Protein AF-A0A0F7WI43-F1 (afdb_monomer)

Organism: Chlamydia pneumoniae (NCBI:txid83558)

InterPro domains:
  IPR010792 Protein of unknown function DUF1389 [PF07146] (52-344)

Foldseek 3Di:
DADDPVRVVCCLQPPPDDPNCPPQDPVNSLVVLLVQLVVLQVVLVVLCVPDDDVSNCVSSVVSNVVSVVSVVVSVVVVVVLPPCLQADDPVVLVLCCVFFDVLLSCLSVVLRHHLVLSLQVLVCLQVVHDRDPVSVVSCVVSPVVVVVVDDSVPTDRSLLSLLAWFVLLVLLVLLVPDPDFLPDPPDDSLLSLLLQQAFQLQAPDQDHCLDLVLQLLLVLADPVNLVVLLVCLNVLNLPDPVNLVSLVVSLVPDDPPPPDRDPSLVSSLSSSSNSSRPRDNVSSVSSNSYDSVLSNVSSVLQPFQPGSLCSLQSSCCCPVQVCCPPVDSSPDSCNSSPTSVNVVVQQVVLVVDPDGSSLSSQLVSLVVGPCNVVSNVSSVVCVVCVVVSSVPHWYWHADSVSSDTDTDDPPPDPPPPDD

Mean predicted aligned error: 11.75 Å

pLDDT: mean 81.6, std 15.19, range [29.42, 96.88]

Secondary structure (DSSP, 8-state):
-PPPHHHHHHHHHH-S--GGGTT--HHHHHHHHHHHHHHHHHHHHHHHHHS-HHHHHHHHHHHHHHHHHHHHHHHHHHHHT----PPPPHHHHHHHHHHS-HHHHHHHHHTT--HHHHHHHHHHHHHTPPPPHHHHHHHHHH-HHHHHT--GGGS--HHHHHHHH-HHHHHHHHHHT-S-STT-TT--HHHHHHHHHSBGGGBSS--BS--TTHHHHHTT--HHHHHHHHHHHHTT-TTSHHHHHHHHHHHHHS-TT-S----HHHHHHHHHHHHHTT--HHHHHHHHHS-HHHHHHHHHHHHTTTS-HHHHHHHIIIIII--S-TTSTT--HHHHT--HHHHHHHHHHHHT-SS-HHHHHHHHHHHTSTTHHHHHHHHHHHHHHHHHHHHTS--EEEETTTTEEEEPP----------

Radius of gyration: 27.25 Å; Cα contacts (8 Å, |Δi|>4): 439; chains: 1; bounding box: 75×63×71 Å

Solvent-accessible surface area (backbone atoms only — not comparable to full-atom values): 23469 Å² total; per-residue (Å²): 128,86,75,52,79,83,56,46,55,60,42,64,68,73,41,95,81,49,89,85,53,82,83,67,50,71,68,57,44,50,52,50,42,50,52,50,22,51,52,32,40,51,53,15,54,49,29,57,74,76,40,62,68,77,60,12,53,58,54,15,48,52,32,38,51,51,18,51,52,46,44,51,53,48,48,52,52,56,66,67,57,56,79,73,84,56,49,56,50,70,72,52,48,54,50,42,47,76,64,46,59,65,66,60,38,47,49,38,61,77,67,51,34,30,64,66,55,50,46,50,49,54,52,23,60,67,70,72,46,82,63,58,72,74,58,38,54,53,38,53,77,73,41,44,67,69,56,68,73,56,76,60,76,86,42,79,58,61,67,57,52,44,49,55,41,10,58,48,41,32,50,48,57,51,55,72,70,60,87,46,46,45,77,54,79,88,65,50,74,57,56,42,45,33,46,61,42,18,29,34,43,37,30,84,60,74,57,36,67,60,39,90,58,47,46,65,51,54,76,70,52,50,71,69,56,47,54,50,51,36,53,25,33,73,66,67,48,48,85,36,72,66,51,52,51,54,42,48,54,55,55,68,72,49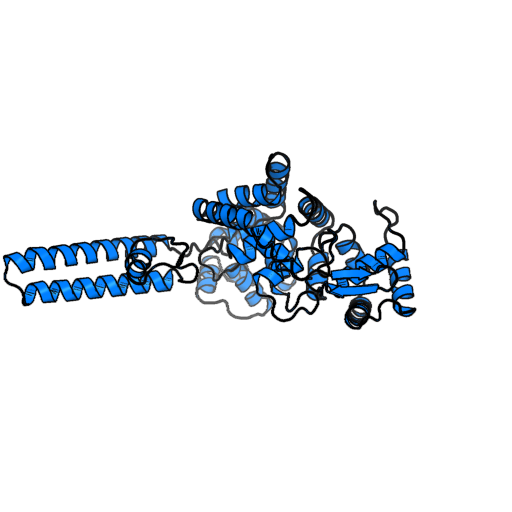,67,87,82,48,95,73,76,65,55,62,65,55,49,45,55,50,49,43,36,46,37,37,22,43,70,47,70,68,50,50,51,56,51,56,58,42,53,72,68,63,47,50,50,50,24,51,50,18,48,38,81,79,38,43,21,48,14,57,38,53,30,40,40,52,63,70,55,24,28,66,38,87,85,41,96,51,41,36,67,74,59,25,57,31,35,54,69,59,50,49,59,52,52,57,62,23,72,77,41,95,49,55,42,35,58,40,45,51,51,61,54,31,69,78,42,97,56,28,71,62,52,51,54,50,47,54,54,44,68,76,45,44,70,59,58,66,66,68,47,74,46,20,50,74,39,87,89,72,60,42,74,45,72,60,74,81,72,74,73,77,78,77,75,84,126

Sequence (419 aa):
MKCSPLTLVPHIFLKNDCECHRSCSLKIRTIARLILGLVLALVSALSFVFLAAPISYAIGGTLALAAIVILIITLVVALLAKSKVLPIPNELQKIIYNRYPKEVFYFVKTHSLTVNELKIFINCWKSGTDLPPNLHKKAEAFGIDILKSIDLTLFPEFEEILLQNCPLYWLSHFIDKTESVAGEIGLNKTQKVYGLLGPLAFHKGYTTIFHSYTRPLLTLISESQYKFLYSKASKNQWDSPSVKKTCEEIFKELPHNMIFRKDVQGISQFLFLFFSHGITWEQAQMIQLINPDNWKMLCQFDKAGGHCSMATFGGFLNTETNMFDPVSSNYEPTVNFMTWKELKVLLEKVKESPMHPASALVQKICVNTTHHQNLLKRWQFVRNTSSQWTSSLPQYAFHAQTYKLEKKIESSLPIRSSL

Structure (mmCIF, N/CA/C/O backbone):
data_AF-A0A0F7WI43-F1
#
_entry.id   AF-A0A0F7WI43-F1
#
loop_
_atom_site.group_PDB
_atom_site.id
_atom_site.type_symbol
_atom_site.label_atom_id
_atom_site.label_alt_id
_atom_site.label_comp_id
_atom_site.label_asym_id
_atom_site.label_entity_id
_atom_site.label_seq_id
_atom_site.pdbx_PDB_ins_code
_atom_site.Cartn_x
_atom_site.Cartn_y
_atom_site.Cartn_z
_atom_site.occupancy
_atom_site.B_iso_or_equiv
_atom_site.auth_seq_id
_atom_site.auth_comp_id
_atom_site.auth_asym_id
_atom_site.auth_atom_id
_atom_site.pdbx_PDB_model_num
ATOM 1 N N . MET A 1 1 ? -22.968 23.276 -9.372 1.00 35.88 1 MET A N 1
ATOM 2 C CA . MET A 1 1 ? -23.864 24.426 -9.105 1.00 35.88 1 MET A CA 1
ATOM 3 C C . MET A 1 1 ? -23.277 25.247 -7.965 1.00 35.88 1 MET A C 1
ATOM 5 O O . MET A 1 1 ? -22.940 24.658 -6.946 1.00 35.88 1 MET A O 1
ATOM 9 N N . LYS A 1 2 ? -23.084 26.562 -8.135 1.00 34.66 2 LYS A N 1
ATOM 10 C CA . LYS A 1 2 ? -22.666 27.451 -7.036 1.00 34.66 2 LYS A CA 1
ATOM 11 C C . LYS A 1 2 ? -23.897 27.738 -6.170 1.00 34.66 2 LYS A C 1
ATOM 13 O O . LYS A 1 2 ? -24.877 28.264 -6.686 1.00 34.66 2 LYS A O 1
ATOM 18 N N . CYS A 1 3 ? -23.873 27.347 -4.897 1.00 41.41 3 CYS A N 1
ATOM 19 C CA . CYS A 1 3 ? -24.938 27.699 -3.956 1.00 41.41 3 CYS A CA 1
ATOM 20 C C . CYS A 1 3 ? -24.939 29.213 -3.721 1.00 41.41 3 CYS A C 1
ATOM 22 O O . CYS A 1 3 ? -23.876 29.819 -3.586 1.00 41.41 3 CYS A O 1
ATOM 24 N N . SER A 1 4 ? -26.126 29.820 -3.673 1.00 42.84 4 SER A N 1
ATOM 25 C CA . SER A 1 4 ? -26.261 31.224 -3.285 1.00 42.84 4 SER A CA 1
ATOM 26 C C . SER A 1 4 ? -25.923 31.385 -1.792 1.00 42.84 4 SER A C 1
ATOM 28 O O . SER A 1 4 ? -26.172 30.451 -1.019 1.00 42.84 4 SER A O 1
ATOM 30 N N . PRO A 1 5 ? -25.424 32.553 -1.346 1.00 49.59 5 PRO A N 1
ATOM 31 C CA . PRO A 1 5 ? -25.123 32.806 0.068 1.00 49.59 5 PRO A CA 1
ATOM 32 C C . PRO A 1 5 ? -26.323 32.552 1.001 1.00 49.59 5 PRO A C 1
ATOM 34 O O . PRO A 1 5 ? -26.152 32.103 2.129 1.00 49.59 5 PRO A O 1
ATOM 37 N N . LEU A 1 6 ? -27.546 32.761 0.500 1.00 43.62 6 LEU A N 1
ATOM 38 C CA . LEU A 1 6 ? -28.805 32.536 1.222 1.00 43.62 6 LEU A CA 1
ATOM 39 C C . LEU A 1 6 ? -29.139 31.048 1.426 1.00 43.62 6 LEU A C 1
ATOM 41 O O . LEU A 1 6 ? -29.720 30.678 2.440 1.00 43.62 6 LEU A O 1
ATOM 45 N N . THR A 1 7 ? -28.733 30.176 0.501 1.00 49.75 7 THR A N 1
ATOM 46 C CA . THR A 1 7 ? -28.886 28.711 0.645 1.00 49.75 7 THR A CA 1
ATOM 47 C C . THR A 1 7 ? -27.724 28.061 1.404 1.00 49.75 7 THR A C 1
ATOM 49 O O . THR A 1 7 ? -27.843 26.935 1.880 1.00 49.75 7 THR A O 1
ATOM 52 N N . LEU A 1 8 ? -26.613 28.781 1.572 1.00 49.31 8 LEU A N 1
ATOM 53 C CA . LEU A 1 8 ? -25.392 28.324 2.241 1.00 49.31 8 LEU A CA 1
ATOM 54 C C . LEU A 1 8 ? -25.640 27.934 3.705 1.00 49.31 8 LEU A C 1
ATOM 56 O O . LEU A 1 8 ? -25.220 26.876 4.169 1.00 49.31 8 LEU A O 1
ATOM 60 N N . VAL A 1 9 ? -26.368 28.798 4.412 1.00 52.22 9 VAL A N 1
ATOM 61 C CA . VAL A 1 9 ? -26.665 28.690 5.842 1.00 52.22 9 VAL A CA 1
ATOM 62 C C . VAL A 1 9 ? -27.462 27.409 6.132 1.00 52.22 9 VAL A C 1
ATOM 64 O O . VAL A 1 9 ? -26.920 26.520 6.793 1.00 52.22 9 VAL A O 1
ATOM 67 N N . PRO A 1 10 ? -28.679 27.196 5.591 1.00 54.34 10 PRO A N 1
ATOM 68 C CA . PRO A 1 10 ? -29.441 25.982 5.890 1.00 54.34 10 PRO A CA 1
ATOM 69 C C . PRO A 1 10 ? -28.720 24.696 5.459 1.00 54.34 10 PRO A C 1
ATOM 71 O O . PRO A 1 10 ? -28.854 23.672 6.124 1.00 54.34 10 PRO A O 1
ATOM 74 N N . HIS A 1 11 ? -27.896 24.730 4.409 1.00 56.00 11 HIS A N 1
ATOM 75 C CA . HIS A 1 11 ? -27.140 23.555 3.970 1.00 56.00 11 HIS A CA 1
ATOM 76 C C . HIS A 1 11 ? -26.020 23.145 4.934 1.00 56.00 11 HIS A C 1
ATOM 78 O O . HIS A 1 11 ? -25.840 21.950 5.160 1.00 56.00 11 HIS A O 1
ATOM 84 N N . ILE A 1 12 ? -25.297 24.100 5.526 1.00 55.09 12 ILE A N 1
ATOM 85 C CA . ILE A 1 12 ? -24.262 23.825 6.538 1.00 55.09 12 ILE A CA 1
ATOM 86 C C . ILE A 1 12 ? -24.896 23.314 7.841 1.00 55.09 12 ILE A C 1
ATOM 88 O O . ILE A 1 12 ? -24.353 22.419 8.494 1.00 55.09 12 ILE A O 1
ATOM 92 N N . PHE A 1 13 ? -26.067 23.845 8.204 1.00 55.16 13 PHE A N 1
ATOM 93 C CA . PHE A 1 13 ? -26.702 23.555 9.488 1.00 55.16 13 PHE A CA 1
ATOM 94 C C . PHE A 1 13 ? -27.594 22.306 9.477 1.00 55.16 13 PHE A C 1
ATOM 96 O O . PHE A 1 13 ? -27.516 21.524 10.422 1.00 55.16 13 PHE A O 1
ATOM 103 N N . LEU A 1 14 ? -28.365 22.054 8.412 1.00 52.47 14 LEU A N 1
ATOM 104 C CA . LEU A 1 14 ? -29.404 21.009 8.381 1.00 52.47 14 LEU A CA 1
ATOM 105 C C . LEU A 1 14 ? -29.033 19.772 7.553 1.00 52.47 14 LEU A C 1
ATOM 107 O O . LEU A 1 14 ? -29.576 18.694 7.790 1.00 52.47 14 LEU A O 1
ATOM 111 N N . LYS A 1 15 ? -28.112 19.886 6.587 1.00 52.38 15 LYS A N 1
ATOM 112 C CA . LYS A 1 15 ? -27.778 18.780 5.679 1.00 52.38 15 LYS A CA 1
ATOM 113 C C . LYS A 1 15 ? -26.419 18.188 6.041 1.00 52.38 15 LYS A C 1
ATOM 115 O O . LYS A 1 15 ? -25.395 18.856 5.959 1.00 52.38 15 LYS A O 1
ATOM 120 N N . ASN A 1 16 ? -26.401 16.916 6.440 1.00 47.72 16 ASN A N 1
ATOM 121 C CA . ASN A 1 16 ? -25.151 16.230 6.788 1.00 47.72 16 ASN A CA 1
ATOM 122 C C . ASN A 1 16 ? -24.235 16.019 5.571 1.00 47.72 16 ASN A C 1
ATOM 124 O O . ASN A 1 16 ? -23.025 15.978 5.748 1.00 47.72 16 ASN A O 1
ATOM 128 N N . ASP A 1 17 ? -24.776 16.003 4.348 1.00 49.78 17 ASP A N 1
ATOM 129 C CA . ASP A 1 17 ? -24.008 15.830 3.113 1.00 49.78 17 ASP A CA 1
ATOM 130 C C . ASP A 1 17 ? -24.555 16.734 1.994 1.00 49.78 17 ASP A C 1
ATOM 132 O O . ASP A 1 17 ? -25.548 16.419 1.334 1.00 49.78 17 ASP A O 1
ATOM 136 N N . CYS A 1 18 ? -23.920 17.893 1.785 1.00 49.41 18 CYS A N 1
ATOM 137 C CA . CYS A 1 18 ? -24.103 18.697 0.575 1.00 49.41 18 CYS A CA 1
ATOM 138 C C . CYS A 1 18 ? -22.831 18.665 -0.270 1.00 49.41 18 CYS A C 1
ATOM 140 O O . CYS A 1 18 ? -21.747 18.980 0.226 1.00 49.41 18 CYS A O 1
ATOM 142 N N . GLU A 1 19 ? -22.981 18.389 -1.567 1.00 45.75 19 GLU A N 1
ATOM 143 C CA . GLU A 1 19 ? -21.904 18.456 -2.568 1.00 45.75 19 GLU A CA 1
ATOM 144 C C . GLU A 1 19 ? -21.227 19.837 -2.624 1.00 45.75 19 GLU A C 1
ATOM 146 O O . GLU A 1 19 ? -20.059 19.953 -2.984 1.00 45.75 19 GLU A O 1
ATOM 151 N N . CYS A 1 20 ? -21.941 20.877 -2.192 1.00 46.66 20 CYS A N 1
ATOM 152 C CA . CYS A 1 20 ? -21.497 22.260 -2.155 1.00 46.66 20 CYS A CA 1
ATOM 153 C C . CYS A 1 20 ? -20.397 22.572 -1.114 1.00 46.66 20 CYS A C 1
ATOM 155 O O . CYS A 1 20 ? -19.698 23.573 -1.261 1.00 46.66 20 CYS A O 1
ATOM 157 N N . HIS A 1 21 ? -20.191 21.720 -0.095 1.00 51.72 21 HIS A N 1
ATOM 158 C CA . HIS A 1 21 ? -19.261 21.969 1.024 1.00 51.72 21 HIS A CA 1
ATOM 159 C C . HIS A 1 21 ? -18.366 20.766 1.353 1.00 51.72 21 HIS A C 1
ATOM 161 O O . HIS A 1 21 ? -18.223 20.367 2.514 1.00 51.72 21 HIS A O 1
ATOM 167 N N . ARG A 1 22 ? -17.741 20.208 0.309 1.00 44.75 22 ARG A N 1
ATOM 168 C CA . ARG A 1 22 ? -16.840 19.039 0.348 1.00 44.75 22 ARG A CA 1
ATOM 169 C C . ARG A 1 22 ? -15.618 19.201 1.274 1.00 44.75 22 ARG A C 1
ATOM 171 O O . ARG A 1 22 ? -15.036 18.198 1.664 1.00 44.75 22 ARG A O 1
ATOM 178 N N . SER A 1 23 ? -15.242 20.434 1.630 1.00 40.91 23 SER A N 1
ATOM 179 C CA . SER A 1 23 ? -14.066 20.777 2.451 1.00 40.91 23 SER A CA 1
ATOM 180 C C . SER A 1 23 ? -14.359 21.047 3.935 1.00 40.91 23 SER A C 1
ATOM 182 O O . SER A 1 23 ? -13.430 21.226 4.718 1.00 40.91 23 SER A O 1
ATOM 184 N N . CYS A 1 24 ? -15.628 21.101 4.350 1.00 46.62 24 CYS A N 1
ATOM 185 C CA . CYS A 1 24 ? -15.980 21.472 5.721 1.00 46.62 24 CYS A CA 1
ATOM 186 C C . CYS A 1 24 ? -16.029 20.225 6.617 1.00 46.62 24 CYS A C 1
ATOM 188 O O . CYS A 1 24 ? -16.929 19.395 6.470 1.00 46.62 24 CYS A O 1
ATOM 190 N N . SER A 1 25 ? -15.053 20.086 7.521 1.00 55.62 25 SER A N 1
ATOM 191 C CA . SER A 1 25 ? -14.917 18.919 8.401 1.00 55.62 25 SER A CA 1
ATOM 192 C C . SER A 1 25 ? -16.092 18.784 9.378 1.00 55.62 25 SER A C 1
ATOM 194 O O . SER A 1 25 ? -16.701 19.774 9.791 1.00 55.62 25 SER A O 1
ATOM 196 N N . LEU A 1 26 ? -16.384 17.548 9.802 1.00 57.91 26 LEU A N 1
ATOM 197 C CA . LEU A 1 26 ? -17.393 17.252 10.829 1.00 57.91 26 LEU A CA 1
ATOM 198 C C . LEU A 1 26 ? -17.186 18.092 12.099 1.00 57.91 26 LEU A C 1
ATOM 200 O O . LEU A 1 26 ? -18.155 18.611 12.636 1.00 57.91 26 LEU A O 1
ATOM 204 N N . LYS A 1 27 ? -15.931 18.320 12.518 1.00 57.62 27 LYS A N 1
ATOM 205 C CA . LYS A 1 27 ? -15.597 19.183 13.665 1.00 57.62 27 LYS A CA 1
ATOM 206 C C . LYS A 1 27 ? -16.076 20.624 13.472 1.00 57.62 27 LYS A C 1
ATOM 208 O O . LYS A 1 27 ? -16.728 21.164 14.358 1.00 57.62 27 LYS A O 1
ATOM 213 N N . ILE A 1 28 ? -15.797 21.230 12.315 1.00 63.69 28 ILE A N 1
ATOM 214 C CA . ILE A 1 28 ? -16.207 22.612 12.013 1.00 63.69 28 ILE A CA 1
ATOM 215 C C . ILE A 1 28 ? -17.735 22.717 11.962 1.00 63.69 28 ILE A C 1
ATOM 217 O O . ILE A 1 28 ? -18.302 23.678 12.474 1.00 63.69 28 ILE A O 1
ATOM 221 N N . ARG A 1 29 ? -18.419 21.704 11.418 1.00 64.81 29 ARG A N 1
ATOM 222 C CA . ARG A 1 29 ? -19.889 21.661 11.382 1.00 64.81 29 ARG A CA 1
ATOM 223 C C . ARG A 1 29 ? -20.506 21.502 12.768 1.00 64.81 29 ARG A C 1
ATOM 225 O O . ARG A 1 29 ? -21.479 22.185 13.068 1.00 64.81 29 ARG A O 1
ATOM 232 N N . THR A 1 30 ? -19.939 20.647 13.618 1.00 68.38 30 THR A N 1
ATOM 233 C CA . THR A 1 30 ? -20.378 20.498 15.012 1.00 68.38 30 THR A CA 1
ATOM 234 C C . THR A 1 30 ? -20.200 21.808 15.772 1.00 68.38 30 THR A C 1
ATOM 236 O O . THR A 1 30 ? -21.144 22.257 16.411 1.00 68.38 30 THR A O 1
ATOM 239 N N . ILE A 1 31 ? -19.043 22.469 15.636 1.00 71.69 31 ILE A N 1
ATOM 240 C CA . ILE A 1 31 ? -18.779 23.781 16.248 1.00 71.69 31 ILE A CA 1
ATOM 241 C C . ILE A 1 31 ? -19.781 24.824 15.743 1.00 71.69 31 ILE A C 1
ATOM 243 O O . ILE A 1 31 ? -20.393 25.519 16.548 1.00 71.69 31 ILE A O 1
ATOM 247 N N . ALA A 1 32 ? -20.013 24.896 14.430 1.00 70.56 32 ALA A N 1
ATOM 248 C CA . ALA A 1 32 ? -20.970 25.831 13.850 1.00 70.56 32 ALA A CA 1
ATOM 249 C C . ALA A 1 32 ? -22.393 25.600 14.384 1.00 70.56 32 ALA A C 1
ATOM 251 O O . ALA A 1 32 ? -23.052 26.555 14.787 1.00 70.56 32 ALA A O 1
ATOM 252 N N . ARG A 1 33 ? -22.871 24.346 14.432 1.00 75.56 33 ARG A N 1
ATOM 253 C CA . ARG A 1 33 ? -24.201 24.008 14.975 1.00 75.56 33 ARG A CA 1
ATOM 254 C C . ARG A 1 33 ? -24.332 24.361 16.456 1.00 75.56 33 ARG A C 1
ATOM 256 O O . ARG A 1 33 ? -25.390 24.826 16.869 1.00 75.56 33 ARG A O 1
ATOM 263 N N . LEU A 1 34 ? -23.262 24.185 17.230 1.00 78.81 34 LEU A N 1
ATOM 264 C CA . LEU A 1 34 ? -23.215 24.541 18.649 1.00 78.81 34 LEU A CA 1
ATOM 265 C C . LEU A 1 34 ? -23.295 26.066 18.836 1.00 78.81 34 LEU A C 1
ATOM 267 O O . LEU A 1 34 ? -24.110 26.538 19.626 1.00 78.81 34 LEU A O 1
ATOM 271 N N . ILE A 1 35 ? -22.535 26.834 18.043 1.00 79.31 35 ILE A N 1
ATOM 272 C CA . ILE A 1 35 ? -22.603 28.306 18.016 1.00 79.31 35 ILE A CA 1
ATOM 273 C C . ILE A 1 35 ? -24.009 28.773 17.623 1.00 79.31 35 ILE A C 1
ATOM 275 O O . ILE A 1 35 ? -24.572 29.637 18.290 1.00 79.31 35 ILE A O 1
ATOM 279 N N . LEU A 1 36 ? -24.607 28.184 16.583 1.00 78.94 36 LEU A N 1
ATOM 280 C CA . LEU A 1 36 ? -25.960 28.536 16.152 1.00 78.94 36 LEU A CA 1
ATOM 281 C C . LEU A 1 36 ? -26.998 28.250 17.246 1.00 78.94 36 LEU A C 1
ATOM 283 O O . LEU A 1 36 ? -27.841 29.101 17.512 1.00 78.94 36 LEU A O 1
ATOM 287 N N . GLY A 1 37 ? -26.922 27.087 17.900 1.00 78.88 37 GLY A N 1
ATOM 288 C CA . GLY A 1 37 ? -27.803 26.747 19.020 1.00 78.88 37 GLY A CA 1
ATOM 289 C C . GLY A 1 37 ? -27.697 27.753 20.171 1.00 78.88 37 GLY A C 1
ATOM 290 O O . GLY A 1 37 ? -28.717 28.198 20.691 1.00 78.88 37 GLY A O 1
ATOM 291 N N . LEU A 1 38 ? -26.475 28.176 20.512 1.00 81.31 38 LEU A N 1
ATOM 292 C CA . LEU A 1 38 ? -26.211 29.209 21.521 1.00 81.31 38 LEU A CA 1
ATOM 293 C C . LEU A 1 38 ? -26.793 30.574 21.136 1.00 81.31 38 LEU A C 1
ATOM 295 O O . LEU A 1 38 ? -27.452 31.209 21.957 1.00 81.31 38 LEU A O 1
ATOM 299 N N . VAL A 1 39 ? -26.591 31.014 19.891 1.00 83.94 39 VAL A N 1
ATOM 300 C CA . VAL A 1 39 ? -27.134 32.288 19.393 1.00 83.94 39 VAL A CA 1
ATOM 301 C C . VAL A 1 39 ? -28.662 32.271 19.414 1.00 83.94 39 VAL A C 1
ATOM 303 O O . VAL A 1 39 ? -29.272 33.226 19.886 1.00 83.94 39 VAL A O 1
ATOM 306 N N . LEU A 1 40 ? -29.294 31.181 18.968 1.00 81.38 40 LEU A N 1
ATOM 307 C CA . LEU A 1 40 ? -30.753 31.044 18.994 1.00 81.38 40 LEU A CA 1
ATOM 308 C C . LEU A 1 40 ? -31.305 31.054 20.426 1.00 81.38 40 LEU A C 1
ATOM 310 O O . LEU A 1 40 ? -32.321 31.699 20.677 1.00 81.38 40 LEU A O 1
ATOM 314 N N . ALA A 1 41 ? -30.618 30.407 21.372 1.00 79.62 41 ALA A N 1
ATOM 315 C CA . ALA A 1 41 ? -30.993 30.435 22.784 1.00 79.62 41 ALA A CA 1
ATOM 316 C C . ALA A 1 41 ? -30.873 31.847 23.391 1.00 79.62 41 ALA A C 1
ATOM 318 O O . ALA A 1 41 ? -31.769 32.287 24.111 1.00 79.62 41 ALA A O 1
ATOM 319 N N . LEU A 1 42 ? -29.811 32.588 23.054 1.00 84.31 42 LEU A N 1
ATOM 320 C CA . LEU A 1 42 ? -29.620 33.982 23.471 1.00 84.31 42 LEU A CA 1
ATOM 321 C C . LEU A 1 42 ? -30.705 34.905 22.905 1.00 84.31 42 LEU A C 1
ATOM 323 O O . LEU A 1 42 ? -31.316 35.664 23.653 1.00 84.31 42 LEU A O 1
ATOM 327 N N . VAL A 1 43 ? -30.994 34.814 21.603 1.00 82.00 43 VAL A N 1
ATOM 328 C CA . VAL A 1 43 ? -32.045 35.621 20.959 1.00 82.00 43 VAL A CA 1
ATOM 329 C C . VAL A 1 43 ? -33.425 35.260 21.509 1.00 82.00 43 VAL A C 1
ATOM 331 O O . VAL A 1 43 ? -34.248 36.149 21.721 1.00 82.00 43 VAL A O 1
ATOM 334 N N . SER A 1 44 ? -33.670 33.984 21.810 1.00 81.94 44 SER A N 1
ATOM 335 C CA . SER A 1 44 ? -34.878 33.541 22.505 1.00 81.94 44 SER A CA 1
ATOM 336 C C . SER A 1 44 ? -35.005 34.194 23.883 1.00 81.94 44 SER A C 1
ATOM 338 O O . SER A 1 44 ? -36.055 34.744 24.198 1.00 81.94 44 SER A O 1
ATOM 340 N N . ALA A 1 45 ? -33.949 34.170 24.702 1.00 80.56 45 ALA A N 1
ATOM 341 C CA . ALA A 1 45 ? -33.960 34.784 26.030 1.00 80.56 45 ALA A CA 1
ATOM 342 C C . ALA A 1 45 ? -34.200 36.302 25.961 1.00 80.56 45 ALA A C 1
ATOM 344 O O . ALA A 1 45 ? -35.021 36.830 26.705 1.00 80.56 45 ALA A O 1
ATOM 345 N N . LEU A 1 46 ? -33.556 36.994 25.016 1.00 81.56 46 LEU A N 1
ATOM 346 C CA . LEU A 1 46 ? -33.794 38.419 24.768 1.00 81.56 46 LEU A CA 1
ATOM 347 C C . LEU A 1 46 ? -35.238 38.680 24.315 1.00 81.56 46 LEU A C 1
ATOM 349 O O . LEU A 1 46 ? -35.877 39.611 24.795 1.00 81.56 46 LEU A O 1
ATOM 353 N N . SER A 1 47 ? -35.789 37.826 23.452 1.00 78.69 47 SER A N 1
ATOM 354 C CA . SER A 1 47 ? -37.189 37.917 23.016 1.00 78.69 47 SER A CA 1
ATOM 355 C C . SER A 1 47 ? -38.156 37.770 24.194 1.00 78.69 47 SER A C 1
ATOM 357 O O . SER A 1 47 ? -39.142 38.499 24.262 1.00 78.69 47 SER A O 1
ATOM 359 N N . PHE A 1 48 ? -37.834 36.898 25.158 1.00 77.12 48 PHE A N 1
ATOM 360 C CA . PHE A 1 48 ? -38.612 36.741 26.386 1.00 77.12 48 PHE A CA 1
ATOM 361 C C . PHE A 1 48 ? -38.602 37.979 27.288 1.00 77.12 48 PHE A C 1
ATOM 363 O O . PHE A 1 48 ? -39.618 38.276 27.911 1.00 77.12 48 PHE A O 1
ATOM 370 N N . VAL A 1 49 ? -37.484 38.708 27.331 1.00 79.56 49 VAL A N 1
ATOM 371 C CA . VAL A 1 49 ? -37.303 39.892 28.187 1.00 79.56 49 VAL A CA 1
ATOM 372 C C . VAL A 1 49 ? -37.871 41.168 27.555 1.00 79.56 49 VAL A C 1
ATOM 374 O O . VAL A 1 49 ? -38.418 42.006 28.266 1.00 79.56 49 VAL A O 1
ATOM 377 N N . PHE A 1 50 ? -37.741 41.332 26.235 1.00 81.56 50 PHE A N 1
ATOM 378 C CA . PHE A 1 50 ? -37.965 42.622 25.569 1.00 81.56 50 PHE A CA 1
ATOM 379 C C . PHE A 1 50 ? -39.257 42.721 24.741 1.00 81.56 50 PHE A C 1
ATOM 381 O O . PHE A 1 50 ? -39.605 43.821 24.314 1.00 81.56 50 PHE A O 1
ATOM 388 N N . LEU A 1 51 ? -39.979 41.621 24.496 1.00 81.25 51 LEU A N 1
ATOM 389 C CA . LEU A 1 51 ? -41.213 41.636 23.699 1.00 81.25 51 LEU A CA 1
ATOM 390 C C . LEU A 1 51 ? -42.470 41.509 24.566 1.00 81.25 51 LEU A C 1
ATOM 392 O O . LEU A 1 51 ? -42.477 40.863 25.611 1.00 81.25 51 LEU A O 1
ATOM 396 N N . ALA A 1 52 ? -43.574 42.080 24.079 1.00 75.12 52 ALA A N 1
ATOM 397 C CA . ALA A 1 52 ? -44.884 41.930 24.703 1.00 75.12 52 ALA A CA 1
ATOM 398 C C . ALA A 1 52 ? -45.320 40.454 24.733 1.00 75.12 52 ALA A C 1
ATOM 400 O O . ALA A 1 52 ? -45.123 39.723 23.759 1.00 75.12 52 ALA A O 1
ATOM 401 N N . ALA A 1 53 ? -45.954 40.042 25.835 1.00 70.88 53 ALA A N 1
ATOM 402 C CA . ALA A 1 53 ? -46.239 38.648 26.185 1.00 70.88 53 ALA A CA 1
ATOM 403 C C . ALA A 1 53 ? -46.687 37.734 25.015 1.00 70.88 53 ALA A C 1
ATOM 405 O O . ALA A 1 53 ? -46.016 36.732 24.779 1.00 70.88 53 ALA A O 1
ATOM 406 N N . PRO A 1 54 ? -47.726 38.042 24.210 1.00 74.94 54 PRO A N 1
ATOM 407 C CA . PRO A 1 54 ? -48.168 37.121 23.155 1.00 74.94 54 PRO A CA 1
ATOM 408 C C . PRO A 1 54 ? -47.145 36.942 22.018 1.00 74.94 54 PRO A C 1
ATOM 410 O O . PRO A 1 54 ? -47.000 35.846 21.479 1.00 74.94 54 PRO A O 1
ATOM 413 N N . ILE A 1 55 ? -46.397 37.994 21.677 1.00 75.31 55 ILE A N 1
ATOM 414 C CA . ILE A 1 55 ? -45.368 37.968 20.624 1.00 75.31 55 ILE A CA 1
ATOM 415 C C . ILE A 1 55 ? -44.099 37.282 21.147 1.00 75.31 55 ILE A C 1
ATOM 417 O O . ILE A 1 55 ? -43.469 36.493 20.443 1.00 75.31 55 ILE A O 1
ATOM 421 N N . SER A 1 56 ? -43.771 37.545 22.410 1.00 74.56 56 SER A N 1
ATOM 422 C CA . SER A 1 56 ? -42.671 36.938 23.150 1.00 74.56 56 SER A CA 1
ATOM 423 C C . SER A 1 56 ? -42.787 35.411 23.211 1.00 74.56 56 SER A C 1
ATOM 425 O O . SER A 1 56 ? -41.843 34.712 22.843 1.00 74.56 56 SER A O 1
ATOM 427 N N . TYR A 1 57 ? -43.966 34.872 23.549 1.00 76.44 57 TYR A N 1
ATOM 428 C CA . TYR A 1 57 ? -44.184 33.420 23.567 1.00 76.44 57 TYR A CA 1
ATOM 429 C C . TYR A 1 57 ? -44.082 32.785 22.177 1.00 76.44 57 TYR A C 1
ATOM 431 O O . TYR A 1 57 ? -43.488 31.716 22.040 1.00 76.44 57 TYR A O 1
ATOM 439 N N . ALA A 1 58 ? -44.618 33.439 21.142 1.00 80.25 58 ALA A N 1
ATOM 440 C CA . ALA A 1 58 ? -44.582 32.912 19.781 1.00 80.25 58 ALA A CA 1
ATOM 441 C C . ALA A 1 58 ? -43.154 32.881 19.208 1.00 80.25 58 ALA A C 1
ATOM 443 O O . ALA A 1 58 ? -42.713 31.852 18.695 1.00 80.25 58 ALA A O 1
ATOM 444 N N . ILE A 1 59 ? -42.411 33.985 19.319 1.00 79.44 59 ILE A N 1
ATOM 445 C CA . ILE A 1 59 ? -41.067 34.119 18.736 1.00 79.44 59 ILE A CA 1
ATOM 446 C C . ILE A 1 59 ? -40.012 33.466 19.636 1.00 79.44 59 ILE A C 1
ATOM 448 O O . ILE A 1 59 ? -39.217 32.653 19.169 1.00 79.44 59 ILE A O 1
ATOM 452 N N . GLY A 1 60 ? -40.026 33.760 20.938 1.00 75.31 60 GLY A N 1
ATOM 453 C CA . GLY A 1 60 ? -39.105 33.159 21.903 1.00 75.31 60 GLY A CA 1
ATOM 454 C C . GLY A 1 60 ? -39.294 31.646 21.995 1.00 75.31 60 GLY A C 1
ATOM 455 O O . GLY A 1 60 ? -38.329 30.894 21.900 1.00 75.31 60 GLY A O 1
ATOM 456 N N . GLY A 1 61 ? -40.541 31.172 22.072 1.00 77.62 61 GLY A N 1
ATOM 457 C CA . GLY A 1 61 ? -40.840 29.740 22.142 1.00 77.62 61 GLY A CA 1
ATOM 458 C C . GLY A 1 61 ? -40.388 28.960 20.903 1.00 77.62 61 GLY A C 1
ATOM 459 O O . GLY A 1 61 ? -39.784 27.894 21.032 1.00 77.62 61 GLY A O 1
ATOM 460 N N . THR A 1 62 ? -40.617 29.494 19.698 1.00 83.44 62 THR A N 1
ATOM 461 C CA . THR A 1 62 ? -40.180 28.836 18.451 1.00 83.44 62 THR A CA 1
ATOM 462 C C . THR A 1 62 ? -38.660 28.814 18.305 1.00 83.44 62 THR A C 1
ATOM 464 O O . THR A 1 62 ? -38.101 27.785 17.918 1.00 83.44 62 THR A O 1
ATOM 467 N N . LEU A 1 63 ? -37.971 29.899 18.672 1.00 80.75 63 LEU A N 1
ATOM 468 C CA . LEU A 1 63 ? -36.507 29.957 18.664 1.00 80.75 63 LEU A CA 1
ATOM 469 C C . LEU A 1 63 ? -35.884 29.018 19.706 1.00 80.75 63 LEU A C 1
ATOM 471 O O . LEU A 1 63 ? -34.920 28.320 19.385 1.00 80.75 63 LEU A O 1
ATOM 475 N N . ALA A 1 64 ? -36.454 28.937 20.912 1.00 78.25 64 ALA A N 1
ATOM 476 C CA . ALA A 1 64 ? -36.030 27.988 21.940 1.00 78.25 64 ALA A CA 1
ATOM 477 C C . ALA A 1 64 ? -36.176 26.537 21.462 1.00 78.25 64 ALA A C 1
ATOM 479 O O . ALA A 1 64 ? -35.243 25.743 21.592 1.00 78.25 64 ALA A O 1
ATOM 480 N N . LEU A 1 65 ? -37.317 26.195 20.853 1.00 83.44 65 LEU A N 1
ATOM 481 C CA . LEU A 1 65 ? -37.555 24.855 20.319 1.00 83.44 65 LEU A CA 1
ATOM 482 C C . LEU A 1 65 ? -36.560 24.513 19.202 1.00 83.44 65 LEU A C 1
ATOM 484 O O . LEU A 1 65 ? -35.976 23.429 19.208 1.00 83.44 65 LEU A O 1
ATOM 488 N N . ALA A 1 66 ? -36.312 25.445 18.277 1.00 80.88 66 ALA A N 1
ATOM 489 C CA . ALA A 1 66 ? -35.322 25.265 17.219 1.00 80.88 66 ALA A CA 1
ATOM 490 C C . ALA A 1 66 ? -33.903 25.066 17.784 1.00 80.88 66 ALA A C 1
ATOM 492 O O . ALA A 1 66 ? -33.184 24.172 17.332 1.00 80.88 66 ALA A O 1
ATOM 493 N N . ALA A 1 67 ? -33.515 25.844 18.802 1.00 79.69 67 ALA A N 1
ATOM 494 C CA . ALA A 1 67 ? -32.229 25.702 19.482 1.00 79.69 67 ALA A CA 1
ATOM 495 C C . ALA A 1 67 ? -32.080 24.314 20.123 1.00 79.69 67 ALA A C 1
ATOM 497 O O . ALA A 1 67 ? -31.065 23.646 19.919 1.00 79.69 67 ALA A O 1
ATOM 498 N N . ILE A 1 68 ? -33.113 23.845 20.832 1.00 79.12 68 ILE A N 1
ATOM 499 C CA . ILE A 1 68 ? -33.133 22.519 21.463 1.00 79.12 68 ILE A CA 1
ATOM 500 C C . ILE A 1 68 ? -32.993 21.416 20.409 1.00 79.12 68 ILE A C 1
ATOM 502 O O . ILE A 1 68 ? -32.149 20.535 20.561 1.00 79.12 68 ILE A O 1
ATOM 506 N N . VAL A 1 69 ? -33.755 21.474 19.313 1.00 81.12 69 VAL A N 1
ATOM 507 C CA . VAL A 1 69 ? -33.680 20.473 18.234 1.00 81.12 69 VAL A CA 1
ATOM 508 C C . VAL A 1 69 ? -32.282 20.432 17.610 1.00 81.12 69 VAL A C 1
ATOM 510 O O . VAL A 1 69 ? -31.723 19.349 17.429 1.00 81.12 69 VAL A O 1
ATOM 513 N N . ILE A 1 70 ? -31.675 21.590 17.331 1.00 79.62 70 ILE A N 1
ATOM 514 C CA . ILE A 1 70 ? -30.314 21.668 16.777 1.00 79.62 70 ILE A CA 1
ATOM 515 C C . ILE A 1 70 ? -29.291 21.080 17.756 1.00 79.62 70 ILE A C 1
ATOM 517 O O . ILE A 1 70 ? -28.413 20.322 17.335 1.00 79.62 70 ILE A O 1
ATOM 521 N N . LEU A 1 71 ? -29.404 21.380 19.052 1.00 78.69 71 LEU A N 1
ATOM 522 C CA . LEU A 1 71 ? -28.509 20.845 20.079 1.00 78.69 71 LEU A CA 1
ATOM 523 C C . LEU A 1 71 ? -28.671 19.330 20.246 1.00 78.69 71 LEU A C 1
ATOM 525 O O . LEU A 1 71 ? -27.661 18.633 20.303 1.00 78.69 71 LEU A O 1
ATOM 529 N N . ILE A 1 72 ? -29.901 18.806 20.234 1.00 79.06 72 ILE A N 1
ATOM 530 C CA . ILE A 1 72 ? -30.169 17.360 20.287 1.00 79.06 72 ILE A CA 1
ATOM 531 C C . ILE A 1 72 ? -29.561 16.663 19.071 1.00 79.06 72 ILE A C 1
ATOM 533 O O . ILE A 1 72 ? -28.831 15.689 19.235 1.00 79.06 72 ILE A O 1
ATOM 537 N N . ILE A 1 73 ? -29.790 17.169 17.855 1.00 74.62 73 ILE A N 1
ATOM 538 C CA . ILE A 1 73 ? -29.195 16.593 16.638 1.00 74.62 73 ILE A CA 1
ATOM 539 C C . ILE A 1 73 ? -27.666 16.641 16.720 1.00 74.62 73 ILE A C 1
ATOM 541 O O . ILE A 1 73 ? -27.001 15.669 16.371 1.00 74.62 73 ILE A O 1
ATOM 545 N N . THR A 1 74 ? -27.096 17.744 17.206 1.00 72.75 74 THR A N 1
ATOM 546 C CA . THR A 1 74 ? -25.642 17.900 17.356 1.00 72.75 74 THR A CA 1
ATOM 547 C C . THR A 1 74 ? -25.077 16.919 18.378 1.00 72.75 74 THR A C 1
ATOM 549 O O . THR A 1 74 ? -24.057 16.291 18.108 1.00 72.75 74 THR A O 1
ATOM 552 N N . LEU A 1 75 ? -25.759 16.732 19.509 1.00 72.44 75 LEU A N 1
ATOM 553 C CA . LEU A 1 75 ? -25.393 15.774 20.545 1.00 72.44 75 LEU A CA 1
ATOM 554 C C . LEU A 1 75 ? -25.497 14.336 20.031 1.00 72.44 75 LEU A C 1
ATOM 556 O O . LEU A 1 75 ? -24.555 13.571 20.188 1.00 72.44 75 LEU A O 1
ATOM 560 N N . VAL A 1 76 ? -26.593 13.977 19.359 1.00 71.06 76 VAL A N 1
ATOM 561 C CA . VAL A 1 76 ? -26.774 12.655 18.742 1.00 71.06 76 VAL A CA 1
ATOM 562 C C . VAL A 1 76 ? -25.681 12.399 17.707 1.00 71.06 76 VAL A C 1
ATOM 564 O O . VAL A 1 76 ? -25.054 11.348 17.741 1.00 71.06 76 VAL A O 1
ATOM 567 N N . VAL A 1 77 ? -25.380 13.364 16.834 1.00 64.81 77 VAL A N 1
ATOM 568 C CA . VAL A 1 77 ? -24.289 13.242 15.856 1.00 64.81 77 VAL A CA 1
ATOM 569 C C . VAL A 1 77 ? -22.932 13.128 16.548 1.00 64.81 77 VAL A C 1
ATOM 571 O O . VAL A 1 77 ? -22.134 12.300 16.132 1.00 64.81 77 VAL A O 1
ATOM 574 N N . ALA A 1 78 ? -22.662 13.892 17.608 1.00 63.53 78 ALA A N 1
ATOM 575 C CA . ALA A 1 78 ? -21.408 13.812 18.357 1.00 63.53 78 ALA A CA 1
ATOM 576 C C . ALA A 1 78 ? -21.250 12.472 19.101 1.00 63.53 78 ALA A C 1
ATOM 578 O O . ALA A 1 78 ? -20.165 11.896 19.108 1.00 63.53 78 ALA A O 1
ATOM 579 N N . LEU A 1 79 ? -22.335 11.946 19.677 1.00 59.06 79 LEU A N 1
ATOM 580 C CA . LEU A 1 79 ? -22.367 10.650 20.358 1.00 59.06 79 LEU A CA 1
ATOM 581 C C . LEU A 1 79 ? -22.278 9.474 19.375 1.00 59.06 79 LEU A C 1
ATOM 583 O O . LEU A 1 79 ? -21.654 8.459 19.686 1.00 59.06 79 LEU A O 1
ATOM 587 N N . LEU A 1 80 ? -22.874 9.605 18.186 1.00 55.66 80 LEU A N 1
ATOM 588 C CA . LEU A 1 80 ? -22.737 8.637 17.094 1.00 55.66 80 LEU A CA 1
ATOM 589 C C . LEU A 1 80 ? -21.368 8.732 16.414 1.00 55.66 80 LEU A C 1
ATOM 591 O O . LEU A 1 80 ? -20.845 7.713 15.970 1.00 55.66 80 LEU A O 1
ATOM 595 N N . ALA A 1 81 ? -20.745 9.914 16.408 1.00 52.56 81 ALA A N 1
ATOM 596 C CA . ALA A 1 81 ? -19.374 10.155 15.966 1.00 52.56 81 ALA A CA 1
ATOM 597 C C . ALA A 1 81 ? -18.334 9.651 16.977 1.00 52.56 81 ALA A C 1
ATOM 599 O O . ALA A 1 81 ? -17.242 10.217 17.086 1.00 52.56 81 ALA A O 1
ATOM 600 N N . LYS A 1 82 ? -18.632 8.557 17.695 1.00 46.47 82 LYS A N 1
ATOM 601 C CA . LYS A 1 82 ? -17.585 7.755 18.319 1.00 46.47 82 LYS A CA 1
ATOM 602 C C . LYS A 1 82 ? -16.566 7.460 17.228 1.00 46.47 82 LYS A C 1
ATOM 604 O O . LYS A 1 82 ? -16.861 6.718 16.292 1.00 46.47 82 LYS A O 1
ATOM 609 N N . SER A 1 83 ? -15.378 8.046 17.377 1.00 48.81 83 SER A N 1
ATOM 610 C CA . SER A 1 83 ? -14.145 7.485 16.846 1.00 48.81 83 SER A CA 1
ATOM 611 C C . SER A 1 83 ? -14.158 6.031 17.290 1.00 48.81 83 SER A C 1
ATOM 613 O O . SER A 1 83 ? -13.909 5.721 18.458 1.00 48.81 83 SER A O 1
ATOM 615 N N . LYS A 1 84 ? -14.637 5.143 16.417 1.00 54.72 84 LYS A N 1
ATOM 616 C CA . LYS A 1 84 ? -14.624 3.719 16.688 1.00 54.72 84 LYS A CA 1
ATOM 617 C C . LYS A 1 84 ? -13.157 3.355 16.583 1.00 54.72 84 LYS A C 1
ATOM 619 O O . LYS A 1 84 ? -12.637 3.117 15.500 1.00 54.72 84 LYS A O 1
ATOM 624 N N . VAL A 1 85 ? -12.492 3.401 17.731 1.00 64.19 85 VAL A N 1
ATOM 625 C CA . VAL A 1 85 ? -11.215 2.751 17.979 1.00 64.19 85 VAL A CA 1
ATOM 626 C C . VAL A 1 85 ? -11.475 1.274 17.694 1.00 64.19 85 VAL A C 1
ATOM 628 O O . VAL A 1 85 ? -12.023 0.554 18.525 1.00 64.19 85 VAL A O 1
ATOM 631 N N . LEU A 1 86 ? -11.257 0.881 16.440 1.00 76.62 86 LEU A N 1
ATOM 632 C CA . LEU A 1 86 ? -11.587 -0.449 15.956 1.00 76.62 86 LEU A CA 1
ATOM 633 C C . LEU A 1 86 ? -10.453 -1.391 16.362 1.00 76.62 86 LEU A C 1
ATOM 635 O O . LEU A 1 86 ? -9.291 -1.099 16.054 1.00 76.62 86 LEU A O 1
ATOM 639 N N . PRO A 1 87 ? -10.768 -2.503 17.046 1.00 85.94 87 PRO A N 1
ATOM 640 C CA . PRO A 1 87 ? -9.763 -3.496 17.382 1.00 85.94 87 PRO A CA 1
ATOM 641 C C . PRO A 1 87 ? -9.165 -4.094 16.106 1.00 85.94 87 PRO A C 1
ATOM 643 O O . PRO A 1 87 ? -9.755 -4.024 15.022 1.00 85.94 87 PRO A O 1
ATOM 646 N N . ILE A 1 88 ? -7.990 -4.705 16.240 1.00 90.00 88 ILE A N 1
ATOM 647 C CA . ILE A 1 88 ? -7.324 -5.399 15.134 1.00 90.00 88 ILE A CA 1
ATOM 648 C C . ILE A 1 88 ? -8.283 -6.436 14.506 1.00 90.00 88 ILE A C 1
ATOM 650 O O . ILE A 1 88 ? -8.830 -7.265 15.240 1.00 90.00 88 ILE A O 1
ATOM 654 N N . PRO A 1 89 ? -8.486 -6.437 13.172 1.00 89.06 89 PRO A N 1
ATOM 655 C CA . PRO A 1 89 ? -9.363 -7.396 12.499 1.00 89.06 89 PRO A CA 1
ATOM 656 C C . PRO A 1 89 ? -8.966 -8.858 12.736 1.00 89.06 89 PRO A C 1
ATOM 658 O O . PRO A 1 89 ? -7.784 -9.189 12.815 1.00 89.06 89 PRO A O 1
ATOM 661 N N . ASN A 1 90 ? -9.953 -9.757 12.781 1.00 89.69 90 ASN A N 1
ATOM 662 C CA . ASN A 1 90 ? -9.750 -11.170 13.131 1.00 89.69 90 ASN A CA 1
ATOM 663 C C . ASN A 1 90 ? -8.725 -11.894 12.244 1.00 89.69 90 ASN A C 1
ATOM 665 O O . ASN A 1 90 ? -7.919 -12.672 12.752 1.00 89.69 90 ASN A O 1
ATOM 669 N N . GLU A 1 91 ? -8.733 -11.668 10.927 1.00 92.12 91 GLU A N 1
ATOM 670 C CA . GLU A 1 91 ? -7.751 -12.311 10.042 1.00 92.12 91 GLU A CA 1
ATOM 671 C C . GLU A 1 91 ? -6.332 -11.776 10.286 1.00 92.12 91 GLU A C 1
ATOM 673 O O . GLU A 1 91 ? -5.386 -12.559 10.268 1.00 92.12 91 GLU A O 1
ATOM 678 N N . LEU A 1 92 ? -6.170 -10.492 10.627 1.00 94.31 92 LEU A N 1
ATOM 679 C CA . LEU A 1 92 ? -4.873 -9.939 11.026 1.00 94.31 92 LEU A CA 1
ATOM 680 C C . LEU A 1 92 ? -4.422 -10.474 12.397 1.00 94.31 92 LEU A C 1
ATOM 682 O O . LEU A 1 92 ? -3.243 -10.773 12.575 1.00 94.31 92 LEU A O 1
ATOM 686 N N . GLN A 1 93 ? -5.344 -10.706 13.339 1.00 93.75 93 GLN A N 1
ATOM 687 C CA . GLN A 1 93 ? -5.020 -11.381 14.604 1.00 93.75 93 GLN A CA 1
ATOM 688 C C . GLN A 1 93 ? -4.471 -12.799 14.384 1.00 93.75 93 GLN A C 1
ATOM 690 O O . GLN A 1 93 ? -3.545 -13.208 15.082 1.00 93.75 93 GLN A O 1
ATOM 695 N N . LYS A 1 94 ? -4.980 -13.546 13.391 1.00 94.62 94 LYS A N 1
ATOM 696 C CA . LYS A 1 94 ? -4.429 -14.867 13.027 1.00 94.62 94 LYS A CA 1
ATOM 697 C C . LYS A 1 94 ? -2.994 -14.765 12.511 1.00 94.62 94 LYS A C 1
ATOM 699 O O . LYS A 1 94 ? -2.183 -15.644 12.778 1.00 94.62 94 LYS A O 1
ATOM 704 N N . ILE A 1 95 ? -2.667 -13.695 11.790 1.00 94.81 95 ILE A N 1
ATOM 705 C CA . ILE A 1 95 ? -1.300 -13.444 11.319 1.00 94.81 95 ILE A CA 1
ATOM 706 C C . ILE A 1 95 ? -0.386 -13.114 12.501 1.00 94.81 95 ILE A C 1
ATOM 708 O O . ILE A 1 95 ? 0.704 -13.672 12.582 1.00 94.81 95 ILE A O 1
ATOM 712 N N . ILE A 1 96 ? -0.850 -12.288 13.443 1.00 94.38 96 ILE A N 1
ATOM 713 C CA . ILE A 1 96 ? -0.129 -11.976 14.688 1.00 94.38 96 ILE A CA 1
ATOM 714 C C . ILE A 1 96 ? 0.150 -13.257 15.481 1.00 94.38 96 ILE A C 1
ATOM 716 O O . ILE A 1 96 ? 1.294 -13.484 15.862 1.00 94.38 96 ILE A O 1
ATOM 720 N N . TYR A 1 97 ? -0.851 -14.127 15.656 1.00 94.56 97 TYR A N 1
ATOM 721 C CA . TYR A 1 97 ? -0.697 -15.419 16.340 1.00 94.56 97 TYR A CA 1
ATOM 722 C C . TYR A 1 97 ? 0.409 -16.295 15.734 1.00 94.56 97 TYR A C 1
ATOM 724 O O . TYR A 1 97 ? 1.120 -16.985 16.454 1.00 94.56 97 TYR A O 1
ATOM 732 N N . ASN A 1 98 ? 0.566 -16.256 14.409 1.00 94.12 98 ASN A N 1
ATOM 733 C CA . ASN A 1 98 ? 1.561 -17.058 13.699 1.00 94.12 98 ASN A CA 1
ATOM 734 C C . ASN A 1 98 ? 2.959 -16.417 13.658 1.00 94.12 98 ASN A C 1
ATOM 736 O O . ASN A 1 98 ? 3.901 -17.064 13.205 1.00 94.12 98 ASN A O 1
ATOM 740 N N . ARG A 1 99 ? 3.094 -15.138 14.028 1.00 93.38 99 ARG A N 1
ATOM 741 C CA . ARG A 1 99 ? 4.334 -14.360 13.854 1.00 93.38 99 ARG A CA 1
ATOM 742 C C . ARG A 1 99 ? 4.939 -13.854 15.153 1.00 93.38 99 ARG A C 1
ATOM 744 O O . ARG A 1 99 ? 6.124 -13.558 15.145 1.00 93.38 99 ARG A O 1
ATOM 751 N N . TYR A 1 100 ? 4.162 -13.760 16.224 1.00 93.31 100 TYR A N 1
ATOM 752 C CA . TYR A 1 100 ? 4.616 -13.329 17.543 1.00 93.31 100 TYR A CA 1
ATOM 753 C C . TYR A 1 100 ? 4.334 -14.399 18.604 1.00 93.31 100 TYR A C 1
ATOM 755 O O . TYR A 1 100 ? 3.522 -15.298 18.368 1.00 93.31 100 TYR A O 1
ATOM 763 N N . PRO A 1 101 ? 4.959 -14.294 19.790 1.00 93.25 101 PRO A N 1
ATOM 764 C CA . PRO A 1 101 ? 4.641 -15.140 20.935 1.00 93.25 101 PRO A CA 1
ATOM 765 C C . PRO A 1 101 ? 3.157 -15.087 21.305 1.00 93.25 101 PRO A C 1
ATOM 767 O O . PRO A 1 101 ? 2.469 -14.078 21.096 1.00 93.25 101 PRO A O 1
ATOM 770 N N . LYS A 1 102 ? 2.652 -16.183 21.879 1.00 93.44 102 LYS A N 1
ATOM 771 C CA . LYS A 1 102 ? 1.224 -16.341 22.200 1.00 93.44 102 LYS A CA 1
ATOM 772 C C . LYS A 1 102 ? 0.745 -15.272 23.176 1.00 93.44 102 LYS A C 1
ATOM 774 O O . LYS A 1 102 ? -0.391 -14.825 23.082 1.00 93.44 102 LYS A O 1
ATOM 779 N N . GLU A 1 103 ? 1.618 -14.840 24.070 1.00 93.94 103 GLU A N 1
ATOM 780 C CA . GLU A 1 103 ? 1.407 -13.798 25.065 1.00 93.94 103 GLU A CA 1
ATOM 781 C C . GLU A 1 103 ? 1.069 -12.458 24.400 1.00 93.94 103 GLU A C 1
ATOM 783 O O . GLU A 1 103 ? 0.111 -11.807 24.806 1.00 93.94 103 GLU A O 1
ATOM 788 N N . VAL A 1 104 ? 1.770 -12.088 23.318 1.00 93.25 104 VAL A N 1
ATOM 789 C CA . VAL A 1 104 ? 1.465 -10.875 22.535 1.00 93.25 104 VAL A CA 1
ATOM 790 C C . VAL A 1 104 ? 0.087 -10.993 21.892 1.00 93.25 104 VAL A C 1
ATOM 792 O O . VAL A 1 104 ? -0.714 -10.061 21.949 1.00 93.25 104 VAL A O 1
ATOM 795 N N . PHE A 1 105 ? -0.229 -12.151 21.307 1.00 94.44 105 PHE A N 1
ATOM 796 C CA . PHE A 1 105 ? -1.555 -12.395 20.742 1.00 94.44 105 PHE A CA 1
ATOM 797 C C . PHE A 1 105 ? -2.661 -12.321 21.807 1.00 94.44 105 PHE A C 1
ATOM 799 O O . PHE A 1 105 ? -3.699 -11.698 21.576 1.00 94.44 105 PHE A O 1
ATOM 806 N N . TYR A 1 106 ? -2.453 -12.923 22.979 1.00 94.88 106 TYR A N 1
ATOM 807 C CA . TYR A 1 106 ? -3.413 -12.861 24.077 1.00 94.88 106 TYR A CA 1
ATOM 808 C C . TYR A 1 106 ? -3.561 -11.443 24.613 1.00 94.88 106 TYR A C 1
ATOM 810 O O . TYR A 1 106 ? -4.685 -11.025 24.864 1.00 94.88 106 TYR A O 1
ATOM 818 N N . PHE A 1 107 ? -2.480 -10.673 24.702 1.00 94.81 107 PHE A N 1
ATOM 819 C CA . PHE A 1 107 ? -2.545 -9.264 25.070 1.00 94.81 107 PHE A CA 1
ATOM 820 C C . PHE A 1 107 ? -3.412 -8.467 24.086 1.00 94.81 107 PHE A C 1
ATOM 822 O O . PHE A 1 107 ? -4.354 -7.783 24.496 1.00 94.81 107 PHE A O 1
ATOM 829 N N . VAL A 1 108 ? -3.167 -8.640 22.781 1.00 93.81 108 VAL A N 1
ATOM 830 C CA . VAL A 1 108 ? -3.955 -8.028 21.700 1.00 93.81 108 VAL A CA 1
ATOM 831 C C . VAL A 1 108 ? -5.434 -8.384 21.808 1.00 93.81 108 VAL A C 1
ATOM 833 O O . VAL A 1 108 ? -6.288 -7.499 21.728 1.00 93.81 108 VAL A O 1
ATOM 836 N N . LYS A 1 109 ? -5.740 -9.670 21.996 1.00 92.94 109 LYS A N 1
ATOM 837 C CA . LYS A 1 109 ? -7.109 -10.187 22.024 1.00 92.94 109 LYS A CA 1
ATOM 838 C C . LYS A 1 109 ? -7.858 -9.770 23.290 1.00 92.94 109 LYS A C 1
ATOM 840 O O . LYS A 1 109 ? -8.979 -9.280 23.193 1.00 92.94 109 LYS A O 1
ATOM 845 N N . THR A 1 110 ? -7.249 -9.947 24.461 1.00 92.75 110 THR A N 1
ATOM 846 C CA . THR A 1 110 ? -7.872 -9.685 25.767 1.00 92.75 110 THR A CA 1
ATOM 847 C C . THR A 1 110 ? -8.164 -8.201 25.957 1.00 92.75 110 THR A C 1
ATOM 849 O O . THR A 1 110 ? -9.255 -7.846 26.393 1.00 92.75 110 THR A O 1
ATOM 852 N N . HIS A 1 111 ? -7.237 -7.324 25.561 1.00 91.50 111 HIS A N 1
ATOM 853 C CA . HIS A 1 111 ? -7.384 -5.871 25.726 1.00 91.50 111 HIS A CA 1
ATOM 854 C C . HIS A 1 111 ? -7.840 -5.140 24.461 1.00 91.50 111 HIS A C 1
ATOM 856 O O . HIS A 1 111 ? -7.811 -3.907 24.415 1.00 91.50 111 HIS A O 1
ATOM 862 N N . SER A 1 112 ? -8.282 -5.894 23.444 1.00 90.19 112 SER A N 1
ATOM 863 C CA . SER A 1 112 ? -8.828 -5.373 22.184 1.00 90.19 112 SER A CA 1
ATOM 864 C C . SER A 1 112 ? -7.960 -4.263 21.585 1.00 90.19 112 SER A C 1
ATOM 866 O O . SER A 1 112 ? -8.444 -3.167 21.292 1.00 90.19 112 SER A O 1
ATOM 868 N N . LEU A 1 113 ? -6.656 -4.525 21.460 1.00 92.12 113 LEU A N 1
ATOM 869 C CA . LEU A 1 113 ? -5.719 -3.524 20.959 1.00 92.12 113 LEU A CA 1
ATOM 870 C C . LEU A 1 113 ? -6.053 -3.127 19.521 1.00 92.12 113 LEU A C 1
ATOM 872 O O . LEU A 1 113 ? -6.480 -3.943 18.698 1.00 92.12 113 LEU A O 1
ATOM 876 N N . THR A 1 114 ? -5.809 -1.861 19.216 1.00 91.25 114 THR A N 1
ATOM 877 C CA . THR A 1 114 ? -5.770 -1.356 17.844 1.00 91.25 114 THR A CA 1
ATOM 878 C C . THR A 1 114 ? -4.427 -1.627 17.182 1.00 91.25 114 THR A C 1
ATOM 880 O O . THR A 1 114 ? -3.420 -1.875 17.844 1.00 91.25 114 THR A O 1
ATOM 883 N N . VAL A 1 115 ? -4.392 -1.512 15.851 1.00 91.12 115 VAL A N 1
ATOM 884 C CA . VAL A 1 115 ? -3.145 -1.622 15.079 1.00 91.12 115 VAL A CA 1
ATOM 885 C C . VAL A 1 115 ? -2.108 -0.593 15.547 1.00 91.12 115 VAL A C 1
ATOM 887 O O . VAL A 1 115 ? -0.948 -0.945 15.738 1.00 91.12 115 VAL A O 1
ATOM 890 N N . ASN A 1 116 ? -2.521 0.654 15.800 1.00 89.50 116 ASN A N 1
ATOM 891 C CA . ASN A 1 116 ? -1.608 1.701 16.268 1.00 89.50 116 ASN A CA 1
ATOM 892 C C . ASN A 1 116 ? -1.068 1.415 17.673 1.00 89.50 116 ASN A C 1
ATOM 894 O O . ASN A 1 116 ? 0.118 1.613 17.917 1.00 89.50 116 ASN A O 1
ATOM 898 N N . GLU A 1 117 ? -1.912 0.928 18.585 1.00 92.75 117 GLU A N 1
ATOM 899 C CA . GLU A 1 117 ? -1.470 0.536 19.927 1.00 92.75 117 GLU A CA 1
ATOM 900 C C . GLU A 1 117 ? -0.458 -0.608 19.873 1.00 92.75 117 GLU A C 1
ATOM 902 O O . GLU A 1 117 ? 0.562 -0.532 20.548 1.00 92.75 117 GLU A O 1
ATOM 907 N N . LEU A 1 118 ? -0.690 -1.630 19.042 1.00 94.00 118 LEU A N 1
ATOM 908 C CA . LEU A 1 118 ? 0.259 -2.733 18.886 1.00 94.00 118 LEU A CA 1
ATOM 909 C C . LEU A 1 118 ? 1.578 -2.278 18.240 1.00 94.00 118 LEU A C 1
ATOM 911 O O . LEU A 1 118 ? 2.648 -2.704 18.667 1.00 94.00 118 LEU A O 1
ATOM 915 N N . LYS A 1 119 ? 1.517 -1.376 17.254 1.00 92.19 119 LYS A N 1
ATOM 916 C CA . LYS A 1 119 ? 2.710 -0.770 16.647 1.00 92.19 119 LYS A CA 1
ATOM 917 C C . LYS A 1 119 ? 3.546 -0.025 17.686 1.00 92.19 119 LYS A C 1
ATOM 919 O O . LYS A 1 119 ? 4.750 -0.238 17.767 1.00 92.19 119 LYS A O 1
ATOM 924 N N . ILE A 1 120 ? 2.903 0.814 18.499 1.00 92.12 120 ILE A N 1
ATOM 925 C CA . ILE A 1 120 ? 3.577 1.537 19.583 1.00 92.12 120 ILE A CA 1
ATOM 926 C C . ILE A 1 120 ? 4.133 0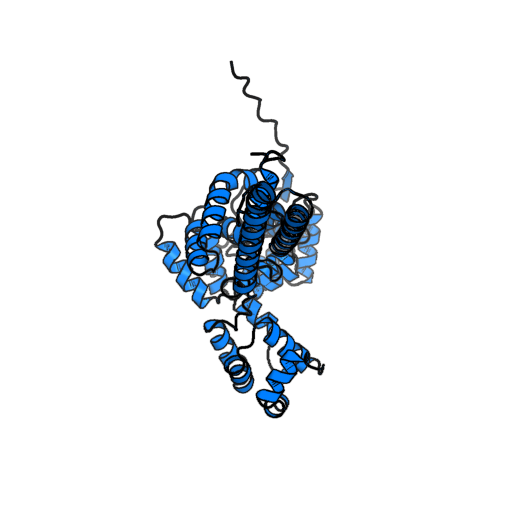.554 20.613 1.00 92.12 120 ILE A C 1
ATOM 928 O O . ILE A 1 120 ? 5.280 0.704 21.010 1.00 92.12 120 ILE A O 1
ATOM 932 N N . PHE A 1 121 ? 3.357 -0.462 21.001 1.00 93.31 121 PHE A N 1
ATOM 933 C CA . PHE A 1 121 ? 3.793 -1.484 21.949 1.00 93.31 121 PHE A CA 1
ATOM 934 C C . PHE A 1 121 ? 5.107 -2.129 21.504 1.00 93.31 121 PHE A C 1
ATOM 936 O O . PHE A 1 121 ? 6.084 -2.078 22.243 1.00 93.31 121 PHE A O 1
ATOM 943 N N . ILE A 1 122 ? 5.152 -2.667 20.282 1.00 92.62 122 ILE A N 1
ATOM 944 C CA . ILE A 1 122 ? 6.330 -3.367 19.750 1.00 92.62 122 ILE A CA 1
ATOM 945 C C . ILE A 1 122 ? 7.526 -2.417 19.622 1.00 92.62 122 ILE A C 1
ATOM 947 O O . ILE A 1 122 ? 8.628 -2.771 20.038 1.00 92.62 122 ILE A O 1
ATOM 951 N N . ASN A 1 123 ? 7.307 -1.198 19.118 1.00 90.56 123 ASN A N 1
ATOM 952 C CA . ASN A 1 123 ? 8.372 -0.207 18.966 1.00 90.56 123 ASN A CA 1
ATOM 953 C C . ASN A 1 123 ? 8.965 0.207 20.316 1.00 90.56 123 ASN A C 1
ATOM 955 O O . ASN A 1 123 ? 10.186 0.203 20.476 1.00 90.56 123 ASN A O 1
ATOM 959 N N . CYS A 1 124 ? 8.116 0.553 21.289 1.00 89.75 124 CYS A N 1
ATOM 960 C CA . CYS A 1 124 ? 8.561 0.950 22.622 1.00 89.75 124 CYS A CA 1
ATOM 961 C C . CYS A 1 124 ? 9.328 -0.179 23.304 1.00 89.75 124 CYS A C 1
ATOM 963 O O . CYS A 1 124 ? 10.362 0.058 23.919 1.00 89.75 124 CYS A O 1
ATOM 965 N N . TRP A 1 125 ? 8.863 -1.411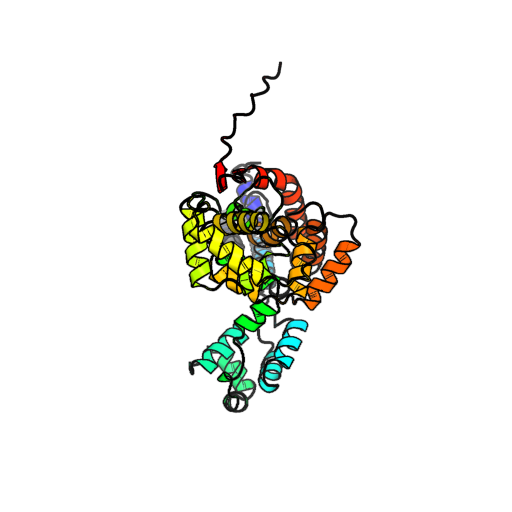 23.120 1.00 87.75 125 TRP A N 1
ATOM 966 C CA . TRP A 1 125 ? 9.499 -2.585 23.686 1.00 87.75 125 TRP A CA 1
ATOM 967 C C . TRP A 1 125 ? 10.901 -2.833 23.141 1.00 87.75 125 TRP A C 1
ATOM 969 O O . TRP A 1 125 ? 11.850 -2.984 23.904 1.00 87.75 125 TRP A O 1
ATOM 979 N N . LYS A 1 126 ? 11.044 -2.837 21.812 1.00 88.00 126 LYS A N 1
ATOM 980 C CA . LYS A 1 126 ? 12.332 -3.062 21.145 1.00 88.00 126 LYS A CA 1
ATOM 981 C C . LYS A 1 126 ? 13.343 -1.952 21.415 1.00 88.00 126 LYS A C 1
ATOM 983 O O . LYS A 1 126 ? 14.537 -2.215 21.467 1.00 88.00 126 LYS A O 1
ATOM 988 N N . SER A 1 127 ? 12.867 -0.719 21.575 1.00 86.31 127 SER A N 1
ATOM 989 C CA . SER A 1 127 ? 13.713 0.443 21.874 1.00 86.31 127 SER A CA 1
ATOM 990 C C . SER A 1 127 ? 13.992 0.642 23.366 1.00 86.31 127 SER A C 1
ATOM 992 O O . SER A 1 127 ? 14.801 1.499 23.712 1.00 86.31 127 SER A O 1
ATOM 994 N N . GLY A 1 128 ? 13.340 -0.121 24.250 1.00 83.75 128 GLY A N 1
ATOM 995 C CA . GLY A 1 128 ? 13.457 0.045 25.701 1.00 83.75 128 GLY A CA 1
ATOM 996 C C . GLY A 1 128 ? 12.846 1.348 26.230 1.00 83.75 128 GLY A C 1
ATOM 997 O O . GLY A 1 128 ? 13.232 1.808 27.300 1.00 83.75 128 GLY A O 1
ATOM 998 N N . THR A 1 129 ? 11.922 1.967 25.488 1.00 88.38 129 THR A N 1
ATOM 999 C CA . THR A 1 129 ? 11.233 3.197 25.914 1.00 88.38 129 THR A CA 1
ATOM 1000 C C . THR A 1 129 ? 9.929 2.891 26.646 1.00 88.38 129 THR A C 1
ATOM 1002 O O . THR A 1 129 ? 9.272 1.885 26.368 1.00 88.38 129 THR A O 1
ATOM 1005 N N . ASP A 1 130 ? 9.499 3.808 27.509 1.00 89.31 130 ASP A N 1
ATOM 1006 C CA . ASP A 1 130 ? 8.244 3.671 28.244 1.00 89.31 130 ASP A CA 1
ATOM 1007 C C . ASP A 1 130 ? 7.005 3.688 27.335 1.00 89.31 130 ASP A C 1
ATOM 1009 O O . ASP A 1 130 ? 6.906 4.437 26.359 1.00 89.31 130 ASP A O 1
ATOM 1013 N N . LEU A 1 131 ? 6.013 2.867 27.695 1.00 91.31 131 LEU A N 1
ATOM 1014 C CA . LEU A 1 131 ? 4.721 2.829 27.012 1.00 91.31 131 LEU A CA 1
ATOM 1015 C C . LEU A 1 131 ? 3.889 4.078 27.346 1.00 91.31 131 LEU A C 1
ATOM 1017 O O . LEU A 1 131 ? 3.861 4.508 28.501 1.00 91.31 131 LEU A O 1
ATOM 1021 N N . PRO A 1 132 ? 3.098 4.611 26.393 1.00 92.88 132 PRO A N 1
ATOM 1022 C CA . PRO A 1 132 ? 2.147 5.675 26.693 1.00 92.88 132 PRO A CA 1
ATOM 1023 C C . PRO A 1 132 ? 1.158 5.268 27.796 1.00 92.88 132 PRO A C 1
ATOM 1025 O O . PRO A 1 132 ? 0.753 4.102 27.836 1.00 92.88 132 PRO A O 1
ATOM 1028 N N . PRO A 1 133 ? 0.652 6.209 28.617 1.00 91.88 133 PRO A N 1
ATOM 1029 C CA . PRO A 1 133 ? -0.113 5.892 29.829 1.00 91.88 133 PRO A CA 1
ATOM 1030 C C . PRO A 1 133 ? -1.299 4.941 29.619 1.00 91.88 133 PRO A C 1
ATOM 1032 O O . PRO A 1 133 ? -1.531 4.039 30.418 1.00 91.88 133 PRO A O 1
ATOM 1035 N N . ASN A 1 134 ? -2.051 5.107 28.526 1.00 90.06 134 ASN A N 1
ATOM 1036 C CA . ASN A 1 134 ? -3.203 4.249 28.228 1.00 90.06 134 ASN A CA 1
ATOM 1037 C C . ASN A 1 134 ? -2.794 2.814 27.875 1.00 90.06 134 ASN A C 1
ATOM 1039 O O . ASN A 1 134 ? -3.476 1.865 28.255 1.00 90.06 134 ASN A O 1
ATOM 1043 N N . LEU A 1 135 ? -1.688 2.657 27.149 1.00 92.19 135 LEU A N 1
ATOM 1044 C CA . LEU A 1 135 ? -1.171 1.355 26.746 1.00 92.19 135 LEU A CA 1
ATOM 1045 C C . LEU A 1 135 ? -0.445 0.670 27.907 1.00 92.19 135 LEU A C 1
ATOM 1047 O O . LEU A 1 135 ? -0.581 -0.538 28.074 1.00 92.19 135 LEU A O 1
ATOM 1051 N N . HIS A 1 136 ? 0.237 1.452 28.746 1.00 93.50 136 HIS A N 1
ATOM 1052 C CA . HIS A 1 136 ? 0.832 0.986 29.992 1.00 93.50 136 HIS A CA 1
ATOM 1053 C C . HIS A 1 136 ? -0.227 0.382 30.922 1.00 93.50 136 HIS A C 1
ATOM 1055 O O . HIS A 1 136 ? -0.091 -0.770 31.311 1.00 93.50 136 HIS A O 1
ATOM 1061 N N . LYS A 1 137 ? -1.352 1.077 31.151 1.00 94.19 137 LYS A N 1
ATOM 1062 C CA . LYS A 1 137 ? -2.480 0.547 31.944 1.00 94.19 137 LYS A CA 1
ATOM 1063 C C . LYS A 1 137 ? -3.020 -0.781 31.409 1.00 94.19 137 LYS A C 1
ATOM 1065 O O . LYS A 1 137 ? -3.343 -1.675 32.186 1.00 94.19 137 LYS A O 1
ATOM 1070 N N . LYS A 1 138 ? -3.129 -0.926 30.081 1.00 94.38 138 LYS A N 1
ATOM 1071 C CA . LYS A 1 138 ? -3.537 -2.196 29.456 1.00 94.38 138 LYS A CA 1
ATOM 1072 C C . LYS A 1 138 ? -2.497 -3.293 29.699 1.00 94.38 138 LYS A C 1
ATOM 1074 O O . LYS A 1 138 ? -2.872 -4.421 30.003 1.00 94.38 138 LYS A O 1
ATOM 1079 N N . ALA A 1 139 ? -1.210 -2.969 29.571 1.00 93.38 139 ALA A N 1
ATOM 1080 C CA . ALA A 1 139 ? -0.112 -3.903 29.807 1.00 93.38 139 ALA A CA 1
ATOM 1081 C C . ALA A 1 139 ? -0.046 -4.353 31.278 1.00 93.38 139 ALA A C 1
ATOM 1083 O O . ALA A 1 139 ? 0.065 -5.546 31.540 1.00 93.38 139 ALA A O 1
ATOM 1084 N N . GLU A 1 140 ? -0.197 -3.434 32.234 1.00 94.19 140 GLU A N 1
ATOM 1085 C CA . GLU A 1 140 ? -0.301 -3.749 33.665 1.00 94.19 140 GLU A CA 1
ATOM 1086 C C . GLU A 1 140 ? -1.493 -4.665 33.949 1.00 94.19 140 GLU A C 1
ATOM 1088 O O . GLU A 1 140 ? -1.324 -5.711 34.570 1.00 94.19 140 GLU A O 1
ATOM 1093 N N . ALA A 1 141 ? -2.677 -4.334 33.421 1.00 94.12 141 ALA A N 1
ATOM 1094 C CA . ALA A 1 141 ? -3.886 -5.139 33.594 1.00 94.12 141 ALA A CA 1
ATOM 1095 C C . ALA A 1 141 ? -3.795 -6.539 32.956 1.00 94.12 141 ALA A C 1
ATOM 1097 O O . ALA A 1 141 ? -4.548 -7.435 33.328 1.00 94.12 141 ALA A O 1
ATOM 1098 N N . PHE A 1 142 ? -2.912 -6.736 31.974 1.00 94.06 142 PHE A N 1
ATOM 1099 C CA . PHE A 1 142 ? -2.614 -8.052 31.405 1.00 94.06 142 PHE A CA 1
ATOM 1100 C C . PHE A 1 142 ? -1.602 -8.852 32.240 1.00 94.06 142 PHE A C 1
ATOM 1102 O O . PHE A 1 142 ? -1.635 -10.079 32.221 1.00 94.06 142 PHE A O 1
ATOM 1109 N N . GLY A 1 143 ? -0.715 -8.162 32.956 1.00 92.81 143 GLY A N 1
ATOM 1110 C CA . GLY A 1 143 ? 0.476 -8.728 33.581 1.00 92.81 143 GLY A CA 1
ATOM 1111 C C . GLY A 1 143 ? 1.727 -8.288 32.829 1.00 92.81 143 GLY A C 1
ATOM 1112 O O . GLY A 1 143 ? 2.246 -9.016 31.981 1.00 92.81 143 GLY A O 1
ATOM 1113 N N . ILE A 1 144 ? 2.225 -7.088 33.141 1.00 89.94 144 ILE A N 1
ATOM 1114 C CA . ILE A 1 144 ? 3.377 -6.495 32.446 1.00 89.94 144 ILE A CA 1
ATOM 1115 C C . ILE A 1 144 ? 4.639 -7.357 32.568 1.00 89.94 144 ILE A C 1
ATOM 1117 O O . ILE A 1 144 ? 5.446 -7.372 31.646 1.00 89.94 144 ILE A O 1
ATOM 1121 N N . ASP A 1 145 ? 4.781 -8.127 33.647 1.00 88.88 145 ASP A N 1
ATOM 1122 C CA . ASP A 1 145 ? 5.917 -9.030 33.861 1.00 88.88 145 ASP A CA 1
ATOM 1123 C C . ASP A 1 145 ? 5.938 -10.198 32.864 1.00 88.88 145 ASP A C 1
ATOM 1125 O O . ASP A 1 145 ? 7.002 -10.602 32.398 1.00 88.88 145 ASP A O 1
ATOM 1129 N N . ILE A 1 146 ? 4.756 -10.689 32.465 1.00 88.88 146 ILE A N 1
ATOM 1130 C CA . ILE A 1 146 ? 4.608 -11.706 31.411 1.00 88.88 146 ILE A CA 1
ATOM 1131 C C . ILE A 1 146 ? 5.065 -11.131 30.078 1.00 88.88 146 ILE A C 1
ATOM 1133 O O . ILE A 1 146 ? 5.709 -11.820 29.299 1.00 88.88 146 ILE A O 1
ATOM 1137 N N . LEU A 1 147 ? 4.745 -9.864 29.813 1.00 87.31 147 LEU A N 1
ATOM 1138 C CA . LEU A 1 147 ? 5.227 -9.200 28.613 1.00 87.31 147 LEU A CA 1
ATOM 1139 C C . LEU A 1 147 ? 6.750 -9.012 28.706 1.00 87.31 147 LEU A C 1
ATOM 1141 O O . LEU A 1 147 ? 7.429 -9.372 27.752 1.00 87.31 147 LEU A O 1
ATOM 1145 N N . LYS A 1 148 ? 7.280 -8.546 29.859 1.00 85.88 148 LYS A N 1
ATOM 1146 C CA . LYS A 1 148 ? 8.712 -8.268 30.166 1.00 85.88 148 LYS A CA 1
ATOM 1147 C C . LYS A 1 148 ? 9.635 -9.459 29.962 1.00 85.88 148 LYS A C 1
ATOM 1149 O O . LYS A 1 148 ? 10.796 -9.255 29.627 1.00 85.88 148 LYS A O 1
ATOM 1154 N N . SER A 1 149 ? 9.129 -10.676 30.116 1.00 86.12 149 SER A N 1
ATOM 1155 C CA . SER A 1 149 ? 9.910 -11.893 29.881 1.00 86.12 149 SER A CA 1
ATOM 1156 C C . SER A 1 149 ? 10.108 -12.229 28.396 1.00 86.12 149 SER A C 1
ATOM 1158 O O . SER A 1 149 ? 10.906 -13.107 28.073 1.00 86.12 149 SER A O 1
ATOM 1160 N N . ILE A 1 150 ? 9.411 -11.539 27.487 1.00 87.88 150 ILE A N 1
ATOM 1161 C CA . ILE A 1 150 ? 9.467 -11.795 26.050 1.00 87.88 150 ILE A CA 1
ATOM 1162 C C . ILE A 1 150 ? 10.561 -10.948 25.403 1.00 87.88 150 ILE A C 1
ATOM 1164 O O . ILE A 1 150 ? 10.499 -9.714 25.386 1.00 87.88 150 ILE A O 1
ATOM 1168 N N . ASP A 1 151 ? 11.504 -11.623 24.754 1.00 87.06 151 ASP A N 1
ATOM 1169 C CA . ASP A 1 151 ? 12.450 -10.973 23.858 1.00 87.06 151 ASP A CA 1
ATOM 1170 C C . ASP A 1 151 ? 11.810 -10.718 22.482 1.00 87.06 151 ASP A C 1
ATOM 1172 O O . ASP A 1 151 ? 11.778 -11.586 21.607 1.00 87.06 151 ASP A O 1
ATOM 1176 N N . LEU A 1 152 ? 11.280 -9.506 22.285 1.00 86.25 152 LEU A N 1
ATOM 1177 C CA . LEU A 1 152 ? 10.699 -9.096 21.003 1.00 86.25 152 LEU A CA 1
ATOM 1178 C C . LEU A 1 152 ? 11.743 -8.744 19.931 1.00 86.25 152 LEU A C 1
ATOM 1180 O O . LEU A 1 152 ? 11.355 -8.543 18.778 1.00 86.25 152 LEU A O 1
ATOM 1184 N N . THR A 1 153 ? 13.040 -8.683 20.255 1.00 85.06 153 THR A N 1
ATOM 1185 C CA . THR A 1 153 ? 14.087 -8.323 19.278 1.00 85.06 153 THR A CA 1
ATOM 1186 C C . THR A 1 153 ? 14.266 -9.384 18.191 1.00 85.06 153 THR A C 1
ATOM 1188 O O . THR A 1 153 ? 14.612 -9.056 17.059 1.00 85.06 153 THR A O 1
ATOM 1191 N N . LEU A 1 154 ? 13.924 -10.637 18.499 1.00 86.31 154 LEU A N 1
ATOM 1192 C CA . LEU A 1 154 ? 13.970 -11.774 17.575 1.00 86.31 154 LEU A CA 1
ATOM 1193 C C . LEU A 1 154 ? 12.814 -11.797 16.560 1.00 86.31 154 LEU A C 1
ATOM 1195 O O . LEU A 1 154 ? 12.798 -12.631 15.654 1.00 86.31 154 LEU A O 1
ATOM 1199 N N . PHE A 1 155 ? 11.828 -10.912 16.713 1.00 88.56 155 PHE A N 1
ATOM 1200 C CA . PHE A 1 155 ? 10.611 -10.903 15.908 1.00 88.56 155 PHE A CA 1
ATOM 1201 C C . PHE A 1 155 ? 10.610 -9.739 14.911 1.00 88.56 155 PHE A C 1
ATOM 1203 O O . PHE A 1 155 ? 11.184 -8.684 15.191 1.00 88.56 155 PHE A O 1
ATOM 1210 N N . PRO A 1 156 ? 9.951 -9.882 13.747 1.00 89.44 156 PRO A N 1
ATOM 1211 C CA . PRO A 1 156 ? 9.910 -8.825 12.738 1.00 89.44 156 PRO A CA 1
ATOM 1212 C C . PRO A 1 156 ? 9.220 -7.558 13.257 1.00 89.44 156 PRO A C 1
ATOM 1214 O O . PRO A 1 156 ? 8.435 -7.585 14.215 1.00 89.44 156 PRO A O 1
ATOM 1217 N N . GLU A 1 157 ? 9.506 -6.426 12.616 1.00 91.06 157 GLU A N 1
ATOM 1218 C CA . GLU A 1 157 ? 8.770 -5.191 12.878 1.00 91.06 157 GLU A CA 1
ATOM 1219 C C . GLU A 1 157 ? 7.296 -5.357 12.509 1.00 91.06 157 GLU A C 1
ATOM 1221 O O . GLU A 1 157 ? 6.945 -5.976 11.500 1.00 91.06 157 GLU A O 1
ATOM 1226 N N . PHE A 1 158 ? 6.403 -4.774 13.310 1.00 93.06 158 PHE A N 1
ATOM 1227 C CA . PHE A 1 158 ? 4.975 -4.900 13.021 1.00 93.06 158 PHE A CA 1
ATOM 1228 C C . PHE A 1 158 ? 4.606 -4.210 11.707 1.00 93.06 158 PHE A C 1
ATOM 1230 O O . PHE A 1 158 ? 3.758 -4.696 10.961 1.00 93.06 158 PHE A O 1
ATOM 1237 N N . GLU A 1 159 ? 5.306 -3.121 11.387 1.00 92.38 159 GLU A N 1
ATOM 1238 C CA . GLU A 1 159 ? 5.188 -2.431 10.106 1.00 92.38 159 GLU A CA 1
ATOM 1239 C C . GLU A 1 159 ? 5.462 -3.366 8.920 1.00 92.38 159 GLU A C 1
ATOM 1241 O O . GLU A 1 159 ? 4.702 -3.377 7.954 1.00 92.38 159 GLU A O 1
ATOM 1246 N N . GLU A 1 160 ? 6.497 -4.205 9.007 1.00 92.00 160 GLU A N 1
ATOM 1247 C CA . GLU A 1 160 ? 6.831 -5.171 7.956 1.00 92.00 160 GLU A CA 1
ATOM 1248 C C . GLU A 1 160 ? 5.731 -6.219 7.793 1.00 92.00 160 GLU A C 1
ATOM 1250 O O . GLU A 1 160 ? 5.365 -6.566 6.667 1.00 92.00 160 GLU A O 1
ATOM 1255 N N . ILE A 1 161 ? 5.146 -6.689 8.901 1.00 94.00 161 ILE A N 1
ATOM 1256 C CA . ILE A 1 161 ? 4.007 -7.612 8.855 1.00 94.00 161 ILE A CA 1
ATOM 1257 C C . ILE A 1 161 ? 2.828 -6.958 8.137 1.00 94.00 161 ILE A C 1
ATOM 1259 O O . ILE A 1 161 ? 2.230 -7.600 7.270 1.00 94.00 161 ILE A O 1
ATOM 1263 N N . LEU A 1 162 ? 2.495 -5.706 8.459 1.00 95.19 162 LEU A N 1
ATOM 1264 C CA . LEU A 1 162 ? 1.398 -4.990 7.808 1.00 95.19 162 LEU A CA 1
ATOM 1265 C C . LEU A 1 162 ? 1.663 -4.820 6.306 1.00 95.19 162 LEU A C 1
ATOM 1267 O O . LEU A 1 162 ? 0.805 -5.170 5.499 1.00 95.19 162 LEU A O 1
ATOM 1271 N N . LEU A 1 163 ? 2.860 -4.375 5.916 1.00 94.88 163 LEU A N 1
ATOM 1272 C CA . LEU A 1 163 ? 3.232 -4.191 4.508 1.00 94.88 163 LEU A CA 1
ATOM 1273 C C . LEU A 1 163 ? 3.223 -5.504 3.709 1.00 94.88 163 LEU A C 1
ATOM 1275 O O . LEU A 1 163 ? 2.845 -5.510 2.538 1.00 94.88 163 LEU A O 1
ATOM 1279 N N . GLN A 1 164 ? 3.600 -6.627 4.323 1.00 94.44 164 GLN A N 1
ATOM 1280 C CA . GLN A 1 164 ? 3.600 -7.932 3.654 1.00 94.44 164 GLN A CA 1
ATOM 1281 C C . GLN A 1 164 ? 2.208 -8.565 3.570 1.00 94.44 164 GLN A C 1
ATOM 1283 O O . GLN A 1 164 ? 1.941 -9.326 2.636 1.00 94.44 164 GLN A O 1
ATOM 1288 N N . ASN A 1 165 ? 1.323 -8.291 4.533 1.00 95.50 165 ASN A N 1
ATOM 1289 C CA . ASN A 1 165 ? 0.079 -9.045 4.702 1.00 95.50 165 ASN A CA 1
ATOM 1290 C C . ASN A 1 165 ? -1.203 -8.266 4.384 1.00 95.50 165 ASN A C 1
ATOM 1292 O O . ASN A 1 165 ? -2.224 -8.897 4.088 1.00 95.50 165 ASN A O 1
ATOM 1296 N N . CYS A 1 166 ? -1.152 -6.934 4.417 1.00 95.94 166 CYS A N 1
ATOM 1297 C CA . CYS A 1 166 ? -2.293 -6.046 4.220 1.00 95.94 166 CYS A CA 1
ATOM 1298 C C . CYS A 1 166 ? -2.126 -5.254 2.907 1.00 95.94 166 CYS A C 1
ATOM 1300 O O . CYS A 1 166 ? -1.501 -4.192 2.905 1.00 95.94 166 CYS A O 1
ATOM 1302 N N . PRO A 1 167 ? -2.660 -5.739 1.767 1.00 95.94 167 PRO A N 1
ATOM 1303 C CA . PRO A 1 167 ? -2.462 -5.123 0.449 1.00 95.94 167 PRO A CA 1
ATOM 1304 C C . PRO A 1 167 ? -2.861 -3.650 0.340 1.00 95.94 167 PRO A C 1
ATOM 1306 O O . PRO A 1 167 ? -2.223 -2.900 -0.396 1.00 95.94 167 PRO A O 1
ATOM 1309 N N . LEU A 1 168 ? -3.924 -3.230 1.029 1.00 95.12 168 LEU A N 1
ATOM 1310 C CA . LEU A 1 168 ? -4.417 -1.852 0.936 1.00 95.12 168 LEU A CA 1
ATOM 1311 C C . LEU A 1 168 ? -3.580 -0.889 1.787 1.00 95.12 168 LEU A C 1
ATOM 1313 O O . LEU A 1 168 ? -3.290 0.216 1.334 1.00 95.12 168 LEU A O 1
ATOM 1317 N N . TYR A 1 169 ? -3.092 -1.355 2.937 1.00 95.06 169 TYR A N 1
ATOM 1318 C CA . TYR A 1 169 ? -2.080 -0.660 3.729 1.00 95.06 169 TYR A CA 1
ATOM 1319 C C . TYR A 1 169 ? -0.781 -0.473 2.935 1.00 95.06 169 TYR A C 1
ATOM 1321 O O . TYR A 1 169 ? -0.283 0.645 2.818 1.00 95.06 169 TYR A O 1
ATOM 1329 N N . TRP A 1 170 ? -0.284 -1.543 2.297 1.00 96.56 170 TRP A N 1
ATOM 1330 C CA . TRP A 1 170 ? 0.860 -1.464 1.383 1.00 96.56 170 TRP A CA 1
ATOM 1331 C C . TRP A 1 170 ? 0.635 -0.429 0.278 1.00 96.56 170 TRP A C 1
ATOM 1333 O O . TRP A 1 170 ? 1.508 0.399 0.031 1.00 96.56 170 TRP A O 1
ATOM 1343 N N . LEU A 1 171 ? -0.543 -0.442 -0.356 1.00 95.88 171 LEU A N 1
ATOM 1344 C CA . LEU A 1 171 ? -0.872 0.482 -1.438 1.00 95.88 171 LEU A CA 1
ATOM 1345 C C . LEU A 1 171 ? -0.890 1.937 -0.955 1.00 95.88 171 LEU A C 1
ATOM 1347 O O . LEU A 1 171 ? -0.364 2.802 -1.650 1.00 95.88 171 LEU A O 1
ATOM 1351 N N . SER A 1 172 ? -1.451 2.211 0.228 1.00 93.75 172 SER A N 1
ATOM 1352 C CA . SER A 1 172 ? -1.420 3.557 0.812 1.00 93.75 172 SER A CA 1
ATOM 1353 C C . SER A 1 172 ? 0.011 4.027 1.041 1.00 93.75 172 SER A C 1
ATOM 1355 O O . SER A 1 172 ? 0.389 5.084 0.548 1.00 93.75 172 SER A O 1
ATOM 1357 N N . HIS A 1 173 ? 0.831 3.205 1.700 1.00 93.81 173 HIS A N 1
ATOM 1358 C CA . HIS A 1 173 ? 2.226 3.542 1.978 1.00 93.81 173 HIS A CA 1
ATOM 1359 C C . HIS A 1 173 ? 3.041 3.722 0.693 1.00 93.81 173 HIS A C 1
ATOM 1361 O O . HIS A 1 173 ? 3.890 4.607 0.617 1.00 93.81 173 HIS A O 1
ATOM 1367 N N . PHE A 1 174 ? 2.761 2.920 -0.337 1.00 94.62 174 PHE A N 1
ATOM 1368 C CA . PHE A 1 174 ? 3.403 3.039 -1.641 1.00 94.62 174 PHE A CA 1
ATOM 1369 C C . PHE A 1 174 ? 3.074 4.384 -2.300 1.00 94.62 174 PHE A C 1
ATOM 1371 O O . PHE A 1 174 ? 3.965 5.043 -2.838 1.00 94.62 174 PHE A O 1
ATOM 13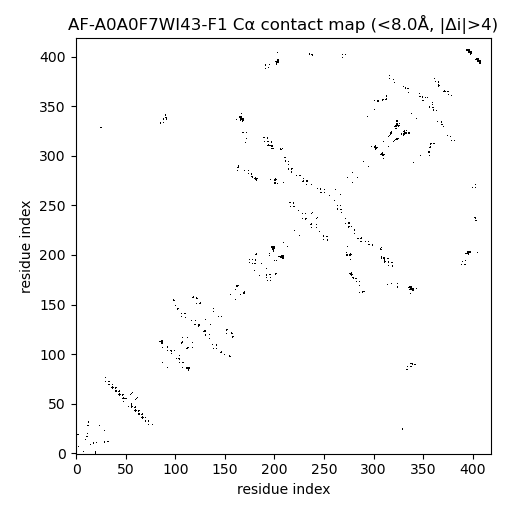78 N N . ILE A 1 175 ? 1.809 4.813 -2.228 1.00 92.25 175 ILE A N 1
ATOM 1379 C CA . ILE A 1 175 ? 1.356 6.107 -2.750 1.00 92.25 175 ILE A CA 1
ATOM 1380 C C . ILE A 1 175 ? 1.996 7.263 -1.972 1.00 92.25 175 ILE A C 1
ATOM 1382 O O . ILE A 1 175 ? 2.522 8.187 -2.592 1.00 92.25 175 ILE A O 1
ATOM 1386 N N . ASP A 1 176 ? 1.998 7.196 -0.640 1.00 88.75 176 ASP A N 1
ATOM 1387 C CA . ASP A 1 176 ? 2.466 8.280 0.234 1.00 88.75 176 ASP A CA 1
ATOM 1388 C C . ASP A 1 176 ? 3.971 8.565 0.093 1.00 88.75 176 ASP A C 1
ATOM 1390 O O . ASP A 1 176 ? 4.420 9.678 0.358 1.00 88.75 176 ASP A O 1
ATOM 1394 N N . LYS A 1 177 ? 4.753 7.591 -0.387 1.00 83.56 177 LYS A N 1
ATOM 1395 C CA . LYS A 1 177 ? 6.182 7.753 -0.709 1.00 83.56 177 LYS A CA 1
ATOM 1396 C C . LYS A 1 177 ? 6.451 8.507 -2.020 1.00 83.56 177 LYS A C 1
ATOM 1398 O O . LYS A 1 177 ? 7.607 8.705 -2.380 1.00 83.56 177 LYS A O 1
ATOM 1403 N N . THR A 1 178 ? 5.417 8.929 -2.744 1.00 73.06 178 THR A N 1
ATOM 1404 C CA . THR A 1 178 ? 5.568 9.586 -4.049 1.00 73.06 178 THR A CA 1
ATOM 1405 C C . THR A 1 178 ? 5.743 11.092 -3.903 1.00 73.06 178 THR A C 1
ATOM 1407 O O . THR A 1 178 ? 4.788 11.815 -3.619 1.00 73.06 178 THR A O 1
ATOM 1410 N N . GLU A 1 179 ? 6.939 11.598 -4.191 1.00 63.59 179 GLU A N 1
ATOM 1411 C CA . GLU A 1 179 ? 7.196 13.044 -4.173 1.00 63.59 179 GLU A CA 1
ATOM 1412 C C . GLU A 1 179 ? 6.835 13.710 -5.517 1.00 63.59 179 GLU A C 1
ATOM 1414 O O . GLU A 1 179 ? 6.150 14.745 -5.559 1.00 63.59 179 GLU A O 1
ATOM 1419 N N . SER A 1 180 ? 7.202 13.075 -6.637 1.00 61.78 180 SER A N 1
ATOM 1420 C CA . SER A 1 180 ? 6.884 13.524 -8.000 1.00 61.78 180 SER A CA 1
ATOM 1421 C C . SER A 1 180 ? 6.764 12.336 -8.961 1.00 61.78 180 SER A C 1
ATOM 1423 O O . SER A 1 180 ? 7.578 11.421 -8.916 1.00 61.78 180 SER A O 1
ATOM 1425 N N . VAL A 1 181 ? 5.744 12.339 -9.825 1.00 70.06 181 VAL A N 1
ATOM 1426 C CA . VAL A 1 181 ? 5.584 11.322 -10.880 1.00 70.06 181 VAL A CA 1
ATOM 1427 C C . VAL A 1 181 ? 6.153 11.893 -12.171 1.00 70.06 181 VAL A C 1
ATOM 1429 O O . VAL A 1 181 ? 5.741 12.972 -12.594 1.00 70.06 181 VAL A O 1
ATOM 1432 N N . ALA A 1 182 ? 7.100 11.181 -12.779 1.00 66.06 182 ALA A N 1
ATOM 1433 C CA . ALA A 1 182 ? 7.753 11.540 -14.040 1.00 66.06 182 ALA A CA 1
ATOM 1434 C C . ALA A 1 182 ? 8.307 12.981 -14.113 1.00 66.06 182 ALA A C 1
ATOM 1436 O O . ALA A 1 182 ? 8.331 13.584 -15.182 1.00 66.06 182 ALA A O 1
ATOM 1437 N N . GLY A 1 183 ? 8.724 13.561 -12.979 1.00 69.12 183 GLY A N 1
ATOM 1438 C CA . GLY A 1 183 ? 9.257 14.930 -12.923 1.00 69.12 183 GLY A CA 1
ATOM 1439 C C . GLY A 1 183 ? 8.239 16.039 -13.236 1.00 69.12 183 GLY A C 1
ATOM 1440 O O . GLY A 1 183 ? 8.634 17.190 -13.406 1.00 69.12 183 GLY A O 1
ATOM 1441 N N . GLU A 1 184 ? 6.941 15.724 -13.308 1.00 79.94 184 GLU A N 1
ATOM 1442 C CA . GLU A 1 184 ? 5.889 16.699 -13.604 1.00 79.94 184 GLU A CA 1
ATOM 1443 C C . GLU A 1 184 ? 5.607 17.598 -12.392 1.00 79.94 184 GLU A C 1
ATOM 1445 O O . GLU A 1 184 ? 5.161 17.152 -11.327 1.00 79.94 184 GLU A O 1
ATOM 1450 N N . ILE A 1 185 ? 5.855 18.895 -12.575 1.00 77.75 185 ILE A N 1
ATOM 1451 C CA . ILE A 1 185 ? 5.615 19.938 -11.576 1.00 77.75 185 ILE A CA 1
ATOM 1452 C C . ILE A 1 185 ? 4.170 20.432 -11.716 1.00 77.75 185 ILE A C 1
ATOM 1454 O O . ILE A 1 185 ? 3.651 20.583 -12.817 1.00 77.75 185 ILE A O 1
ATOM 1458 N N . GLY A 1 186 ? 3.510 20.707 -10.589 1.00 79.31 186 GLY A N 1
ATOM 1459 C CA . GLY A 1 186 ? 2.169 21.304 -10.576 1.00 79.31 186 GLY A CA 1
ATOM 1460 C C . GLY A 1 186 ? 1.005 20.310 -10.619 1.00 79.31 186 GLY A C 1
ATOM 1461 O O . GLY A 1 186 ? -0.147 20.737 -10.576 1.00 79.31 186 GLY A O 1
ATOM 1462 N N . LEU A 1 187 ? 1.270 18.998 -10.632 1.00 84.44 187 LEU A N 1
ATOM 1463 C CA . LEU A 1 187 ? 0.217 17.994 -10.462 1.00 84.44 187 LEU A CA 1
ATOM 1464 C C . LEU A 1 187 ? -0.377 18.065 -9.051 1.00 84.44 187 LEU A C 1
ATOM 1466 O O . LEU A 1 187 ? 0.345 18.030 -8.047 1.00 84.44 187 LEU A O 1
ATOM 1470 N N . ASN A 1 188 ? -1.708 18.109 -8.970 1.00 86.25 188 ASN A N 1
ATOM 1471 C CA . ASN A 1 188 ? -2.406 18.018 -7.690 1.00 86.25 188 ASN A CA 1
ATOM 1472 C C . ASN A 1 188 ? -2.318 16.592 -7.103 1.00 86.25 188 ASN A C 1
ATOM 1474 O O . ASN A 1 188 ? -1.933 15.646 -7.794 1.00 86.25 188 ASN A O 1
ATOM 1478 N N . LYS A 1 189 ? -2.699 16.420 -5.826 1.00 85.56 189 LYS A N 1
ATOM 1479 C CA . LYS A 1 189 ? -2.646 15.113 -5.136 1.00 85.56 189 LYS A CA 1
ATOM 1480 C C . LYS A 1 189 ? -3.331 14.013 -5.954 1.00 85.56 189 LYS A C 1
ATOM 1482 O O . LYS A 1 189 ? -2.736 12.964 -6.163 1.00 85.56 189 LYS A O 1
ATOM 1487 N N . THR A 1 190 ? -4.536 14.266 -6.464 1.00 86.31 190 THR A N 1
ATOM 1488 C CA . THR A 1 190 ? -5.287 13.289 -7.262 1.00 86.31 190 THR A CA 1
ATOM 1489 C C . THR A 1 190 ? -4.518 12.874 -8.512 1.00 86.31 190 THR A C 1
ATOM 1491 O O . THR A 1 190 ? -4.300 11.687 -8.737 1.00 86.31 190 THR A O 1
ATOM 1494 N N . GLN A 1 191 ? -4.032 13.836 -9.292 1.00 87.00 191 GLN A N 1
ATOM 1495 C CA . GLN A 1 191 ? -3.272 13.567 -10.512 1.00 87.00 191 GLN A CA 1
ATOM 1496 C C . GLN A 1 191 ? -1.980 12.790 -10.237 1.00 87.00 191 GLN A C 1
ATOM 1498 O O . GLN A 1 191 ? -1.6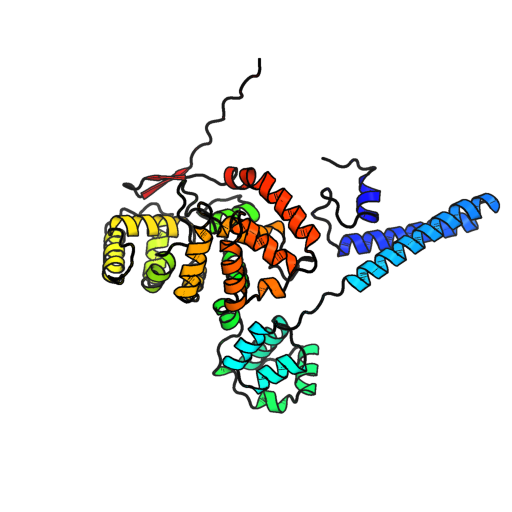48 11.892 -11.006 1.00 87.00 191 GLN A O 1
ATOM 1503 N N . LYS A 1 192 ? -1.285 13.069 -9.125 1.00 88.62 192 LYS A N 1
ATOM 1504 C CA . LYS A 1 192 ? -0.104 12.294 -8.717 1.00 88.62 192 LYS A CA 1
ATOM 1505 C C . LYS A 1 192 ? -0.449 10.828 -8.452 1.00 88.62 192 LYS A C 1
ATOM 1507 O O . LYS A 1 192 ? 0.233 9.954 -8.970 1.00 88.62 192 LYS A O 1
ATOM 1512 N N . VAL A 1 193 ? -1.521 10.545 -7.707 1.00 89.88 193 VAL A N 1
ATOM 1513 C CA . VAL A 1 193 ? -1.914 9.156 -7.397 1.00 89.88 193 VAL A CA 1
ATOM 1514 C C . VAL A 1 193 ? -2.339 8.396 -8.655 1.00 89.88 193 VAL A C 1
ATOM 1516 O O . VAL A 1 193 ? -1.868 7.286 -8.894 1.00 89.88 193 VAL A O 1
ATOM 1519 N N . TYR A 1 194 ? -3.207 8.989 -9.478 1.00 89.44 194 TYR A N 1
ATOM 1520 C CA . TYR A 1 194 ? -3.651 8.350 -10.721 1.00 89.44 194 TYR A CA 1
ATOM 1521 C C . TYR A 1 194 ? -2.513 8.205 -11.734 1.00 89.44 194 TYR A C 1
ATOM 1523 O O . TYR A 1 194 ? -2.466 7.203 -12.440 1.00 89.44 194 TYR A O 1
ATOM 1531 N N . GLY A 1 195 ? -1.588 9.167 -11.777 1.00 89.12 195 GLY A N 1
ATOM 1532 C CA . GLY A 1 195 ? -0.367 9.077 -12.566 1.00 89.12 195 GLY A CA 1
ATOM 1533 C C . GLY A 1 195 ? 0.497 7.901 -12.132 1.00 89.12 195 GLY A C 1
ATOM 1534 O O . GLY A 1 195 ? 0.777 7.043 -12.955 1.00 89.12 195 GLY A O 1
ATOM 1535 N N . LEU A 1 196 ? 0.835 7.817 -10.842 1.00 92.19 196 LEU A N 1
ATOM 1536 C CA . LEU A 1 196 ? 1.679 6.764 -10.261 1.00 92.19 196 LEU A CA 1
ATOM 1537 C C . LEU A 1 196 ? 1.150 5.342 -10.509 1.00 92.19 196 LEU A C 1
ATOM 1539 O O . LEU A 1 196 ? 1.911 4.410 -10.756 1.00 92.19 196 LEU A O 1
ATOM 1543 N N . LEU A 1 197 ? -0.160 5.145 -10.357 1.00 92.44 197 LEU A N 1
ATOM 1544 C CA . LEU A 1 197 ? -0.776 3.824 -10.503 1.00 92.44 197 LEU A CA 1
ATOM 1545 C C . LEU A 1 197 ? -1.176 3.515 -11.953 1.00 92.44 197 LEU A C 1
ATOM 1547 O O . LEU A 1 197 ? -1.532 2.376 -12.265 1.00 92.44 197 LEU A O 1
ATOM 1551 N N . GLY A 1 198 ? -1.182 4.535 -12.810 1.00 90.69 198 GLY A N 1
ATOM 1552 C CA . GLY A 1 198 ? -1.594 4.473 -14.203 1.00 90.69 198 GLY A CA 1
ATOM 1553 C C . GLY A 1 198 ? -0.467 4.039 -15.144 1.00 90.69 198 GLY A C 1
ATOM 1554 O O . GLY A 1 198 ? 0.457 3.322 -14.746 1.00 90.69 198 GLY A O 1
ATOM 1555 N N . PRO A 1 199 ? -0.554 4.421 -16.429 1.00 91.50 199 PRO A N 1
ATOM 1556 C CA . PRO A 1 199 ? 0.494 4.138 -17.398 1.00 91.50 199 PRO A CA 1
ATOM 1557 C C . PRO A 1 199 ? 1.848 4.720 -16.976 1.00 91.50 199 PRO A C 1
ATOM 1559 O O . PRO A 1 199 ? 1.955 5.898 -16.623 1.00 91.50 199 PRO A O 1
ATOM 1562 N N . LEU A 1 200 ? 2.893 3.894 -17.065 1.00 92.12 200 LEU A N 1
ATOM 1563 C CA . LEU A 1 200 ? 4.270 4.289 -16.769 1.00 92.12 200 LEU A CA 1
ATOM 1564 C C . LEU A 1 200 ? 4.649 5.549 -17.555 1.00 92.12 200 LEU A C 1
ATOM 1566 O O . LEU A 1 200 ? 4.253 5.717 -18.700 1.00 92.12 200 LEU A O 1
ATOM 1570 N N . ALA A 1 201 ? 5.408 6.451 -16.944 1.00 88.62 201 ALA A N 1
ATOM 1571 C CA .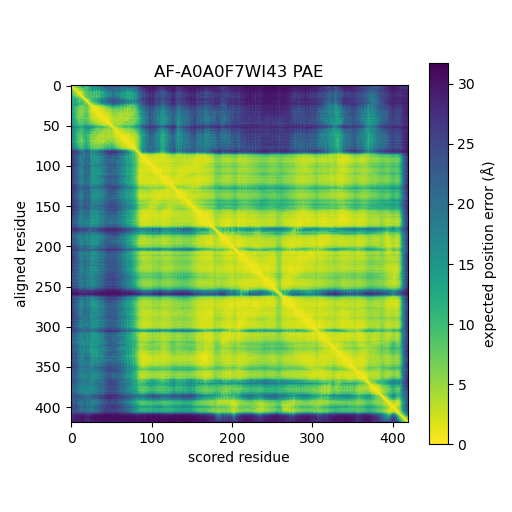 ALA A 1 201 ? 5.843 7.721 -17.533 1.00 88.62 201 ALA A CA 1
ATOM 1572 C C . ALA A 1 201 ? 4.764 8.475 -18.351 1.00 88.62 201 ALA A C 1
ATOM 1574 O O . ALA A 1 201 ? 5.095 9.156 -19.320 1.00 88.62 201 ALA A O 1
ATOM 1575 N N . PHE A 1 202 ? 3.478 8.317 -18.001 1.00 86.69 202 PHE A N 1
ATOM 1576 C CA . PHE A 1 202 ? 2.349 8.886 -18.740 1.00 86.69 202 PHE A CA 1
ATOM 1577 C C . PHE A 1 202 ? 2.334 8.545 -20.250 1.00 86.69 202 PHE A C 1
ATOM 1579 O O . PHE A 1 202 ? 1.832 9.317 -21.078 1.00 86.69 202 PHE A O 1
ATOM 1586 N N . HIS A 1 203 ? 2.908 7.398 -20.642 1.00 84.56 203 HIS A N 1
ATOM 1587 C CA . HIS A 1 203 ? 2.907 6.955 -22.039 1.00 84.56 203 HIS A CA 1
ATOM 1588 C C . HIS A 1 203 ? 1.493 6.521 -22.460 1.00 84.56 203 HIS A C 1
ATOM 1590 O O . HIS A 1 203 ? 0.715 6.024 -21.650 1.00 84.56 203 HIS A O 1
ATOM 1596 N N . LYS A 1 204 ? 1.141 6.703 -23.741 1.00 76.38 204 LYS A N 1
ATOM 1597 C CA . LYS A 1 204 ? -0.212 6.403 -24.272 1.00 76.38 204 LYS A CA 1
ATOM 1598 C C . LYS A 1 204 ? -0.617 4.917 -24.173 1.00 76.38 204 LYS A C 1
ATOM 1600 O O . LYS A 1 204 ? -1.786 4.584 -24.349 1.00 76.38 204 LYS A O 1
ATOM 1605 N N . GLY A 1 205 ? 0.332 4.009 -23.982 1.00 77.44 205 GLY A N 1
ATOM 1606 C CA . GLY A 1 205 ? 0.032 2.592 -23.828 1.00 77.44 205 GLY A CA 1
ATOM 1607 C C . GLY A 1 205 ? -0.559 2.258 -22.456 1.00 77.44 205 GLY A C 1
ATOM 1608 O O . GLY A 1 205 ? -0.769 3.109 -21.604 1.00 77.44 205 GLY A O 1
ATOM 1609 N N . TYR A 1 206 ? -0.787 0.967 -22.233 1.00 79.75 206 TYR A N 1
ATOM 1610 C CA . TYR A 1 206 ? -1.473 0.467 -21.037 1.00 79.75 206 TYR A CA 1
ATOM 1611 C C . TYR A 1 206 ? -0.548 -0.234 -20.029 1.00 79.75 206 TYR A C 1
ATOM 1613 O O . TYR A 1 206 ? -0.997 -0.966 -19.148 1.00 79.75 206 TYR A O 1
ATOM 1621 N N . THR A 1 207 ? 0.767 -0.065 -20.179 1.00 89.00 207 THR A N 1
ATOM 1622 C CA . THR A 1 207 ? 1.751 -0.673 -19.275 1.00 89.00 207 THR A CA 1
ATOM 1623 C C . THR A 1 207 ? 1.847 0.156 -18.004 1.00 89.00 207 THR A C 1
ATOM 1625 O O . THR A 1 207 ? 2.287 1.301 -18.075 1.00 89.00 207 THR A O 1
ATOM 1628 N N . THR A 1 208 ? 1.483 -0.437 -16.870 1.00 92.88 208 THR A N 1
ATOM 1629 C CA . THR A 1 208 ? 1.538 0.157 -15.526 1.00 92.88 208 THR A CA 1
ATOM 1630 C C . THR A 1 208 ? 2.672 -0.459 -14.700 1.00 92.88 208 THR A C 1
ATOM 1632 O O . THR A 1 208 ? 3.360 -1.382 -15.156 1.00 92.88 208 THR A O 1
ATOM 1635 N N . ILE A 1 209 ? 2.850 0.002 -13.456 1.00 94.25 209 ILE A N 1
ATOM 1636 C CA . ILE A 1 209 ? 3.740 -0.666 -12.494 1.00 94.25 209 ILE A CA 1
ATOM 1637 C C . ILE A 1 209 ? 3.292 -2.100 -12.183 1.00 94.25 209 ILE A C 1
ATOM 1639 O O . ILE A 1 209 ? 4.140 -2.925 -11.854 1.00 94.25 209 ILE A O 1
ATOM 1643 N N . PHE A 1 210 ? 2.003 -2.435 -12.330 1.00 94.69 210 PHE A N 1
ATOM 1644 C CA . PHE A 1 210 ? 1.436 -3.767 -12.077 1.00 94.69 210 PHE A CA 1
ATOM 1645 C C . PHE A 1 210 ? 1.648 -4.694 -13.280 1.00 94.69 210 PHE A C 1
ATOM 1647 O O . PHE A 1 210 ? 0.723 -5.268 -13.860 1.00 94.69 210 PHE A O 1
ATOM 1654 N N . HIS A 1 211 ? 2.915 -4.839 -13.663 1.00 91.88 211 HIS A N 1
ATOM 1655 C CA . HIS A 1 211 ? 3.360 -5.715 -14.730 1.00 91.88 211 HIS A CA 1
ATOM 1656 C C . HIS A 1 211 ? 4.027 -6.976 -14.164 1.00 91.88 211 HIS A C 1
ATOM 1658 O O . HIS A 1 211 ? 4.704 -6.956 -13.133 1.00 91.88 211 HIS A O 1
ATOM 1664 N N . SER A 1 212 ? 3.903 -8.094 -14.882 1.00 88.81 212 SER A N 1
ATOM 1665 C CA . SER A 1 212 ? 4.508 -9.377 -14.491 1.00 88.81 212 SER A CA 1
ATOM 1666 C C . SER A 1 212 ? 6.038 -9.338 -14.434 1.00 88.81 212 SER A C 1
ATOM 1668 O O . SER A 1 212 ? 6.643 -10.194 -13.799 1.00 88.81 212 SER A O 1
ATOM 1670 N N . TYR A 1 213 ? 6.658 -8.350 -15.085 1.00 87.94 213 TYR A N 1
ATOM 1671 C CA . TYR A 1 213 ? 8.109 -8.145 -15.070 1.00 87.94 213 TYR A CA 1
ATOM 1672 C C . TYR A 1 213 ? 8.597 -7.295 -13.910 1.00 87.94 213 TYR A C 1
ATOM 1674 O O . TYR A 1 213 ? 9.746 -7.455 -13.519 1.00 87.94 213 TYR A O 1
ATOM 1682 N N . THR A 1 214 ? 7.759 -6.413 -13.361 1.00 93.81 214 THR A N 1
ATOM 1683 C CA . THR A 1 214 ? 8.208 -5.391 -12.411 1.00 93.81 214 THR A CA 1
ATOM 1684 C C . THR A 1 214 ? 8.907 -6.024 -11.222 1.00 93.81 214 THR A C 1
ATOM 1686 O O . THR A 1 214 ? 10.089 -5.791 -11.004 1.00 93.81 214 THR A O 1
ATOM 1689 N N . ARG A 1 215 ? 8.208 -6.897 -10.490 1.00 94.12 215 ARG A N 1
ATOM 1690 C CA . ARG A 1 215 ? 8.768 -7.519 -9.293 1.00 94.12 215 ARG A CA 1
ATOM 1691 C C . ARG A 1 215 ? 10.012 -8.372 -9.599 1.00 94.12 215 ARG A C 1
ATOM 1693 O O . ARG A 1 215 ? 11.014 -8.150 -8.931 1.00 94.12 215 ARG A O 1
ATOM 1700 N N . PRO A 1 216 ? 10.005 -9.311 -10.568 1.00 91.25 216 PRO A N 1
ATOM 1701 C CA . PRO A 1 216 ? 11.187 -10.139 -10.820 1.00 91.25 216 PRO A CA 1
ATOM 1702 C C . PRO A 1 216 ? 12.402 -9.354 -11.325 1.00 91.25 216 PRO A C 1
ATOM 1704 O O . PRO A 1 216 ? 13.523 -9.693 -10.970 1.00 91.25 216 PRO A O 1
ATOM 1707 N N . LEU A 1 217 ? 12.205 -8.286 -12.106 1.00 92.56 217 LEU A N 1
ATOM 1708 C CA . LEU A 1 217 ? 13.311 -7.404 -12.491 1.00 92.56 217 LEU A CA 1
ATOM 1709 C C . LEU A 1 217 ? 13.887 -6.680 -11.273 1.00 92.56 217 LEU A C 1
ATOM 1711 O O . LEU A 1 217 ? 15.098 -6.645 -11.101 1.00 92.56 217 LEU A O 1
ATOM 1715 N N . LEU A 1 218 ? 13.030 -6.145 -10.401 1.00 94.75 218 LEU A N 1
ATOM 1716 C CA . LEU A 1 218 ? 13.481 -5.434 -9.205 1.00 94.75 218 LEU A CA 1
ATOM 1717 C C . LEU A 1 218 ? 14.247 -6.332 -8.230 1.00 94.75 218 LEU A C 1
ATOM 1719 O O . LEU A 1 218 ? 15.153 -5.842 -7.571 1.00 94.75 218 LEU A O 1
ATOM 1723 N N . THR A 1 219 ? 13.943 -7.632 -8.169 1.00 91.75 219 THR A N 1
ATOM 1724 C CA . THR A 1 219 ? 14.716 -8.579 -7.344 1.00 91.75 219 THR A CA 1
ATOM 1725 C C . THR A 1 219 ? 16.117 -8.878 -7.887 1.00 91.75 219 THR A C 1
ATOM 1727 O O . THR A 1 219 ? 16.932 -9.418 -7.149 1.00 91.75 219 THR A O 1
ATOM 1730 N N . LEU A 1 220 ? 16.397 -8.557 -9.155 1.00 92.00 220 LEU A N 1
ATOM 1731 C CA . LEU A 1 220 ? 17.708 -8.759 -9.791 1.00 92.00 220 LEU A CA 1
ATOM 1732 C C . LEU A 1 220 ? 18.560 -7.481 -9.812 1.00 92.00 220 LEU A C 1
ATOM 1734 O O . LEU A 1 220 ? 19.767 -7.539 -10.011 1.00 92.00 220 LEU A O 1
ATOM 1738 N N . ILE A 1 221 ? 17.938 -6.314 -9.636 1.00 94.25 221 ILE A N 1
ATOM 1739 C CA . ILE A 1 221 ? 18.616 -5.021 -9.722 1.00 94.25 221 ILE A CA 1
ATOM 1740 C C . ILE A 1 221 ? 19.145 -4.638 -8.338 1.00 94.25 221 ILE A C 1
ATOM 1742 O O . ILE A 1 221 ? 18.374 -4.428 -7.401 1.00 94.25 221 ILE A O 1
ATOM 1746 N N . SER A 1 222 ? 20.464 -4.486 -8.220 1.00 94.50 222 SER A N 1
ATOM 1747 C CA . SER A 1 222 ? 21.086 -3.947 -7.008 1.00 94.50 222 SER A CA 1
ATOM 1748 C C . SER A 1 222 ? 20.811 -2.447 -6.847 1.00 94.50 222 SER A C 1
ATOM 1750 O O . SER A 1 222 ? 20.509 -1.744 -7.812 1.00 94.50 222 SER A O 1
ATOM 1752 N N . GLU A 1 223 ? 20.966 -1.910 -5.635 1.00 95.75 223 GLU A N 1
ATOM 1753 C CA . GLU A 1 223 ? 20.746 -0.478 -5.379 1.00 95.75 223 GLU A CA 1
ATOM 1754 C C . GLU A 1 223 ? 21.660 0.422 -6.236 1.00 95.75 223 GLU A C 1
ATOM 1756 O O . GLU A 1 223 ? 21.237 1.475 -6.721 1.00 95.75 223 GLU A O 1
ATOM 1761 N N . SER A 1 224 ? 22.909 0.006 -6.473 1.00 96.19 224 SER A N 1
ATOM 1762 C CA . SER A 1 224 ? 23.848 0.758 -7.312 1.00 96.19 224 SER A CA 1
ATOM 1763 C C . SER A 1 224 ? 23.410 0.774 -8.779 1.00 96.19 224 SER A C 1
ATOM 1765 O O . SER A 1 224 ? 23.409 1.838 -9.406 1.00 96.19 224 SER A O 1
ATOM 1767 N N . GLN A 1 225 ? 22.959 -0.368 -9.310 1.00 96.12 225 GLN A N 1
ATOM 1768 C CA . GLN A 1 225 ? 22.368 -0.461 -10.647 1.00 96.12 225 GLN A CA 1
ATOM 1769 C C . GLN A 1 225 ? 21.080 0.365 -10.742 1.00 96.12 225 GLN A C 1
ATOM 1771 O O . GLN A 1 225 ? 20.883 1.067 -11.732 1.00 96.12 225 GLN A O 1
ATOM 1776 N N . TYR A 1 226 ? 20.236 0.345 -9.706 1.00 96.69 226 TYR A N 1
ATOM 1777 C CA . TYR A 1 226 ? 19.009 1.136 -9.650 1.00 96.69 226 TYR A CA 1
ATOM 1778 C C . TYR A 1 226 ? 19.303 2.631 -9.776 1.00 96.69 226 TYR A C 1
ATOM 1780 O O . TYR A 1 226 ? 18.773 3.297 -10.666 1.00 96.69 226 TYR A O 1
ATOM 1788 N N . LYS A 1 227 ? 20.197 3.157 -8.926 1.00 95.62 227 LYS A N 1
ATOM 1789 C CA . LYS A 1 227 ? 20.606 4.571 -8.948 1.00 95.62 227 LYS A CA 1
ATOM 1790 C C . LYS A 1 227 ? 21.216 4.956 -10.295 1.00 95.62 227 LYS A C 1
ATOM 1792 O O . LYS A 1 227 ? 20.921 6.032 -10.818 1.00 95.62 227 LYS A O 1
ATOM 1797 N N . PHE A 1 228 ? 22.027 4.073 -10.879 1.00 96.88 228 PHE A N 1
ATOM 1798 C CA . PHE A 1 228 ? 22.606 4.272 -12.205 1.00 96.88 228 PHE A CA 1
ATOM 1799 C C . PHE A 1 228 ? 21.530 4.380 -13.299 1.00 96.88 228 PHE A C 1
ATOM 1801 O O . PHE A 1 228 ? 21.495 5.384 -14.014 1.00 96.88 228 PHE A O 1
ATOM 1808 N N . LEU A 1 229 ? 20.630 3.397 -13.406 1.00 96.38 229 LEU A N 1
ATOM 1809 C CA . LEU A 1 229 ? 19.573 3.367 -14.424 1.00 96.38 229 LEU A CA 1
ATOM 1810 C C . LEU A 1 229 ? 18.591 4.535 -14.254 1.00 96.38 229 LEU A C 1
ATOM 1812 O O . LEU A 1 229 ? 18.279 5.218 -15.230 1.00 96.38 229 LEU A O 1
ATOM 1816 N N . TYR A 1 230 ? 18.189 4.843 -13.019 1.00 94.25 230 TYR A N 1
ATOM 1817 C CA . TYR A 1 230 ? 17.352 6.003 -12.703 1.00 94.25 230 TYR A CA 1
ATOM 1818 C C . TYR A 1 230 ? 18.007 7.325 -13.145 1.00 94.25 230 TYR A C 1
ATOM 1820 O O . TYR A 1 230 ? 17.374 8.174 -13.781 1.00 94.25 230 TYR A O 1
ATOM 1828 N N . SER A 1 231 ? 19.309 7.494 -12.882 1.00 94.06 231 SER A N 1
ATOM 1829 C CA . SER A 1 231 ? 20.063 8.677 -13.321 1.00 94.06 231 SER A CA 1
ATOM 1830 C C . SER A 1 231 ? 20.133 8.782 -14.848 1.00 94.06 231 SER A C 1
ATOM 1832 O O . SER A 1 231 ? 20.019 9.872 -15.408 1.00 94.06 231 SER A O 1
ATOM 1834 N N . LYS A 1 232 ? 20.296 7.652 -15.544 1.00 95.00 232 LYS A N 1
ATOM 1835 C CA . LYS A 1 232 ? 20.353 7.620 -17.011 1.00 95.00 232 LYS A CA 1
ATOM 1836 C C . LYS A 1 232 ? 19.003 7.911 -17.658 1.00 95.00 232 LYS A C 1
ATOM 1838 O O . LYS A 1 232 ? 18.974 8.655 -18.637 1.00 95.00 232 LYS A O 1
ATOM 1843 N N . ALA A 1 233 ? 17.908 7.403 -17.094 1.00 92.31 233 ALA A N 1
ATOM 1844 C CA . ALA A 1 233 ? 16.554 7.711 -17.549 1.00 92.31 233 ALA A CA 1
ATOM 1845 C C . ALA A 1 233 ? 16.227 9.202 -17.379 1.00 92.31 233 ALA A C 1
ATOM 1847 O O . ALA A 1 233 ? 15.832 9.859 -18.338 1.00 92.31 233 ALA A O 1
ATOM 1848 N N . SER A 1 234 ? 16.472 9.762 -16.191 1.00 87.94 234 SER A N 1
ATOM 1849 C CA . SER A 1 234 ? 16.154 11.168 -15.884 1.00 87.94 234 SER A CA 1
ATOM 1850 C C . SER A 1 234 ? 16.967 12.185 -16.694 1.00 87.94 234 SER A C 1
ATOM 1852 O O . SER A 1 234 ? 16.494 13.289 -16.947 1.00 87.94 234 SER A O 1
ATOM 1854 N N . LYS A 1 235 ? 18.173 11.819 -17.147 1.00 89.06 235 LYS A N 1
ATOM 1855 C CA . LYS A 1 235 ? 19.041 12.675 -17.976 1.00 89.06 235 LYS A CA 1
ATOM 1856 C C . LYS A 1 235 ? 18.882 12.455 -19.485 1.00 89.06 235 LYS A C 1
ATOM 1858 O O . LYS A 1 235 ? 19.672 13.009 -20.244 1.00 89.06 235 LYS A O 1
ATOM 1863 N N . ASN A 1 236 ? 17.914 11.647 -19.933 1.00 86.44 236 ASN A N 1
ATOM 1864 C CA . ASN A 1 236 ? 17.760 11.246 -21.340 1.00 86.44 236 ASN A CA 1
ATOM 1865 C C . ASN A 1 236 ? 19.039 10.616 -21.940 1.00 86.44 236 ASN A C 1
ATOM 1867 O O . ASN A 1 236 ? 19.386 10.852 -23.093 1.00 86.44 236 ASN A O 1
ATOM 1871 N N . GLN A 1 237 ? 19.762 9.817 -21.146 1.00 92.06 237 GLN A N 1
ATOM 1872 C CA . GLN A 1 237 ? 21.017 9.145 -21.525 1.00 92.06 237 GLN A CA 1
ATOM 1873 C C . GLN A 1 237 ? 20.862 7.616 -21.599 1.00 92.06 237 GLN A C 1
ATOM 1875 O O . GLN A 1 237 ? 21.817 6.868 -21.362 1.00 92.06 237 GLN A O 1
ATOM 1880 N N . TRP A 1 238 ? 19.645 7.142 -21.873 1.00 94.50 238 TRP A N 1
ATOM 1881 C CA . TRP A 1 238 ? 19.331 5.715 -21.853 1.00 94.50 238 TRP A CA 1
ATOM 1882 C C . TRP A 1 238 ? 20.032 4.931 -22.969 1.00 94.50 238 TRP A C 1
ATOM 1884 O O . TRP A 1 238 ? 20.473 3.815 -22.734 1.00 94.50 238 TRP A O 1
ATOM 1894 N N . ASP A 1 239 ? 20.244 5.537 -24.139 1.00 90.75 239 ASP A N 1
ATOM 1895 C CA . ASP A 1 239 ? 20.896 4.901 -25.300 1.00 90.75 239 ASP A CA 1
ATOM 1896 C C . ASP A 1 239 ? 22.434 4.772 -25.169 1.00 90.75 239 ASP A C 1
ATOM 1898 O O . ASP A 1 239 ? 23.179 4.703 -26.143 1.00 90.75 239 ASP A O 1
ATOM 1902 N N . SER A 1 240 ? 22.957 4.788 -23.941 1.00 92.94 240 SER A N 1
ATOM 1903 C CA . SER A 1 240 ? 24.396 4.656 -23.704 1.00 92.94 240 SER A CA 1
ATOM 1904 C C . SER A 1 240 ? 24.838 3.182 -23.685 1.00 92.94 240 SER A C 1
ATOM 1906 O O . SER A 1 240 ? 24.109 2.327 -23.170 1.00 92.94 240 SER A O 1
ATOM 1908 N N . PRO A 1 241 ? 26.062 2.855 -24.156 1.00 93.00 241 PRO A N 1
ATOM 1909 C CA . PRO A 1 241 ? 26.565 1.476 -24.157 1.00 93.00 241 PRO A CA 1
ATOM 1910 C C . PRO A 1 241 ? 26.561 0.812 -22.774 1.00 93.00 241 PRO A C 1
ATOM 1912 O O . PRO A 1 241 ? 26.344 -0.393 -22.660 1.00 93.00 241 PRO A O 1
ATOM 1915 N N . SER A 1 242 ? 26.764 1.595 -21.711 1.00 94.56 242 SER A N 1
ATOM 1916 C CA . SER A 1 242 ? 26.731 1.102 -20.333 1.00 94.56 242 SER A CA 1
ATOM 1917 C C . SER A 1 242 ? 25.333 0.665 -19.896 1.00 94.56 242 SER A C 1
ATOM 1919 O O . SER A 1 242 ? 25.209 -0.384 -19.274 1.00 94.56 242 SER A O 1
ATOM 1921 N N . VAL A 1 243 ? 24.277 1.394 -20.275 1.00 94.12 243 VAL A N 1
ATOM 1922 C CA . VAL A 1 243 ? 22.887 0.979 -20.010 1.00 94.12 243 VAL A CA 1
ATOM 1923 C C . VAL A 1 243 ? 22.556 -0.305 -20.760 1.00 94.12 243 VAL A C 1
ATOM 1925 O O . VAL A 1 243 ? 21.972 -1.215 -20.171 1.00 94.12 243 VAL A O 1
ATOM 1928 N N . LYS A 1 244 ? 22.971 -0.417 -22.030 1.00 92.62 244 LYS A N 1
ATOM 1929 C CA . LYS A 1 244 ? 22.781 -1.639 -22.822 1.00 92.62 244 LYS A CA 1
ATOM 1930 C C . LYS A 1 244 ? 23.435 -2.847 -22.146 1.00 92.62 244 LYS A C 1
ATOM 1932 O O . LYS A 1 244 ? 22.760 -3.850 -21.934 1.00 92.62 244 LYS A O 1
ATOM 1937 N N . LYS A 1 245 ? 24.698 -2.713 -21.724 1.00 94.56 245 LYS A N 1
ATOM 1938 C CA . LYS A 1 245 ? 25.428 -3.760 -20.993 1.00 94.56 245 LYS A CA 1
ATOM 1939 C C . LYS A 1 245 ? 24.709 -4.166 -19.701 1.00 94.56 245 LYS A C 1
ATOM 1941 O O . LYS A 1 245 ? 24.483 -5.351 -19.484 1.00 94.56 245 LYS A O 1
ATOM 1946 N N . THR A 1 246 ? 24.285 -3.203 -18.881 1.00 94.31 246 THR A N 1
ATOM 1947 C CA . THR A 1 246 ? 23.538 -3.492 -17.643 1.00 94.31 246 THR A CA 1
ATOM 1948 C C . THR A 1 246 ? 22.204 -4.192 -17.927 1.00 94.31 246 THR A C 1
ATOM 1950 O O . THR A 1 246 ? 21.845 -5.134 -17.228 1.00 94.31 246 THR A O 1
ATOM 1953 N N . CYS A 1 247 ? 21.473 -3.788 -18.973 1.00 92.31 247 CYS A N 1
ATOM 1954 C CA . CYS A 1 247 ? 20.234 -4.463 -19.371 1.00 92.31 247 CYS A CA 1
ATOM 1955 C C . CYS A 1 247 ? 20.485 -5.906 -19.837 1.00 92.31 247 CYS A C 1
ATOM 1957 O O . CYS A 1 247 ? 19.689 -6.789 -19.528 1.00 92.31 247 CYS A O 1
ATOM 1959 N N . GLU A 1 248 ? 21.576 -6.158 -20.565 1.00 91.81 248 GLU A N 1
ATOM 1960 C CA . GLU A 1 248 ? 21.979 -7.503 -20.992 1.00 91.81 248 GLU A CA 1
ATOM 1961 C C . GLU A 1 248 ? 22.356 -8.399 -19.805 1.00 91.81 248 GLU A C 1
ATOM 1963 O O . GLU A 1 248 ? 21.989 -9.572 -19.794 1.00 91.81 248 GLU A O 1
ATOM 1968 N N . GLU A 1 249 ? 23.054 -7.861 -18.802 1.00 92.31 249 GLU A N 1
ATOM 1969 C CA . GLU A 1 249 ? 23.382 -8.568 -17.556 1.00 92.31 249 GLU A CA 1
ATOM 1970 C C . GLU A 1 249 ? 22.108 -8.973 -16.803 1.00 92.31 249 GLU A C 1
ATOM 1972 O O . GLU A 1 249 ? 21.891 -10.162 -16.570 1.00 92.31 249 GLU A O 1
ATOM 1977 N N . ILE A 1 250 ? 21.199 -8.021 -16.556 1.00 90.69 250 ILE A N 1
ATOM 1978 C CA . ILE A 1 250 ? 19.894 -8.294 -15.926 1.00 90.69 250 ILE A CA 1
ATOM 1979 C C . ILE A 1 250 ? 19.108 -9.337 -16.736 1.00 90.69 250 ILE A C 1
ATOM 1981 O O . ILE A 1 250 ? 18.487 -10.242 -16.181 1.00 90.69 250 ILE A O 1
ATOM 1985 N N . PHE A 1 251 ? 19.135 -9.239 -18.068 1.00 87.81 251 PHE A N 1
ATOM 1986 C CA . PHE A 1 251 ? 18.408 -10.155 -18.942 1.00 87.81 251 PHE A CA 1
ATOM 1987 C C . PHE A 1 251 ? 18.922 -11.600 -18.887 1.00 87.81 251 PHE A C 1
ATOM 1989 O O . PHE A 1 251 ? 18.132 -12.542 -19.046 1.00 87.81 251 PHE A O 1
ATOM 1996 N N . LYS A 1 252 ? 20.231 -11.791 -18.690 1.00 87.38 252 LYS A N 1
ATOM 1997 C CA . LYS A 1 252 ? 20.846 -13.120 -18.556 1.00 87.38 252 LYS A CA 1
ATOM 1998 C C . LYS A 1 252 ? 20.410 -13.816 -17.272 1.00 87.38 252 LYS A C 1
ATOM 2000 O O . LYS A 1 252 ? 20.196 -15.023 -17.298 1.00 87.38 252 LYS A O 1
ATOM 2005 N N . GLU A 1 253 ? 20.225 -13.055 -16.199 1.00 87.12 253 GLU A N 1
ATOM 2006 C CA . GLU A 1 253 ? 19.804 -13.570 -14.892 1.00 87.12 253 GLU A CA 1
ATOM 2007 C C . GLU A 1 253 ? 18.291 -13.829 -14.794 1.00 87.12 253 GLU A C 1
ATOM 2009 O O . GLU A 1 253 ? 17.828 -14.483 -13.859 1.00 87.12 253 GLU A O 1
ATOM 2014 N N . LEU A 1 254 ? 17.498 -13.370 -15.772 1.00 82.06 254 LEU A N 1
ATOM 2015 C CA . LEU A 1 254 ? 16.062 -13.637 -15.789 1.00 82.06 254 LEU A CA 1
ATOM 2016 C C . LEU A 1 254 ? 15.762 -15.144 -15.937 1.00 82.06 254 LEU A C 1
ATOM 2018 O O . LEU A 1 254 ? 16.245 -15.787 -16.883 1.00 82.06 254 LEU A O 1
ATOM 2022 N N . PRO A 1 255 ? 14.881 -15.703 -15.082 1.00 74.62 255 PRO A N 1
ATOM 2023 C CA . PRO A 1 255 ? 14.470 -17.099 -15.171 1.00 74.62 255 PRO A CA 1
ATOM 2024 C C . PRO A 1 255 ? 13.919 -17.449 -16.556 1.00 74.62 255 PRO A C 1
ATOM 2026 O O . PRO A 1 255 ? 13.043 -16.767 -17.091 1.00 74.62 255 PRO A O 1
ATOM 2029 N N . HIS A 1 256 ? 14.402 -18.546 -17.141 1.00 64.38 256 HIS A N 1
ATOM 2030 C CA . HIS A 1 256 ? 14.016 -18.965 -18.495 1.00 64.38 256 HIS A CA 1
ATOM 2031 C C . HIS A 1 256 ? 12.543 -19.392 -18.612 1.00 64.38 256 HIS A C 1
ATOM 2033 O O . HIS A 1 256 ? 11.995 -19.414 -19.709 1.00 64.38 256 HIS A O 1
ATOM 2039 N N . ASN A 1 257 ? 11.885 -19.688 -17.489 1.00 61.16 257 ASN A N 1
ATOM 2040 C CA . ASN A 1 257 ? 10.479 -20.088 -17.402 1.00 61.16 257 ASN A CA 1
ATOM 2041 C C . ASN A 1 257 ? 9.492 -18.903 -17.328 1.00 61.16 257 ASN A C 1
ATOM 2043 O O . ASN A 1 257 ? 8.298 -19.108 -17.093 1.00 61.16 257 ASN A O 1
ATOM 2047 N N . MET A 1 258 ? 9.952 -17.661 -17.508 1.00 63.97 258 MET A N 1
ATOM 2048 C CA . MET A 1 258 ? 9.056 -16.509 -17.562 1.00 63.97 258 MET A CA 1
ATOM 2049 C C . MET A 1 258 ? 8.205 -16.565 -18.842 1.00 63.97 258 MET A C 1
ATOM 2051 O O . MET A 1 258 ? 8.720 -16.426 -19.946 1.00 63.97 258 MET A O 1
ATOM 2055 N N . ILE A 1 259 ? 6.887 -16.740 -18.678 1.00 52.25 259 ILE A N 1
ATOM 2056 C CA . ILE A 1 259 ? 5.879 -16.984 -19.741 1.00 52.25 259 ILE A CA 1
ATOM 2057 C C . ILE A 1 259 ? 5.883 -15.915 -20.854 1.00 52.25 259 ILE A C 1
ATOM 2059 O O . ILE A 1 259 ? 5.397 -16.147 -21.956 1.00 52.25 259 ILE A O 1
ATOM 2063 N N . PHE A 1 260 ? 6.474 -14.751 -20.593 1.00 54.91 260 PHE A N 1
ATOM 2064 C CA . PHE A 1 260 ? 6.716 -13.719 -21.585 1.00 54.91 260 PHE A CA 1
ATOM 2065 C C . PHE A 1 260 ? 8.192 -13.330 -21.469 1.00 54.91 260 PHE A C 1
ATOM 2067 O O . PHE A 1 260 ? 8.574 -12.641 -20.532 1.00 54.91 260 PHE A O 1
ATOM 2074 N N . ARG A 1 261 ? 9.063 -13.795 -22.365 1.00 58.50 261 ARG A N 1
ATOM 2075 C CA . ARG A 1 261 ? 10.420 -13.245 -22.467 1.00 58.50 261 ARG A CA 1
ATOM 2076 C C . ARG A 1 261 ? 10.401 -12.281 -23.642 1.00 58.50 261 ARG A C 1
ATOM 2078 O O . ARG A 1 261 ? 10.461 -12.702 -24.791 1.00 58.50 261 ARG A O 1
ATOM 2085 N N . LYS A 1 262 ? 10.240 -10.984 -23.361 1.00 63.69 262 LYS A N 1
ATOM 2086 C CA . LYS A 1 262 ? 10.638 -9.968 -24.347 1.00 63.69 262 LYS A CA 1
ATOM 2087 C C . LYS A 1 262 ? 12.137 -10.129 -24.605 1.00 63.69 262 LYS A C 1
ATOM 2089 O O . LYS A 1 262 ? 12.849 -10.625 -23.739 1.00 63.69 262 LYS A O 1
ATOM 2094 N N . ASP A 1 263 ? 12.609 -9.726 -25.771 1.00 81.50 263 ASP A N 1
ATOM 2095 C CA . ASP A 1 263 ? 14.041 -9.602 -26.025 1.00 81.50 263 ASP A CA 1
ATOM 2096 C C . ASP A 1 263 ? 14.687 -8.547 -25.102 1.00 81.50 263 ASP A C 1
ATOM 2098 O O . ASP A 1 263 ? 14.011 -7.816 -24.368 1.00 81.50 263 ASP A O 1
ATOM 2102 N N . VAL A 1 264 ? 16.021 -8.462 -25.133 1.00 85.56 264 VAL A N 1
ATOM 2103 C CA . VAL A 1 264 ? 16.787 -7.464 -24.363 1.00 85.56 264 VAL A CA 1
ATOM 2104 C C . VAL A 1 264 ? 16.250 -6.051 -24.620 1.00 85.56 264 VAL A C 1
ATOM 2106 O O . VAL A 1 264 ? 16.116 -5.260 -23.685 1.00 85.56 264 VAL A O 1
ATOM 2109 N N . GLN A 1 265 ? 15.887 -5.746 -25.870 1.00 86.69 265 GLN A N 1
ATOM 2110 C CA . GLN A 1 265 ? 15.332 -4.451 -26.252 1.00 86.69 265 GLN A CA 1
ATOM 2111 C C . GLN A 1 265 ? 13.997 -4.177 -25.547 1.00 86.69 265 GLN A C 1
ATOM 2113 O O . GLN A 1 265 ? 13.814 -3.108 -24.967 1.00 86.69 265 GLN A O 1
ATOM 2118 N N . GLY A 1 266 ? 13.077 -5.138 -25.524 1.00 87.75 266 GLY A N 1
ATOM 2119 C CA . GLY A 1 266 ? 11.793 -4.987 -24.856 1.00 87.75 266 GLY A CA 1
ATOM 2120 C C . GLY A 1 266 ? 11.891 -4.878 -23.330 1.00 87.75 266 GLY A C 1
ATOM 2121 O O . GLY A 1 266 ? 11.068 -4.182 -22.728 1.00 87.75 266 GLY A O 1
ATOM 2122 N N . ILE A 1 267 ? 12.891 -5.509 -22.700 1.00 88.44 267 ILE A N 1
ATOM 2123 C CA . ILE A 1 267 ? 13.218 -5.276 -21.281 1.00 88.44 267 ILE A CA 1
ATOM 2124 C C . ILE A 1 267 ? 13.782 -3.871 -21.077 1.00 88.44 267 ILE A C 1
ATOM 2126 O O . ILE A 1 267 ? 13.328 -3.166 -20.179 1.00 88.44 267 ILE A O 1
ATOM 2130 N N . SER A 1 268 ? 14.704 -3.432 -21.935 1.00 92.19 268 SER A N 1
ATOM 2131 C CA . SER A 1 268 ? 15.279 -2.087 -21.860 1.00 92.19 268 SER A CA 1
ATOM 2132 C C . SER A 1 268 ? 14.208 -0.999 -22.003 1.00 92.19 268 SER A C 1
ATOM 2134 O O . SER A 1 268 ? 14.174 -0.067 -21.207 1.00 92.19 268 SER A O 1
ATOM 2136 N N . GLN A 1 269 ? 13.257 -1.161 -22.931 1.00 91.62 269 GLN A N 1
ATOM 2137 C CA . GLN A 1 269 ? 12.106 -0.260 -23.086 1.00 91.62 269 GLN A CA 1
ATOM 2138 C C . GLN A 1 269 ? 11.207 -0.235 -21.845 1.00 91.62 269 GLN A C 1
ATOM 2140 O O . GLN A 1 269 ? 10.753 0.830 -21.433 1.00 91.62 269 GLN A O 1
ATOM 2145 N N . PHE A 1 270 ? 10.938 -1.398 -21.241 1.00 92.31 270 PHE A N 1
ATOM 2146 C CA . PHE A 1 270 ? 10.145 -1.469 -20.013 1.00 92.31 270 PHE A CA 1
ATOM 2147 C C . PHE A 1 270 ? 10.849 -0.761 -18.851 1.00 92.31 270 PHE A C 1
ATOM 2149 O O . PHE A 1 270 ? 10.227 0.054 -18.172 1.00 92.31 270 PHE A O 1
ATOM 2156 N N . LEU A 1 271 ? 12.138 -1.046 -18.646 1.00 94.25 271 LEU A N 1
ATOM 2157 C CA . LEU A 1 271 ? 12.942 -0.416 -17.604 1.00 94.25 271 LEU A CA 1
ATOM 2158 C C . LEU A 1 271 ? 13.030 1.095 -17.820 1.00 94.25 271 LEU A C 1
ATOM 2160 O O . LEU A 1 271 ? 12.819 1.835 -16.867 1.00 94.25 271 LEU A O 1
ATOM 2164 N N . PHE A 1 272 ? 13.242 1.559 -19.054 1.00 94.38 272 PHE A N 1
ATOM 2165 C CA . PHE A 1 272 ? 13.226 2.986 -19.372 1.00 94.38 272 PHE A CA 1
ATOM 2166 C C . PHE A 1 272 ? 11.924 3.642 -18.908 1.00 94.38 272 PHE A C 1
ATOM 2168 O O . PHE A 1 272 ? 11.962 4.575 -18.114 1.00 94.38 272 PHE A O 1
ATOM 2175 N N . LEU A 1 273 ? 10.769 3.109 -19.325 1.00 92.88 273 LEU A N 1
ATOM 2176 C CA . LEU A 1 273 ? 9.466 3.642 -18.920 1.00 92.88 273 LEU A CA 1
ATOM 2177 C C . LEU A 1 273 ? 9.269 3.598 -17.401 1.00 92.88 273 LEU A C 1
ATOM 2179 O O . LEU A 1 273 ? 8.723 4.539 -16.835 1.00 92.88 273 LEU A O 1
ATOM 2183 N N . PHE A 1 274 ? 9.720 2.531 -16.739 1.00 94.19 274 PHE A N 1
ATOM 2184 C CA . PHE A 1 274 ? 9.640 2.386 -15.287 1.00 94.19 274 PHE A CA 1
ATOM 2185 C C . PHE A 1 274 ? 10.480 3.440 -14.551 1.00 94.19 274 PHE A C 1
ATOM 2187 O O . PHE A 1 274 ? 9.969 4.125 -13.667 1.00 94.19 274 PHE A O 1
ATOM 2194 N N . PHE A 1 275 ? 11.744 3.625 -14.935 1.00 93.88 275 PHE A N 1
ATOM 2195 C CA . PHE A 1 275 ? 12.628 4.608 -14.306 1.00 93.88 275 PHE A CA 1
ATOM 2196 C C . PHE A 1 275 ? 12.227 6.047 -14.649 1.00 93.88 275 PHE A C 1
ATOM 2198 O O . PHE A 1 275 ? 12.234 6.905 -13.769 1.00 93.88 275 PHE A O 1
ATOM 2205 N N . SER A 1 276 ? 11.787 6.312 -15.883 1.00 92.31 276 SER A N 1
ATOM 2206 C CA . SER A 1 276 ? 11.213 7.605 -16.275 1.00 92.31 276 SER A CA 1
ATOM 2207 C C . SER A 1 276 ? 9.896 7.913 -15.564 1.00 92.31 276 SER A C 1
ATOM 2209 O O . SER A 1 276 ? 9.505 9.073 -15.490 1.00 92.31 276 SER A O 1
ATOM 2211 N N . HIS A 1 277 ? 9.206 6.907 -15.019 1.00 91.94 277 HIS A N 1
ATOM 2212 C CA . HIS A 1 277 ? 7.993 7.122 -14.236 1.00 91.94 277 HIS A CA 1
ATOM 2213 C C . HIS A 1 277 ? 8.260 7.773 -12.872 1.00 91.94 277 HIS A C 1
ATOM 2215 O O . HIS A 1 277 ? 7.346 8.366 -12.300 1.00 91.94 277 HIS A O 1
ATOM 2221 N N . GLY A 1 278 ? 9.497 7.711 -12.369 1.00 89.69 278 GLY A N 1
ATOM 2222 C CA . GLY A 1 278 ? 9.868 8.319 -11.091 1.00 89.69 278 GLY A CA 1
ATOM 2223 C C . GLY A 1 278 ? 9.614 7.431 -9.872 1.00 89.69 278 GLY A C 1
ATOM 2224 O O . GLY A 1 278 ? 9.424 7.954 -8.781 1.00 89.69 278 GLY A O 1
ATOM 2225 N N . ILE A 1 279 ? 9.597 6.103 -10.035 1.00 92.06 279 ILE A N 1
ATOM 2226 C CA . ILE A 1 279 ? 9.513 5.183 -8.891 1.00 92.06 279 ILE A CA 1
ATOM 2227 C C . ILE A 1 279 ? 10.797 5.291 -8.058 1.00 92.06 279 ILE A C 1
ATOM 2229 O O . ILE A 1 279 ? 11.902 5.210 -8.605 1.00 92.06 279 ILE A O 1
ATOM 2233 N N . THR A 1 280 ? 10.675 5.480 -6.743 1.00 91.69 280 THR A N 1
ATOM 2234 C CA . THR A 1 280 ? 11.839 5.570 -5.844 1.00 91.69 280 THR A CA 1
ATOM 2235 C C . THR A 1 280 ? 12.394 4.190 -5.491 1.00 91.69 280 THR A C 1
ATOM 2237 O O . THR A 1 280 ? 11.740 3.164 -5.694 1.00 91.69 280 THR A O 1
ATOM 2240 N N . TRP A 1 281 ? 13.612 4.145 -4.943 1.00 93.06 281 TRP A N 1
ATOM 2241 C CA . TRP A 1 281 ? 14.200 2.885 -4.480 1.00 93.06 281 TRP A CA 1
ATOM 2242 C C . TRP A 1 281 ? 13.372 2.250 -3.357 1.00 93.06 281 TRP A C 1
ATOM 2244 O O . TRP A 1 281 ? 13.119 1.049 -3.380 1.00 93.06 281 TRP A O 1
ATOM 2254 N N . GLU A 1 282 ? 12.857 3.054 -2.430 1.00 92.50 282 GLU A N 1
ATOM 2255 C CA . GLU A 1 282 ? 11.998 2.595 -1.337 1.00 92.50 282 GLU A CA 1
ATOM 2256 C C . GLU A 1 282 ? 10.700 1.983 -1.883 1.00 92.50 282 GLU A C 1
ATOM 2258 O O . GLU A 1 282 ? 10.287 0.904 -1.459 1.00 92.50 282 GLU A O 1
ATOM 2263 N N . GLN A 1 283 ? 10.079 2.622 -2.880 1.00 93.88 283 GLN A N 1
ATOM 2264 C CA . GLN A 1 283 ? 8.910 2.073 -3.572 1.00 93.88 283 GLN A CA 1
ATOM 2265 C C . GLN A 1 283 ? 9.240 0.762 -4.304 1.00 93.88 283 GLN A C 1
ATOM 2267 O O . GLN A 1 283 ? 8.449 -0.186 -4.281 1.00 93.88 283 GLN A O 1
ATOM 2272 N N . ALA A 1 284 ? 10.419 0.670 -4.923 1.00 95.12 284 ALA A N 1
ATOM 2273 C CA . ALA A 1 284 ? 10.885 -0.557 -5.555 1.00 95.12 284 ALA A CA 1
ATOM 2274 C C . ALA A 1 284 ? 11.087 -1.691 -4.534 1.00 95.12 284 ALA A C 1
ATOM 2276 O O . ALA A 1 284 ? 10.650 -2.817 -4.783 1.00 95.12 284 ALA A O 1
ATOM 2277 N N . GLN A 1 285 ? 11.670 -1.406 -3.366 1.00 94.25 285 GLN A N 1
ATOM 2278 C CA . GLN A 1 285 ? 11.797 -2.365 -2.263 1.00 94.25 285 GLN A CA 1
ATOM 2279 C C . GLN A 1 285 ? 10.422 -2.826 -1.765 1.00 94.25 285 GLN A C 1
ATOM 2281 O O . GLN A 1 285 ? 10.204 -4.022 -1.569 1.00 94.25 285 GLN A O 1
ATOM 2286 N N . MET A 1 286 ? 9.450 -1.915 -1.653 1.00 94.94 286 MET A N 1
ATOM 2287 C CA . MET A 1 286 ? 8.079 -2.264 -1.277 1.00 94.94 286 MET A CA 1
ATOM 2288 C C . MET A 1 286 ? 7.426 -3.256 -2.251 1.00 94.94 286 MET A C 1
ATOM 2290 O O . MET A 1 286 ? 6.699 -4.143 -1.806 1.00 94.94 286 MET A O 1
ATOM 2294 N N . ILE A 1 287 ? 7.677 -3.152 -3.561 1.00 95.81 287 ILE A N 1
ATOM 2295 C CA . ILE A 1 287 ? 7.177 -4.129 -4.547 1.00 95.81 287 ILE A CA 1
ATOM 2296 C C . ILE A 1 287 ? 7.787 -5.519 -4.300 1.00 95.81 287 ILE A C 1
ATOM 2298 O O . ILE A 1 287 ? 7.100 -6.532 -4.454 1.00 95.81 287 ILE A O 1
ATOM 2302 N N . GLN A 1 288 ? 9.056 -5.587 -3.888 1.00 93.88 288 GLN A N 1
ATOM 2303 C CA . GLN A 1 288 ? 9.750 -6.852 -3.620 1.00 93.88 288 GLN A CA 1
ATOM 2304 C C . GLN A 1 288 ? 9.205 -7.585 -2.383 1.00 93.88 288 GLN A C 1
ATOM 2306 O O . GLN A 1 288 ? 9.217 -8.820 -2.365 1.00 93.88 288 GLN A O 1
ATOM 2311 N N . LEU A 1 289 ? 8.661 -6.850 -1.401 1.00 92.94 289 LEU A N 1
ATOM 2312 C CA . LEU A 1 289 ? 8.031 -7.415 -0.196 1.00 92.94 289 LEU A CA 1
ATOM 2313 C C . LEU A 1 289 ? 6.788 -8.262 -0.503 1.00 92.94 289 LEU A C 1
ATOM 2315 O O . LEU A 1 289 ? 6.453 -9.176 0.253 1.00 92.94 289 LEU A O 1
ATOM 2319 N N . ILE A 1 290 ? 6.087 -7.975 -1.601 1.00 95.06 290 ILE A N 1
ATOM 2320 C CA . ILE A 1 290 ? 4.912 -8.750 -2.004 1.00 95.06 290 ILE A CA 1
ATOM 2321 C C . ILE A 1 290 ? 5.391 -10.097 -2.541 1.00 95.06 290 ILE A C 1
ATOM 2323 O O . ILE A 1 290 ? 6.275 -10.144 -3.388 1.00 95.06 290 ILE A O 1
ATOM 2327 N N . ASN A 1 291 ? 4.814 -11.216 -2.104 1.00 93.06 291 ASN A N 1
ATOM 2328 C CA . ASN A 1 291 ? 5.174 -12.522 -2.670 1.00 93.06 291 ASN A CA 1
ATOM 2329 C C . ASN A 1 291 ? 4.735 -12.661 -4.154 1.00 93.06 291 ASN A C 1
ATOM 2331 O O . ASN A 1 291 ? 3.842 -11.939 -4.611 1.00 93.06 291 ASN A O 1
ATOM 2335 N N . PRO A 1 292 ? 5.333 -13.586 -4.930 1.00 92.25 292 PRO A N 1
ATOM 2336 C CA . PRO A 1 292 ? 5.049 -13.718 -6.362 1.00 92.25 292 PRO A CA 1
ATOM 2337 C C . PRO A 1 292 ? 3.566 -13.924 -6.709 1.00 92.25 292 PRO A C 1
ATOM 2339 O O . PRO A 1 292 ? 3.071 -13.308 -7.653 1.00 92.25 292 PRO A O 1
ATOM 2342 N N . ASP A 1 293 ? 2.843 -14.741 -5.939 1.00 93.44 293 ASP A N 1
ATOM 2343 C CA . ASP A 1 293 ? 1.437 -15.065 -6.214 1.00 93.44 293 ASP A CA 1
ATOM 2344 C C . ASP A 1 293 ? 0.508 -13.874 -5.975 1.00 93.44 293 ASP A C 1
ATOM 2346 O O . ASP A 1 293 ? -0.380 -13.588 -6.782 1.00 93.44 293 ASP A O 1
ATOM 2350 N N . ASN A 1 294 ? 0.734 -13.136 -4.889 1.00 95.56 294 ASN A N 1
ATOM 2351 C CA . ASN A 1 294 ? -0.015 -11.924 -4.586 1.00 95.56 294 ASN A CA 1
ATOM 2352 C C . ASN A 1 294 ? 0.287 -10.829 -5.618 1.00 95.56 294 ASN A C 1
ATOM 2354 O O . ASN A 1 294 ? -0.634 -10.155 -6.076 1.00 95.56 294 ASN A O 1
ATOM 2358 N N . TRP A 1 295 ? 1.544 -10.695 -6.059 1.00 95.25 295 TRP A N 1
ATOM 2359 C CA . TRP A 1 295 ? 1.901 -9.761 -7.129 1.00 95.25 295 TRP A CA 1
ATOM 2360 C C . TRP A 1 295 ? 1.218 -10.120 -8.453 1.00 95.25 295 TRP A C 1
ATOM 2362 O O . TRP A 1 295 ? 0.632 -9.257 -9.110 1.00 95.25 295 TRP A O 1
ATOM 2372 N N . LYS A 1 296 ? 1.231 -11.406 -8.825 1.00 93.38 296 LYS A N 1
ATOM 2373 C CA . LYS A 1 296 ? 0.527 -11.920 -10.008 1.00 93.38 296 LYS A CA 1
ATOM 2374 C C . LYS A 1 296 ? -0.963 -11.591 -9.948 1.00 93.38 296 LYS A C 1
ATOM 2376 O O . LYS A 1 296 ? -1.522 -11.162 -10.955 1.00 93.38 296 LYS A O 1
ATOM 2381 N N . MET A 1 297 ? -1.585 -11.735 -8.781 1.00 94.56 297 MET A N 1
ATOM 2382 C CA . MET A 1 297 ? -2.985 -11.375 -8.569 1.00 94.56 297 MET A CA 1
ATOM 2383 C C . MET A 1 297 ? -3.239 -9.873 -8.777 1.00 94.56 297 MET A C 1
ATOM 2385 O O . MET A 1 297 ? -4.190 -9.520 -9.472 1.00 94.56 297 MET A O 1
ATOM 2389 N N . LEU A 1 298 ? -2.383 -8.986 -8.249 1.00 95.31 298 LEU A N 1
ATOM 2390 C CA . LEU A 1 298 ? -2.501 -7.542 -8.503 1.00 95.31 298 LEU A CA 1
ATOM 2391 C C . LEU A 1 298 ? -2.363 -7.215 -9.997 1.00 95.31 298 LEU A C 1
ATOM 2393 O O . LEU A 1 298 ? -3.158 -6.445 -10.530 1.00 95.31 298 LEU A O 1
ATOM 2397 N N . CYS A 1 299 ? -1.406 -7.844 -10.688 1.00 94.00 299 CYS A N 1
ATOM 2398 C CA . CYS A 1 299 ? -1.219 -7.682 -12.133 1.00 94.00 299 CYS A CA 1
ATOM 2399 C C . CYS A 1 299 ? -2.447 -8.147 -12.931 1.00 94.00 299 CYS A C 1
ATOM 2401 O O . CYS A 1 299 ? -2.817 -7.529 -13.928 1.00 94.00 299 CYS A O 1
ATOM 2403 N N . GLN A 1 300 ? -3.075 -9.254 -12.523 1.00 93.19 300 GLN A N 1
ATOM 2404 C CA . GLN A 1 300 ? -4.297 -9.758 -13.153 1.00 93.19 300 GLN A CA 1
ATOM 2405 C C . GLN A 1 300 ? -5.468 -8.803 -12.939 1.00 93.19 300 GLN A C 1
ATOM 2407 O O . GLN A 1 300 ? -6.188 -8.511 -13.891 1.00 93.19 300 GLN A O 1
ATOM 2412 N N . PHE A 1 301 ? -5.634 -8.296 -11.716 1.00 94.00 301 PHE A N 1
ATOM 2413 C CA . PHE A 1 301 ? -6.665 -7.312 -11.417 1.00 94.00 301 PHE A CA 1
ATOM 2414 C C . PHE A 1 301 ? -6.466 -6.028 -12.225 1.00 94.00 301 PHE A C 1
ATOM 2416 O O . PHE A 1 301 ? -7.426 -5.552 -12.818 1.00 94.00 301 PHE A O 1
ATOM 2423 N N . ASP A 1 302 ? -5.238 -5.506 -12.313 1.00 93.12 302 ASP A N 1
ATOM 2424 C CA . ASP A 1 302 ? -4.964 -4.275 -13.060 1.00 93.12 302 ASP A CA 1
ATOM 2425 C C . ASP A 1 302 ? -5.283 -4.410 -14.555 1.00 93.12 302 ASP A C 1
ATOM 2427 O O . ASP A 1 302 ? -5.848 -3.494 -15.148 1.00 93.12 302 ASP A O 1
ATOM 2431 N N . LYS A 1 303 ? -4.988 -5.575 -15.149 1.00 89.19 303 LYS A N 1
ATOM 2432 C CA . LYS A 1 303 ? -5.309 -5.892 -16.551 1.00 89.19 303 LYS A CA 1
ATOM 2433 C C . LYS A 1 303 ? -6.799 -6.135 -16.794 1.00 89.19 303 LYS A C 1
ATOM 2435 O O . LYS A 1 303 ? -7.267 -5.964 -17.921 1.00 89.19 303 LYS A O 1
ATOM 2440 N N . ALA A 1 304 ? -7.547 -6.548 -15.774 1.00 84.69 304 ALA A N 1
ATOM 2441 C CA . ALA A 1 304 ? -8.957 -6.866 -15.922 1.00 84.69 304 ALA A CA 1
ATOM 2442 C C . ALA A 1 304 ? -9.752 -5.603 -16.310 1.00 84.69 304 ALA A C 1
ATOM 2444 O O . ALA A 1 304 ? -9.611 -4.555 -15.682 1.00 84.69 304 ALA A O 1
ATOM 2445 N N . GLY A 1 305 ? -10.601 -5.705 -17.339 1.00 70.00 305 GLY A N 1
ATOM 2446 C CA . GLY A 1 305 ? -11.463 -4.602 -17.787 1.00 70.00 305 GLY A CA 1
ATOM 2447 C C . GLY A 1 305 ? -10.830 -3.588 -18.748 1.00 70.00 305 GLY A C 1
ATOM 2448 O O . GLY A 1 305 ? -11.477 -2.592 -19.049 1.00 70.00 305 GLY A O 1
ATOM 2449 N N . GLY A 1 306 ? -9.621 -3.841 -19.269 1.00 71.81 306 GLY A N 1
ATOM 2450 C CA . GLY A 1 306 ? -8.976 -2.956 -20.254 1.00 71.81 306 GLY A CA 1
ATOM 2451 C C . GLY A 1 306 ? -7.793 -2.138 -19.725 1.00 71.81 306 GLY A C 1
ATOM 2452 O O . GLY A 1 306 ? -7.465 -1.125 -20.334 1.00 71.81 306 GLY A O 1
ATOM 2453 N N . HIS A 1 307 ? -7.121 -2.626 -18.669 1.00 79.25 307 HIS A N 1
ATOM 2454 C CA . HIS A 1 307 ? -5.961 -2.029 -17.980 1.00 79.25 307 HIS A CA 1
ATOM 2455 C C . HIS A 1 307 ? -6.268 -0.867 -17.014 1.00 79.25 307 HIS A C 1
ATOM 2457 O O . HIS A 1 307 ? -7.318 -0.234 -17.085 1.00 79.25 307 HIS A O 1
ATOM 2463 N N . CYS A 1 308 ? -5.336 -0.591 -16.090 1.00 86.69 308 CYS A N 1
ATOM 2464 C CA . CYS A 1 308 ? -5.414 0.489 -15.094 1.00 86.69 308 CYS A CA 1
ATOM 2465 C C . CYS A 1 308 ? -6.569 0.355 -14.079 1.00 86.69 308 CYS A C 1
ATOM 2467 O O . CYS A 1 308 ? -6.988 1.340 -13.450 1.00 86.69 308 CYS A O 1
ATOM 2469 N N . SER A 1 309 ? -7.077 -0.863 -13.867 1.00 90.56 309 SER A N 1
ATOM 2470 C CA . SER A 1 309 ? -8.066 -1.133 -12.817 1.00 90.56 309 SER A CA 1
ATOM 2471 C C . SER A 1 309 ? -7.534 -0.764 -11.430 1.00 90.56 309 SER A C 1
ATOM 2473 O O . SER A 1 309 ? -8.303 -0.268 -10.602 1.00 90.56 309 SER A O 1
ATOM 2475 N N . MET A 1 310 ? -6.226 -0.915 -11.182 1.00 91.94 310 MET A N 1
ATOM 2476 C CA . MET A 1 310 ? -5.624 -0.523 -9.910 1.00 91.94 310 MET A CA 1
ATOM 2477 C C . MET A 1 310 ? -5.557 0.993 -9.741 1.00 91.94 310 MET A C 1
ATOM 2479 O O . MET A 1 310 ? -5.843 1.485 -8.654 1.00 91.9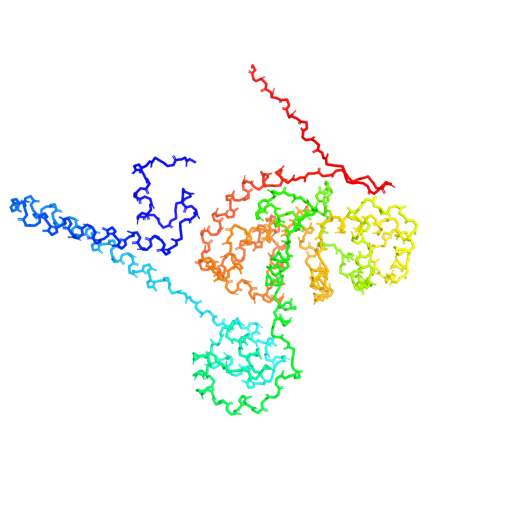4 310 MET A O 1
ATOM 2483 N N . ALA A 1 311 ? -5.254 1.741 -10.805 1.00 90.50 311 ALA A N 1
ATOM 2484 C CA . ALA A 1 311 ? -5.284 3.202 -10.765 1.00 90.50 311 ALA A CA 1
ATOM 2485 C C . ALA A 1 311 ? -6.682 3.722 -10.424 1.00 90.50 311 ALA A C 1
ATOM 2487 O O . ALA A 1 311 ? -6.840 4.573 -9.554 1.00 90.50 311 ALA A O 1
ATOM 2488 N N . THR A 1 312 ? -7.705 3.146 -11.058 1.00 88.62 312 THR A N 1
ATOM 2489 C CA . THR A 1 312 ? -9.101 3.523 -10.813 1.00 88.62 312 THR A CA 1
ATOM 2490 C C . THR A 1 312 ? -9.520 3.200 -9.377 1.00 88.62 312 THR A C 1
ATOM 2492 O O . THR A 1 312 ? -10.115 4.026 -8.689 1.00 88.62 312 THR A O 1
ATOM 2495 N N . PHE A 1 313 ? -9.200 1.993 -8.914 1.00 90.88 313 PHE A N 1
ATOM 2496 C CA . PHE A 1 313 ? -9.563 1.518 -7.585 1.00 90.88 313 PHE A CA 1
ATOM 2497 C C . PHE A 1 313 ? -8.780 2.231 -6.469 1.00 90.88 313 PHE A C 1
ATOM 2499 O O . PHE A 1 313 ? -9.373 2.863 -5.594 1.00 90.88 313 PHE A O 1
ATOM 2506 N N . GLY A 1 314 ? -7.449 2.160 -6.514 1.00 90.94 314 GLY A N 1
ATOM 2507 C CA . GLY A 1 314 ? -6.551 2.744 -5.521 1.00 90.94 314 GLY A CA 1
ATOM 2508 C C . GLY A 1 314 ? -6.606 4.267 -5.499 1.00 90.94 314 GLY A C 1
ATOM 2509 O O . GLY A 1 314 ? -6.652 4.858 -4.420 1.00 90.94 314 GLY A O 1
ATOM 2510 N N . GLY A 1 315 ? -6.693 4.895 -6.677 1.00 89.12 315 GLY A N 1
ATOM 2511 C CA . GLY A 1 315 ? -6.886 6.337 -6.807 1.00 89.12 315 GLY A CA 1
ATOM 2512 C C . GLY A 1 315 ? -8.162 6.795 -6.111 1.00 89.12 315 GLY A C 1
ATOM 2513 O O . GLY A 1 315 ? -8.114 7.684 -5.267 1.00 89.12 315 GLY A O 1
ATOM 2514 N N . PHE A 1 316 ? -9.294 6.133 -6.367 1.00 88.12 316 PHE A N 1
ATOM 2515 C CA . PHE A 1 316 ? -10.554 6.455 -5.697 1.00 88.12 316 PHE A CA 1
ATOM 2516 C C . PHE A 1 316 ? -10.482 6.293 -4.171 1.00 88.12 316 PHE A C 1
ATOM 2518 O O . PHE A 1 316 ? -10.907 7.190 -3.434 1.00 88.12 316 PHE A O 1
ATOM 2525 N N . LEU A 1 317 ? -9.934 5.179 -3.678 1.00 89.31 317 LEU A N 1
ATOM 2526 C CA . LEU A 1 317 ? -9.853 4.949 -2.235 1.00 89.31 317 LEU A CA 1
ATOM 2527 C C . LEU A 1 317 ? -8.968 5.990 -1.533 1.00 89.31 317 LEU A C 1
ATOM 2529 O O . LEU A 1 317 ? -9.368 6.541 -0.501 1.00 89.31 317 LEU A O 1
ATOM 2533 N N . ASN A 1 318 ? -7.818 6.321 -2.122 1.00 88.88 318 ASN A N 1
ATOM 2534 C CA . ASN A 1 318 ? -6.882 7.275 -1.538 1.00 88.88 318 ASN A CA 1
ATOM 2535 C C . ASN A 1 318 ? -7.389 8.724 -1.639 1.00 88.88 318 ASN A C 1
ATOM 2537 O O . ASN A 1 318 ? -7.455 9.411 -0.626 1.00 88.88 318 ASN A O 1
ATOM 2541 N N . THR A 1 319 ? -7.787 9.192 -2.826 1.00 85.56 319 THR A N 1
ATOM 2542 C CA . THR A 1 319 ? -7.974 10.635 -3.076 1.00 85.56 319 THR A CA 1
ATOM 2543 C C . THR A 1 319 ? -9.415 11.085 -2.897 1.00 85.56 319 THR A C 1
ATOM 2545 O O . THR A 1 319 ? -9.679 12.189 -2.423 1.00 85.56 319 THR A O 1
ATOM 2548 N N . GLU A 1 320 ? -10.370 10.241 -3.286 1.00 83.44 320 GLU A N 1
ATOM 2549 C CA . GLU A 1 320 ? -11.780 10.581 -3.193 1.00 83.44 320 GLU A CA 1
ATOM 2550 C C . GLU A 1 320 ? -12.294 10.225 -1.811 1.00 83.44 320 GLU A C 1
ATOM 2552 O O . GLU A 1 320 ? -12.793 11.079 -1.089 1.00 83.44 320 GLU A O 1
ATOM 2557 N N . THR A 1 321 ? -12.145 8.985 -1.374 1.00 80.81 321 THR A N 1
ATOM 2558 C CA . THR A 1 321 ? -12.751 8.598 -0.097 1.00 80.81 321 THR A CA 1
ATOM 2559 C C . THR A 1 321 ? -11.898 8.981 1.110 1.00 80.81 321 THR A C 1
ATOM 2561 O O . THR A 1 321 ? -12.470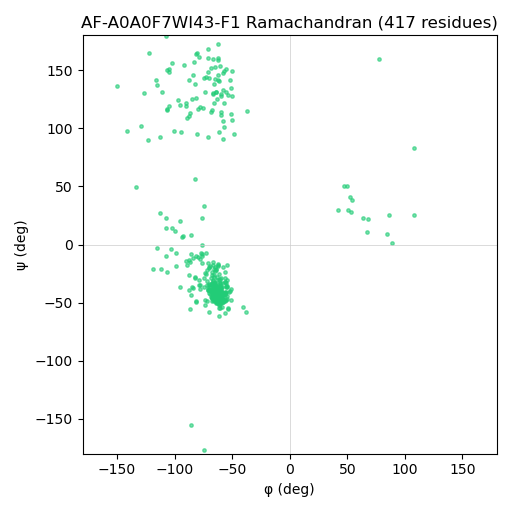 9.289 2.154 1.00 80.81 321 THR A O 1
ATOM 2564 N N . ASN A 1 322 ? -10.569 9.059 0.949 1.00 82.19 322 ASN A N 1
ATOM 2565 C CA . ASN A 1 322 ? -9.596 9.146 2.044 1.00 82.19 322 ASN A CA 1
ATOM 2566 C C . ASN A 1 322 ? -9.812 8.023 3.078 1.00 82.19 322 ASN A C 1
ATOM 2568 O O . ASN A 1 322 ? -9.766 8.269 4.281 1.00 82.19 322 ASN A O 1
ATOM 2572 N N . MET A 1 323 ? -10.095 6.799 2.608 1.00 84.81 323 MET A N 1
ATOM 2573 C CA . MET A 1 323 ? -10.319 5.631 3.477 1.00 84.81 323 MET A CA 1
ATOM 2574 C C . MET A 1 323 ? -9.046 5.112 4.135 1.00 84.81 323 MET A C 1
ATOM 2576 O O . MET A 1 323 ? -9.125 4.412 5.142 1.00 84.81 323 MET A O 1
ATOM 2580 N N . PHE A 1 324 ? -7.888 5.428 3.558 1.00 85.94 324 PHE A N 1
ATOM 2581 C CA . PHE A 1 324 ? -6.592 5.005 4.079 1.00 85.94 324 PHE A CA 1
ATOM 2582 C C . PHE A 1 324 ? -5.985 5.997 5.073 1.00 85.94 324 PHE A C 1
ATOM 2584 O O . PHE A 1 324 ? -5.067 5.628 5.793 1.00 85.94 324 PHE A O 1
ATOM 2591 N N . ASP A 1 325 ? -6.502 7.228 5.141 1.00 83.69 325 ASP A N 1
ATOM 2592 C CA . ASP A 1 325 ? -5.951 8.299 5.973 1.00 83.69 325 ASP A CA 1
ATOM 2593 C C . ASP A 1 325 ? -6.525 8.237 7.401 1.00 83.69 325 ASP A C 1
ATOM 2595 O O . ASP A 1 325 ? -7.709 8.531 7.570 1.00 83.69 325 ASP A O 1
ATOM 2599 N N . PRO A 1 326 ? -5.721 7.928 8.439 1.00 79.44 326 PRO A N 1
ATOM 2600 C CA . PRO A 1 326 ? -6.190 7.838 9.824 1.00 79.44 326 PRO A CA 1
ATOM 2601 C C . PRO A 1 326 ? -6.748 9.142 10.409 1.00 79.44 326 PRO A C 1
ATOM 2603 O O . PRO A 1 326 ? -7.424 9.110 11.438 1.00 79.44 326 PRO A O 1
ATOM 2606 N N . VAL A 1 327 ? -6.457 10.290 9.790 1.00 79.75 327 VAL A N 1
ATOM 2607 C CA . VAL A 1 327 ? -6.937 11.615 10.218 1.00 79.75 327 VAL A CA 1
ATOM 2608 C C . VAL A 1 327 ? -8.286 11.961 9.569 1.00 79.75 327 VAL A C 1
ATOM 2610 O O . VAL A 1 327 ? -9.012 12.838 10.049 1.00 79.75 327 VAL A O 1
ATOM 2613 N N . SER A 1 328 ? -8.653 11.258 8.497 1.00 80.19 328 SER A N 1
ATOM 2614 C CA . SER A 1 328 ? -9.905 11.445 7.770 1.00 80.19 328 SER A CA 1
ATOM 2615 C C . SER A 1 328 ? -11.111 10.972 8.579 1.00 80.19 328 SER A C 1
ATOM 2617 O O . SER A 1 328 ? -11.088 9.932 9.233 1.00 80.19 328 SER A O 1
ATOM 2619 N N . SER A 1 329 ? -12.233 11.687 8.461 1.00 75.25 329 SER A N 1
ATOM 2620 C CA . SER A 1 329 ? -13.512 11.227 9.021 1.00 75.25 329 SER A CA 1
ATOM 2621 C C . SER A 1 329 ? -14.064 9.978 8.333 1.00 75.25 329 SER A C 1
ATOM 2623 O O . SER A 1 329 ? -14.976 9.363 8.866 1.00 75.25 329 SER A O 1
ATOM 2625 N N . ASN A 1 330 ? -13.541 9.635 7.154 1.00 78.44 330 ASN A N 1
ATOM 2626 C CA . ASN A 1 330 ? -13.933 8.454 6.386 1.00 78.44 330 ASN A CA 1
ATOM 2627 C C . ASN A 1 330 ? -12.911 7.317 6.524 1.00 78.44 330 ASN A C 1
ATOM 2629 O O . ASN A 1 330 ? -12.909 6.410 5.691 1.00 78.44 330 ASN A O 1
ATOM 2633 N N . TYR A 1 331 ? -11.995 7.402 7.493 1.00 82.56 331 TYR A N 1
ATOM 2634 C CA . TYR A 1 331 ? -11.016 6.353 7.731 1.00 82.56 331 TYR A CA 1
ATOM 2635 C C . TYR A 1 331 ? -11.718 5.033 8.050 1.00 82.56 331 TYR A C 1
ATOM 2637 O O . TYR A 1 331 ? -12.547 4.968 8.958 1.00 82.56 331 TYR A O 1
ATOM 2645 N N . GLU A 1 332 ? -11.361 3.973 7.330 1.00 84.81 332 GLU A N 1
ATOM 2646 C CA . GLU A 1 332 ? -11.947 2.645 7.513 1.00 84.81 332 GLU A CA 1
ATOM 2647 C C . GLU A 1 332 ? -10.820 1.640 7.820 1.00 84.81 332 GLU A C 1
ATOM 2649 O O . GLU A 1 332 ? -10.258 1.033 6.903 1.00 84.81 332 GLU A O 1
ATOM 2654 N N . PRO A 1 333 ? -10.464 1.438 9.109 1.00 84.62 333 PRO A N 1
ATOM 2655 C CA . PRO A 1 333 ? -9.394 0.523 9.519 1.00 84.62 333 PRO A CA 1
ATOM 2656 C C . PRO A 1 333 ? -9.569 -0.901 8.986 1.00 84.62 333 PRO A C 1
ATOM 2658 O O . PRO A 1 333 ? -8.595 -1.557 8.630 1.00 84.62 333 PRO A O 1
ATOM 2661 N N . THR A 1 334 ? -10.809 -1.385 8.907 1.00 85.25 334 THR A N 1
ATOM 2662 C CA . THR A 1 334 ? -11.136 -2.721 8.382 1.00 85.25 334 THR A CA 1
ATOM 2663 C C . THR A 1 334 ? -10.825 -2.854 6.893 1.00 85.25 334 THR A C 1
ATOM 2665 O O . THR A 1 334 ? -10.513 -3.948 6.431 1.00 85.25 334 THR A O 1
ATOM 2668 N N . VAL A 1 335 ? -10.878 -1.749 6.145 1.00 89.12 335 VAL A N 1
ATOM 2669 C CA . VAL A 1 335 ? -10.470 -1.695 4.740 1.00 89.12 335 VAL A CA 1
ATOM 2670 C C . VAL A 1 335 ? -8.955 -1.560 4.649 1.00 89.12 335 VAL A C 1
ATOM 2672 O O . VAL A 1 335 ? -8.323 -2.346 3.951 1.00 89.12 335 VAL A O 1
ATOM 2675 N N . ASN A 1 336 ? -8.357 -0.616 5.380 1.00 90.44 336 ASN A N 1
ATOM 2676 C CA . ASN A 1 336 ? -6.913 -0.374 5.330 1.00 90.44 336 ASN A CA 1
ATOM 2677 C C . ASN A 1 336 ? -6.107 -1.638 5.695 1.00 90.44 336 ASN A C 1
ATOM 2679 O O . ASN A 1 336 ? -5.195 -2.041 4.976 1.00 90.44 336 ASN A O 1
ATOM 2683 N N . PHE A 1 337 ? -6.513 -2.328 6.763 1.00 92.69 337 PHE A N 1
ATOM 2684 C CA . PHE A 1 337 ? -5.856 -3.536 7.271 1.00 92.69 337 PHE A CA 1
ATOM 2685 C C . PHE A 1 337 ? -6.479 -4.844 6.769 1.00 92.69 337 PHE A C 1
ATOM 2687 O O . PHE A 1 337 ? -6.282 -5.894 7.381 1.00 92.69 337 PHE A O 1
ATOM 2694 N N . MET A 1 338 ? -7.222 -4.794 5.660 1.00 93.50 338 MET A N 1
ATOM 2695 C CA . MET A 1 338 ? -7.716 -5.994 4.990 1.00 93.50 338 MET A CA 1
ATOM 2696 C C . MET A 1 338 ? -6.538 -6.870 4.567 1.00 93.50 338 MET A C 1
ATOM 2698 O O . MET A 1 338 ? -5.615 -6.397 3.903 1.00 93.50 338 MET A O 1
ATOM 2702 N N . THR A 1 339 ? -6.585 -8.153 4.914 1.00 95.94 339 THR A N 1
ATOM 2703 C CA . THR A 1 339 ? -5.521 -9.112 4.601 1.00 95.94 339 THR A CA 1
ATOM 2704 C C . THR A 1 339 ? -5.588 -9.602 3.152 1.00 95.94 339 THR A C 1
ATOM 2706 O O . THR A 1 339 ? -6.635 -9.562 2.500 1.00 95.94 339 THR A O 1
ATOM 2709 N N . TRP A 1 340 ? -4.489 -10.167 2.637 1.00 95.56 340 TRP A N 1
ATOM 2710 C CA . TRP A 1 340 ? -4.485 -10.824 1.319 1.00 95.56 340 TRP A CA 1
ATOM 2711 C C . TRP A 1 340 ? -5.545 -11.913 1.172 1.00 95.56 340 TRP A C 1
ATOM 2713 O O . TRP A 1 340 ? -6.096 -12.085 0.087 1.00 95.56 340 TRP A O 1
ATOM 2723 N N . LYS A 1 341 ? -5.821 -12.665 2.241 1.00 94.81 341 LYS A N 1
ATOM 2724 C CA . LYS A 1 341 ? -6.829 -13.728 2.226 1.00 94.81 341 LYS A CA 1
ATOM 2725 C C . LYS A 1 341 ? -8.225 -13.153 1.996 1.00 94.81 341 LYS A C 1
ATOM 2727 O O . LYS A 1 341 ? -8.965 -13.670 1.166 1.00 94.81 341 LYS A O 1
ATOM 2732 N N . GLU A 1 342 ? -8.560 -12.068 2.686 1.00 94.56 342 GLU A N 1
ATOM 2733 C CA . GLU A 1 342 ? -9.838 -11.373 2.516 1.00 94.56 342 GLU A CA 1
ATOM 2734 C C . GLU A 1 342 ? -9.944 -10.741 1.125 1.00 94.56 342 GLU A C 1
ATOM 2736 O O . GLU A 1 342 ? -10.951 -10.932 0.440 1.00 94.56 342 GLU A O 1
ATOM 2741 N N . LEU A 1 343 ? -8.883 -10.071 0.657 1.00 94.75 343 LEU A N 1
ATOM 2742 C CA . LEU A 1 343 ? -8.870 -9.465 -0.674 1.00 94.75 343 LEU A CA 1
ATOM 2743 C C . LEU A 1 343 ? -9.023 -10.515 -1.786 1.00 94.75 343 LEU A C 1
ATOM 2745 O O . LEU A 1 343 ? -9.775 -10.286 -2.730 1.00 94.75 343 LEU A O 1
ATOM 2749 N N . LYS A 1 344 ? -8.372 -11.681 -1.664 1.00 94.44 344 LYS A N 1
ATOM 2750 C CA . LYS A 1 344 ? -8.524 -12.805 -2.608 1.00 94.44 344 LYS A CA 1
ATOM 2751 C C . LYS A 1 344 ? -9.983 -13.227 -2.745 1.00 94.44 344 LYS A C 1
ATOM 2753 O O . LYS A 1 344 ? -10.489 -13.318 -3.858 1.00 94.44 344 LYS A O 1
ATOM 2758 N N . VAL A 1 345 ? -10.681 -13.406 -1.623 1.00 93.25 345 VAL A N 1
ATOM 2759 C CA . VAL A 1 345 ? -12.109 -13.762 -1.622 1.00 93.25 345 VAL A CA 1
ATOM 2760 C C . VAL A 1 345 ? -12.950 -12.695 -2.328 1.00 93.25 345 VAL A C 1
ATOM 2762 O O . VAL A 1 345 ? -13.874 -13.031 -3.069 1.00 93.25 345 VAL A O 1
ATOM 2765 N N . LEU A 1 346 ? -12.646 -11.410 -2.129 1.00 92.81 346 LEU A N 1
ATOM 2766 C CA . LEU A 1 346 ? -13.354 -10.335 -2.826 1.00 92.81 346 LEU A CA 1
ATOM 2767 C C . LEU A 1 346 ? -13.077 -10.342 -4.330 1.00 92.81 346 LEU A C 1
ATOM 2769 O O . LEU A 1 346 ? -14.017 -10.187 -5.105 1.00 92.81 346 LEU A O 1
ATOM 2773 N N . LEU A 1 347 ? -11.823 -10.542 -4.737 1.00 92.31 347 LEU A N 1
ATOM 2774 C CA . LEU A 1 347 ? -11.419 -10.554 -6.141 1.00 92.31 347 LEU A CA 1
ATOM 2775 C C . LEU A 1 347 ? -12.018 -11.730 -6.918 1.00 92.31 347 LEU A C 1
ATOM 2777 O O . LEU A 1 347 ? -12.442 -11.529 -8.052 1.00 92.31 347 LEU A O 1
ATOM 2781 N N . GLU A 1 348 ? -12.141 -12.917 -6.319 1.00 91.25 348 GLU A N 1
ATOM 2782 C CA . GLU A 1 348 ? -12.859 -14.029 -6.964 1.00 91.25 348 GLU A CA 1
ATOM 2783 C C . GLU A 1 348 ? -14.324 -13.660 -7.226 1.00 91.25 348 GLU A C 1
ATOM 2785 O O . GLU A 1 348 ? -14.800 -13.759 -8.354 1.00 91.25 348 GLU A O 1
ATOM 2790 N N . LYS A 1 349 ? -15.005 -13.067 -6.239 1.00 89.38 349 LYS A N 1
ATOM 2791 C CA . LYS A 1 349 ? -16.380 -12.570 -6.417 1.00 89.38 349 LYS A CA 1
ATOM 2792 C C . LYS A 1 349 ? -16.489 -11.409 -7.413 1.00 89.38 349 LYS A C 1
ATOM 2794 O O . LYS A 1 349 ? -17.595 -11.072 -7.836 1.00 89.38 349 LYS A O 1
ATOM 2799 N N . VAL A 1 350 ? -15.398 -10.689 -7.691 1.00 89.00 350 VAL A N 1
ATOM 2800 C CA . VAL A 1 350 ? -15.358 -9.619 -8.703 1.00 89.00 350 VAL A CA 1
ATOM 2801 C C . VAL A 1 350 ? -15.339 -10.214 -10.106 1.00 89.00 350 VAL A C 1
ATOM 2803 O O . VAL A 1 350 ? -15.994 -9.654 -10.978 1.00 89.00 350 VAL A O 1
ATOM 2806 N N . LYS A 1 351 ? -14.662 -11.350 -10.320 1.00 87.12 351 LYS A N 1
ATOM 2807 C CA . LYS A 1 351 ? -14.620 -12.030 -11.627 1.00 87.12 351 LYS A CA 1
ATOM 2808 C C . LYS A 1 351 ? -16.002 -12.481 -12.105 1.00 87.12 351 LYS A C 1
ATOM 2810 O O . LYS A 1 351 ? -16.248 -12.507 -13.301 1.00 87.12 351 LYS A O 1
ATOM 2815 N N . GLU A 1 352 ? -16.892 -12.801 -11.171 1.00 86.50 352 GLU A N 1
ATOM 2816 C CA . GLU A 1 352 ? -18.281 -13.194 -11.441 1.00 86.50 352 GLU A CA 1
ATOM 2817 C C . GLU A 1 352 ? -19.199 -11.997 -11.759 1.00 86.50 352 GLU A C 1
ATOM 2819 O O . GLU A 1 352 ? -20.337 -12.178 -12.186 1.00 86.50 352 GLU A O 1
ATOM 2824 N N . SER A 1 353 ? -18.743 -10.764 -11.518 1.00 86.38 353 SER A N 1
ATOM 2825 C CA . SER A 1 353 ? -19.563 -9.566 -11.698 1.00 86.38 353 SER A CA 1
ATOM 2826 C C . SER A 1 353 ? -19.577 -9.111 -13.161 1.00 86.38 353 SER A C 1
ATOM 2828 O O . SER A 1 353 ? -18.515 -9.022 -13.774 1.00 86.38 353 SER A O 1
ATOM 2830 N N . PRO A 1 354 ? -20.735 -8.696 -13.709 1.00 84.50 354 PRO A N 1
ATOM 2831 C CA . PRO A 1 354 ? -20.802 -8.089 -15.040 1.00 84.50 354 PRO A CA 1
ATOM 2832 C C . PRO A 1 354 ? -20.238 -6.655 -15.079 1.00 84.50 354 PRO A C 1
ATOM 2834 O O . PRO A 1 354 ? -20.155 -6.043 -16.142 1.00 84.50 354 PRO A O 1
ATOM 2837 N N . MET A 1 355 ? -19.895 -6.071 -13.927 1.00 84.19 355 MET A N 1
ATOM 2838 C CA . MET A 1 355 ? -19.369 -4.709 -13.835 1.00 84.19 355 MET A CA 1
ATOM 2839 C C . MET A 1 355 ? -17.865 -4.659 -14.115 1.00 84.19 355 MET A C 1
ATOM 2841 O O . MET A 1 355 ? -17.141 -5.616 -13.860 1.00 84.19 355 MET A O 1
ATOM 2845 N N . HIS A 1 356 ? -17.368 -3.484 -14.524 1.00 86.69 356 HIS A N 1
ATOM 2846 C CA . HIS A 1 356 ? -15.926 -3.243 -14.606 1.00 86.69 356 HIS A CA 1
ATOM 2847 C C . HIS A 1 356 ? -15.231 -3.626 -13.277 1.00 86.69 356 HIS A C 1
ATOM 2849 O O . HIS A 1 356 ? -15.726 -3.213 -12.220 1.00 86.69 356 HIS A O 1
ATOM 2855 N N . PRO A 1 357 ? -14.086 -4.339 -13.288 1.00 88.88 357 PRO A N 1
ATOM 2856 C CA . PRO A 1 357 ? -13.485 -4.933 -12.088 1.00 88.88 357 PRO A CA 1
ATOM 2857 C C . PRO A 1 357 ? -13.242 -3.946 -10.947 1.00 88.88 357 PRO A C 1
ATOM 2859 O O . PRO A 1 357 ? -13.627 -4.213 -9.808 1.00 88.88 357 PRO A O 1
ATOM 2862 N N . ALA A 1 358 ? -12.701 -2.762 -11.252 1.00 89.44 358 ALA A N 1
ATOM 2863 C CA . ALA A 1 358 ? -12.549 -1.698 -10.260 1.00 89.44 358 ALA A CA 1
ATOM 2864 C C . ALA A 1 358 ? -13.894 -1.287 -9.628 1.00 89.44 358 ALA A C 1
ATOM 2866 O O . ALA A 1 358 ? -13.983 -1.152 -8.412 1.00 89.44 358 ALA A O 1
ATOM 2867 N N . SER A 1 359 ? -14.963 -1.167 -10.428 1.00 87.25 359 SER A N 1
ATOM 2868 C CA . SER A 1 359 ? -16.300 -0.817 -9.922 1.00 87.25 359 SER A CA 1
ATOM 2869 C C . SER A 1 359 ? -16.859 -1.897 -9.002 1.00 87.25 359 SER A C 1
ATOM 2871 O O . SER A 1 359 ? -17.390 -1.590 -7.936 1.00 87.25 359 SER A O 1
ATOM 2873 N N . ALA A 1 360 ? -16.739 -3.160 -9.413 1.00 89.25 360 ALA A N 1
ATOM 2874 C CA . ALA A 1 360 ? -17.205 -4.294 -8.628 1.00 89.25 360 ALA A CA 1
ATOM 2875 C C . ALA A 1 360 ? -16.453 -4.400 -7.293 1.00 89.25 360 ALA A C 1
ATOM 2877 O O . ALA A 1 360 ? -17.076 -4.644 -6.258 1.00 89.25 360 ALA A O 1
ATOM 2878 N N . LEU A 1 361 ? -15.132 -4.178 -7.299 1.00 91.50 361 LEU A N 1
ATOM 2879 C CA . LEU A 1 361 ? -14.327 -4.220 -6.081 1.00 91.50 361 LEU A CA 1
ATOM 2880 C C . LEU A 1 361 ? -14.679 -3.069 -5.132 1.00 91.50 361 LEU A C 1
ATOM 2882 O O . LEU A 1 361 ? -14.909 -3.321 -3.949 1.00 91.50 361 LEU 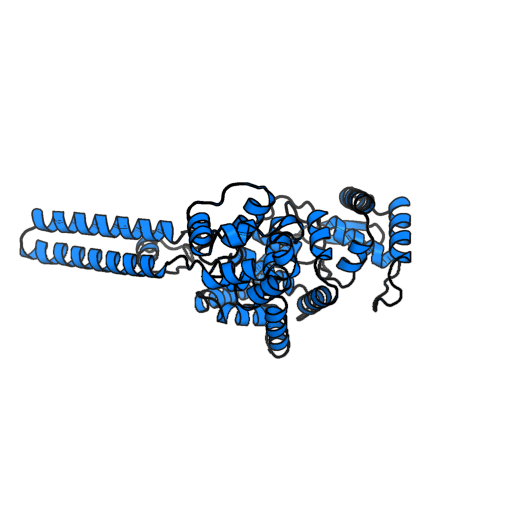A O 1
ATOM 2886 N N . VAL A 1 362 ? -14.806 -1.836 -5.645 1.00 89.12 362 VAL A N 1
ATOM 2887 C CA . VAL A 1 362 ? -15.264 -0.684 -4.847 1.00 89.12 362 VAL A CA 1
ATOM 2888 C C . VAL A 1 362 ? -16.615 -0.981 -4.214 1.00 89.12 362 VAL A C 1
ATOM 2890 O O . VAL A 1 362 ? -16.777 -0.772 -3.014 1.00 89.12 362 VAL A O 1
ATOM 2893 N N . GLN A 1 363 ? -17.576 -1.502 -4.981 1.00 86.06 363 GLN A N 1
ATOM 2894 C CA . GLN A 1 363 ? -18.905 -1.791 -4.452 1.00 86.06 363 GLN A CA 1
ATOM 2895 C C . GLN A 1 363 ? -18.846 -2.808 -3.311 1.00 86.06 363 GLN A C 1
ATOM 2897 O O . GLN A 1 363 ? -19.421 -2.558 -2.253 1.00 86.06 363 GLN A O 1
ATOM 2902 N N . LYS A 1 364 ? -18.115 -3.915 -3.487 1.00 88.38 364 LYS A N 1
ATOM 2903 C CA . LYS A 1 364 ? -17.985 -4.953 -2.454 1.00 88.38 364 LYS A CA 1
ATOM 2904 C C . LYS A 1 364 ? -17.274 -4.449 -1.199 1.00 88.38 364 LYS A C 1
ATOM 2906 O O . LYS A 1 364 ? -17.691 -4.804 -0.103 1.00 88.38 364 LYS A O 1
ATOM 2911 N N . ILE A 1 365 ? -16.250 -3.608 -1.343 1.00 87.69 365 ILE A N 1
ATOM 2912 C CA . ILE A 1 365 ? -15.572 -2.992 -0.195 1.00 87.69 365 ILE A CA 1
ATOM 2913 C C . ILE A 1 365 ? -16.511 -2.026 0.516 1.00 87.69 365 ILE A C 1
ATOM 2915 O O . ILE A 1 365 ? -16.685 -2.138 1.724 1.00 87.69 365 ILE A O 1
ATOM 2919 N N . CYS A 1 366 ? -17.189 -1.145 -0.224 1.00 80.94 366 CYS A N 1
ATOM 2920 C CA . CYS A 1 366 ? -18.094 -0.161 0.360 1.00 80.94 366 CYS A CA 1
ATOM 2921 C C . CYS A 1 366 ? -19.247 -0.817 1.127 1.00 80.94 366 CYS A C 1
ATOM 2923 O O . CYS A 1 366 ? -19.705 -0.230 2.101 1.00 80.94 366 CYS A O 1
ATOM 2925 N N . VAL A 1 367 ? -19.753 -1.991 0.722 1.00 76.56 367 VAL A N 1
ATOM 2926 C CA . VAL A 1 367 ? -20.799 -2.726 1.479 1.00 76.56 367 VAL A CA 1
ATOM 2927 C C . VAL A 1 367 ? -20.364 -3.012 2.917 1.00 76.56 367 VAL A C 1
ATOM 2929 O O . VAL A 1 367 ? -21.191 -2.974 3.821 1.00 76.56 367 VAL A O 1
ATOM 2932 N N . ASN A 1 368 ? -19.068 -3.215 3.141 1.00 68.69 368 ASN A N 1
ATOM 2933 C CA . ASN A 1 368 ? -18.515 -3.550 4.451 1.00 68.69 368 ASN A CA 1
ATOM 2934 C C . ASN A 1 368 ? -18.061 -2.315 5.253 1.00 68.69 368 ASN A C 1
ATOM 2936 O O . ASN A 1 368 ? -17.441 -2.470 6.303 1.00 68.69 368 ASN A O 1
ATOM 2940 N N . THR A 1 369 ? -18.344 -1.103 4.763 1.00 74.19 369 THR A N 1
ATOM 2941 C CA . THR A 1 369 ? -17.953 0.160 5.413 1.00 74.19 369 THR A CA 1
ATOM 2942 C C . THR A 1 369 ? -19.120 0.809 6.139 1.00 74.19 369 THR A C 1
ATOM 2944 O O . THR A 1 369 ? -20.287 0.633 5.779 1.00 74.19 369 THR A O 1
ATOM 2947 N N . THR A 1 370 ? -18.806 1.640 7.128 1.00 65.31 370 THR A N 1
ATOM 2948 C CA . THR A 1 370 ? -19.813 2.381 7.896 1.00 65.31 370 THR A CA 1
ATOM 2949 C C . THR A 1 370 ? -20.500 3.480 7.077 1.00 65.31 370 THR A C 1
ATOM 2951 O O . THR A 1 370 ? -21.621 3.878 7.389 1.00 65.31 370 THR A O 1
ATOM 2954 N N . HIS A 1 371 ? -19.874 3.915 5.979 1.00 66.12 371 HIS A N 1
ATOM 2955 C CA . HIS A 1 371 ? -20.359 4.979 5.096 1.00 66.12 371 HIS A CA 1
ATOM 2956 C C . HIS A 1 371 ? -20.888 4.478 3.740 1.00 66.12 371 HIS A C 1
ATOM 2958 O O . HIS A 1 371 ? -20.936 5.245 2.773 1.00 66.12 371 HIS A O 1
ATOM 2964 N N . HIS A 1 372 ? -21.300 3.207 3.659 1.00 66.62 372 HIS A N 1
ATOM 2965 C CA . HIS A 1 372 ? -21.655 2.498 2.424 1.00 66.62 372 HIS A CA 1
ATOM 2966 C C . HIS A 1 372 ? -22.396 3.342 1.368 1.00 66.62 372 HIS A C 1
ATOM 2968 O O . HIS A 1 372 ? -21.919 3.498 0.242 1.00 66.62 372 HIS A O 1
ATOM 2974 N N . GLN A 1 373 ? -23.550 3.918 1.725 1.00 67.06 373 GLN A N 1
ATOM 2975 C CA . GLN A 1 373 ? -24.399 4.645 0.773 1.00 67.06 373 GLN A CA 1
ATOM 2976 C C . GLN A 1 373 ? -23.734 5.919 0.233 1.00 67.06 373 GLN A C 1
ATOM 2978 O O . GLN A 1 373 ? -23.865 6.236 -0.950 1.00 67.06 373 GLN A O 1
ATOM 2983 N N . ASN A 1 374 ? -22.995 6.638 1.078 1.00 69.56 374 ASN A N 1
ATOM 2984 C CA . ASN A 1 374 ? -22.307 7.868 0.691 1.00 69.56 374 ASN A CA 1
ATOM 2985 C C . ASN A 1 374 ? -21.127 7.573 -0.235 1.00 69.56 374 ASN A C 1
ATOM 2987 O O . ASN A 1 374 ? -20.907 8.275 -1.224 1.00 69.56 374 ASN A O 1
ATOM 2991 N N . LEU A 1 375 ? -20.403 6.493 0.047 1.00 72.75 375 LEU A N 1
ATOM 2992 C CA . LEU A 1 375 ? -19.255 6.063 -0.741 1.00 72.75 375 LEU A CA 1
ATOM 2993 C C . LEU A 1 375 ? -19.673 5.556 -2.121 1.00 72.75 375 LEU A C 1
ATOM 2995 O O . LEU A 1 375 ? -19.033 5.906 -3.111 1.00 72.75 375 LEU A O 1
ATOM 2999 N N . LEU A 1 376 ? -20.789 4.826 -2.216 1.00 74.31 376 LEU A N 1
ATOM 3000 C CA . LEU A 1 376 ? -21.341 4.406 -3.505 1.00 74.31 376 LEU A CA 1
ATOM 3001 C C . LEU A 1 376 ? -21.821 5.582 -4.359 1.00 74.31 376 LEU A C 1
ATOM 3003 O O . LEU A 1 376 ? -21.522 5.622 -5.552 1.00 74.31 376 LEU A O 1
ATOM 3007 N N . LYS A 1 377 ? -22.524 6.559 -3.771 1.00 75.56 377 LYS A N 1
ATOM 3008 C CA . LYS A 1 377 ? -22.917 7.783 -4.494 1.00 75.56 377 LYS A CA 1
ATOM 3009 C C . LYS A 1 377 ? -21.691 8.531 -5.009 1.00 75.56 377 LYS A C 1
ATOM 3011 O O . LYS A 1 377 ? -21.650 8.953 -6.164 1.00 75.56 377 LYS A O 1
ATOM 3016 N N . ARG A 1 378 ? -20.652 8.634 -4.175 1.00 75.62 378 ARG A N 1
ATOM 3017 C CA . ARG A 1 378 ? -19.385 9.260 -4.558 1.00 75.62 378 ARG A CA 1
ATOM 3018 C C . ARG A 1 378 ? -18.685 8.500 -5.681 1.00 75.62 378 ARG A C 1
ATOM 3020 O O . ARG A 1 378 ? -18.188 9.130 -6.607 1.00 75.62 378 ARG A O 1
ATOM 3027 N N . TRP A 1 379 ? -18.685 7.171 -5.631 1.00 80.12 379 TRP A N 1
ATOM 3028 C CA . TRP A 1 379 ? -18.162 6.335 -6.708 1.00 80.12 379 TRP A CA 1
ATOM 3029 C C . TRP A 1 379 ? -18.901 6.574 -8.024 1.00 80.12 379 TRP A C 1
ATOM 3031 O O . TRP A 1 379 ? -18.263 6.763 -9.055 1.00 80.12 379 TRP A O 1
ATOM 3041 N N . GLN A 1 380 ? -20.235 6.622 -8.001 1.00 77.38 380 GLN A N 1
ATOM 3042 C CA . GLN A 1 380 ? -21.033 6.897 -9.198 1.00 77.38 380 GLN A CA 1
ATOM 3043 C C . GLN A 1 380 ? -20.691 8.263 -9.804 1.00 77.38 380 GLN A C 1
ATOM 3045 O O . GLN A 1 380 ? -20.492 8.355 -11.014 1.00 77.38 380 GLN A O 1
ATOM 3050 N N . PHE A 1 381 ? -20.550 9.298 -8.971 1.00 75.50 381 PHE A N 1
ATOM 3051 C CA . PHE A 1 381 ? -20.121 10.624 -9.417 1.00 75.50 381 PHE A CA 1
ATOM 3052 C C . PHE A 1 381 ? -18.723 10.598 -10.053 1.00 75.50 381 PHE A C 1
ATOM 3054 O O . PHE A 1 381 ? -18.527 11.123 -11.150 1.00 75.50 381 PHE A O 1
ATOM 3061 N N . VAL A 1 382 ? -17.756 9.951 -9.396 1.00 73.12 382 VAL A N 1
ATOM 3062 C CA . VAL A 1 382 ? -16.377 9.848 -9.896 1.00 73.12 382 VAL A CA 1
ATOM 3063 C C . VAL A 1 382 ? -16.333 9.053 -11.190 1.00 73.12 382 VAL A C 1
ATOM 3065 O O . VAL A 1 382 ? -15.711 9.496 -12.139 1.00 73.12 382 VAL A O 1
ATOM 3068 N N . ARG A 1 383 ? -17.043 7.929 -11.294 1.00 73.69 383 ARG A N 1
ATOM 3069 C CA . ARG A 1 383 ? -17.117 7.136 -12.528 1.00 73.69 383 ARG A CA 1
ATOM 3070 C C . ARG A 1 383 ? -17.688 7.940 -13.698 1.00 73.69 383 ARG A C 1
ATOM 3072 O O . ARG A 1 383 ? -17.233 7.779 -14.821 1.00 73.69 383 ARG A O 1
ATOM 3079 N N . ASN A 1 384 ? -18.662 8.809 -13.440 1.00 68.56 384 ASN A N 1
ATOM 3080 C CA . ASN A 1 384 ? -19.253 9.655 -14.477 1.00 68.56 384 ASN A CA 1
ATOM 3081 C C . ASN A 1 384 ? -18.345 10.839 -14.869 1.00 68.56 384 ASN A C 1
ATOM 3083 O O . ASN A 1 384 ? -18.559 11.447 -15.913 1.00 68.56 384 ASN A O 1
ATOM 3087 N N . THR A 1 385 ? -17.338 11.163 -14.052 1.00 64.94 385 THR A N 1
ATOM 3088 C CA . THR A 1 385 ? -16.384 12.266 -14.274 1.00 64.94 385 THR A CA 1
ATOM 3089 C C . THR A 1 385 ? -14.943 11.785 -14.494 1.00 64.94 385 THR A C 1
ATOM 3091 O O . THR A 1 385 ? -14.067 12.598 -14.767 1.00 64.94 385 THR A O 1
ATOM 3094 N N . SER A 1 386 ? -14.675 10.476 -14.416 1.00 59.16 386 SER A N 1
ATOM 3095 C CA . SER A 1 386 ? -13.331 9.872 -14.407 1.00 59.16 386 SER A CA 1
ATOM 3096 C C . SER A 1 386 ? -12.547 10.179 -15.678 1.00 59.16 386 SER A C 1
ATOM 3098 O O . SER A 1 386 ? -11.344 10.427 -15.607 1.00 59.16 386 SER A O 1
ATOM 3100 N N . SER A 1 387 ? -13.247 10.256 -16.814 1.00 56.91 387 SER A N 1
ATOM 3101 C CA . SER A 1 387 ? -12.679 10.640 -18.106 1.00 56.91 387 SER A CA 1
ATOM 3102 C C . SER A 1 387 ? -11.974 11.997 -18.059 1.00 56.91 387 SER A C 1
ATOM 3104 O O . SER A 1 387 ? -10.942 12.143 -18.707 1.00 56.91 387 SER A O 1
ATOM 3106 N N . GLN A 1 388 ? -12.461 12.943 -17.244 1.00 59.56 388 GLN A N 1
ATOM 3107 C CA . GLN A 1 388 ? -11.863 14.273 -17.079 1.00 59.56 388 GLN A CA 1
ATOM 3108 C C . GLN A 1 388 ? -10.519 14.225 -16.343 1.00 59.56 388 GLN A C 1
ATOM 3110 O O . GLN A 1 388 ? -9.612 14.996 -16.646 1.00 59.56 388 GLN A O 1
ATOM 3115 N N . TRP A 1 389 ? -10.362 13.308 -15.385 1.00 60.19 389 TRP A N 1
ATOM 3116 C CA . TRP A 1 389 ? -9.126 13.186 -14.610 1.00 60.19 389 TRP A CA 1
ATOM 3117 C C . TRP A 1 389 ? -8.023 12.567 -15.456 1.00 60.19 389 TRP A C 1
ATOM 3119 O O . TRP A 1 389 ? -6.932 13.125 -15.535 1.00 60.19 389 TRP A O 1
ATOM 3129 N N . THR A 1 390 ? -8.329 11.472 -16.154 1.00 63.50 390 THR A N 1
ATOM 3130 C CA . THR A 1 390 ? -7.383 10.813 -17.061 1.00 63.50 390 THR A CA 1
ATOM 3131 C C . THR A 1 390 ? -7.039 11.668 -18.276 1.00 63.50 390 THR A C 1
ATOM 3133 O O . THR A 1 390 ? -5.912 11.595 -18.752 1.00 63.50 390 THR A O 1
ATOM 3136 N N . SER A 1 391 ? -7.966 12.503 -18.765 1.00 64.81 391 SER A N 1
ATOM 3137 C CA . SER A 1 391 ? -7.670 13.446 -19.851 1.00 64.81 391 SER A CA 1
ATOM 3138 C C . SER A 1 391 ? -6.820 14.631 -19.395 1.00 64.81 391 SER A C 1
ATOM 3140 O O . SER A 1 391 ? -6.136 15.215 -20.219 1.00 64.81 391 SER A O 1
ATOM 3142 N N . SER A 1 392 ? -6.859 14.986 -18.105 1.00 74.62 392 SER A N 1
ATOM 3143 C CA . SER A 1 392 ? -6.042 16.070 -17.534 1.00 74.62 392 SER A CA 1
ATOM 3144 C C . SER A 1 392 ? -4.604 15.662 -17.206 1.00 74.62 392 SER A C 1
ATOM 3146 O O . SER A 1 392 ? -3.798 16.512 -16.824 1.00 74.62 392 SER A O 1
ATOM 3148 N N . LEU A 1 393 ? -4.290 14.364 -17.275 1.00 83.12 393 LEU A N 1
ATOM 3149 C CA . LEU A 1 393 ? -2.928 13.894 -17.072 1.00 83.12 393 LEU A CA 1
ATOM 3150 C C . LEU A 1 393 ? -2.087 14.221 -18.311 1.00 83.12 393 LEU A C 1
ATOM 3152 O O . LEU A 1 393 ? -2.587 14.100 -19.433 1.00 83.12 393 LEU A O 1
ATOM 3156 N N . PRO A 1 394 ? -0.804 14.579 -18.130 1.00 84.12 394 PRO A N 1
ATOM 3157 C CA . PRO A 1 394 ? 0.133 14.678 -19.237 1.00 84.12 394 PRO A CA 1
ATOM 3158 C C . PRO A 1 394 ? 0.092 13.415 -20.101 1.00 84.12 394 PRO A C 1
ATOM 3160 O O . PRO A 1 394 ? -0.155 12.322 -19.598 1.00 84.12 394 PRO A O 1
ATOM 3163 N N . GLN A 1 395 ? 0.349 13.557 -21.399 1.00 85.62 395 GLN A N 1
ATOM 3164 C CA . GLN A 1 395 ? 0.498 12.417 -22.297 1.00 85.62 395 GLN A CA 1
ATOM 3165 C C . GLN A 1 395 ? 1.813 12.518 -23.048 1.00 85.62 395 GLN A C 1
ATOM 3167 O O . GLN A 1 395 ? 2.108 13.537 -23.676 1.00 85.62 395 GLN A O 1
ATOM 3172 N N . TYR A 1 396 ? 2.566 11.425 -23.027 1.00 85.81 396 TYR A N 1
ATOM 3173 C CA . TYR A 1 396 ? 3.851 11.333 -23.697 1.00 85.81 396 TYR A CA 1
ATOM 3174 C C . TYR A 1 396 ? 3.812 10.307 -24.828 1.00 85.81 396 TYR A C 1
ATOM 3176 O O . TYR A 1 396 ? 3.255 9.209 -24.706 1.00 85.81 396 TYR A O 1
ATOM 3184 N N . ALA A 1 397 ? 4.417 10.676 -25.955 1.00 85.06 397 ALA A N 1
ATOM 3185 C CA . ALA A 1 397 ? 4.784 9.740 -27.003 1.00 85.06 397 ALA A CA 1
ATOM 3186 C C . ALA A 1 397 ? 6.145 9.127 -26.653 1.00 85.06 397 ALA A C 1
ATOM 3188 O O . ALA A 1 397 ? 7.109 9.851 -26.407 1.00 85.06 397 ALA A O 1
ATOM 3189 N N . PHE A 1 398 ? 6.211 7.797 -26.612 1.00 87.25 398 PHE A N 1
ATOM 3190 C CA . PHE A 1 398 ? 7.458 7.075 -26.389 1.00 87.25 398 PHE A CA 1
ATOM 3191 C C . PHE A 1 398 ? 8.086 6.669 -27.722 1.00 87.25 398 PHE A C 1
ATOM 3193 O O . PHE A 1 398 ? 7.498 5.899 -28.484 1.00 87.25 398 PHE A O 1
ATOM 3200 N N . HIS A 1 399 ? 9.304 7.145 -27.967 1.00 84.38 399 HIS A N 1
ATOM 3201 C CA . HIS A 1 399 ? 10.105 6.787 -29.133 1.00 84.38 399 HIS A CA 1
ATOM 3202 C C . HIS A 1 399 ? 11.051 5.640 -28.790 1.00 84.38 399 HIS A C 1
ATOM 3204 O O . HIS A 1 399 ? 12.131 5.839 -28.239 1.00 84.38 399 HIS A O 1
ATOM 3210 N N . ALA A 1 400 ? 10.634 4.421 -29.124 1.00 81.06 400 ALA A N 1
ATOM 3211 C CA . ALA A 1 400 ? 11.286 3.185 -28.691 1.00 81.06 400 ALA A CA 1
ATOM 3212 C C . ALA A 1 400 ? 12.720 2.973 -29.211 1.00 81.06 400 ALA A C 1
ATOM 3214 O O . ALA A 1 400 ? 13.462 2.183 -28.631 1.00 81.06 400 ALA A O 1
ATOM 3215 N N . GLN A 1 401 ? 13.100 3.646 -30.302 1.00 80.44 401 GLN A N 1
ATOM 3216 C CA . GLN A 1 401 ? 14.452 3.577 -30.867 1.00 80.44 401 GLN A CA 1
ATOM 3217 C C . GLN A 1 401 ? 15.416 4.553 -30.189 1.00 80.44 401 GLN A C 1
ATOM 3219 O O . GLN A 1 401 ? 16.578 4.225 -30.003 1.00 80.44 401 GLN A O 1
ATOM 3224 N N . THR A 1 402 ? 14.935 5.739 -29.814 1.00 81.25 402 THR A N 1
ATOM 3225 C CA . THR A 1 402 ? 15.769 6.825 -29.274 1.00 81.25 402 THR A CA 1
ATOM 3226 C C . THR A 1 402 ? 15.653 6.974 -27.761 1.00 81.25 402 THR A C 1
ATOM 3228 O O . THR A 1 402 ? 16.340 7.810 -27.179 1.00 81.25 402 THR A O 1
ATOM 3231 N N . TYR A 1 403 ? 14.776 6.190 -27.125 1.00 85.00 403 TYR A N 1
ATOM 3232 C CA . TYR A 1 403 ? 14.448 6.264 -25.702 1.00 85.00 403 TYR A CA 1
ATOM 3233 C C . TYR A 1 403 ? 14.124 7.690 -25.247 1.00 85.00 403 TYR A C 1
ATOM 3235 O O . TYR A 1 403 ? 14.676 8.206 -24.276 1.00 85.00 403 TYR A O 1
ATOM 3243 N N . LYS A 1 404 ? 13.221 8.339 -25.988 1.00 85.56 404 LYS A N 1
ATOM 3244 C CA . LYS A 1 404 ? 12.732 9.687 -25.687 1.00 85.56 404 LYS A CA 1
ATOM 3245 C C . LYS A 1 404 ? 11.244 9.676 -25.379 1.00 85.56 404 LYS A C 1
ATOM 3247 O O . LYS A 1 404 ? 10.472 8.952 -26.012 1.00 85.56 404 LYS A O 1
ATOM 3252 N N . LEU A 1 405 ? 10.865 10.503 -24.411 1.00 84.62 405 LEU A N 1
ATOM 3253 C CA . LEU A 1 405 ? 9.482 10.832 -24.097 1.00 84.62 405 LEU A CA 1
ATOM 3254 C C . LEU A 1 405 ? 9.217 12.252 -24.580 1.00 84.62 405 LEU A C 1
ATOM 3256 O O . LEU A 1 405 ? 9.807 13.206 -24.080 1.00 84.62 405 LEU A O 1
ATOM 3260 N N . GLU A 1 406 ? 8.326 12.390 -25.552 1.00 84.38 406 GLU A N 1
ATOM 3261 C CA . GLU A 1 406 ? 7.919 13.694 -26.066 1.00 84.38 406 GLU A CA 1
ATOM 3262 C C . GLU A 1 406 ? 6.529 14.027 -25.549 1.00 84.38 406 GLU A C 1
ATOM 3264 O O . GLU A 1 406 ? 5.564 13.297 -25.802 1.00 84.38 406 GLU A O 1
ATOM 3269 N N . LYS A 1 407 ? 6.435 15.126 -24.794 1.00 82.81 407 LYS A N 1
ATOM 3270 C CA . LYS A 1 407 ? 5.155 15.621 -24.296 1.00 82.81 407 LYS A CA 1
ATOM 3271 C C . LYS A 1 407 ? 4.310 16.013 -25.496 1.00 82.81 407 LYS A C 1
ATOM 3273 O O . LYS A 1 407 ? 4.735 16.822 -26.321 1.00 82.81 407 LYS A O 1
ATOM 3278 N N . LYS A 1 408 ? 3.104 15.461 -25.595 1.00 77.56 408 LYS A N 1
ATOM 3279 C CA . LYS A 1 408 ? 2.149 15.955 -26.579 1.00 77.56 408 LYS A CA 1
ATOM 3280 C C . LYS A 1 408 ? 1.742 17.361 -26.175 1.00 77.56 408 LYS A C 1
ATOM 3282 O O . LYS A 1 408 ? 1.140 17.557 -25.123 1.00 77.56 408 LYS A O 1
ATOM 3287 N N . ILE A 1 409 ? 2.078 18.326 -27.019 1.00 61.75 409 ILE A N 1
ATOM 3288 C CA . ILE A 1 409 ? 1.458 19.643 -26.966 1.00 61.75 409 ILE A CA 1
ATOM 3289 C C . ILE A 1 409 ? -0.005 19.404 -27.331 1.00 61.75 409 ILE A C 1
ATOM 3291 O O . ILE A 1 409 ? -0.283 18.827 -28.384 1.00 61.75 409 ILE A O 1
ATOM 3295 N N . GLU A 1 410 ? -0.932 19.769 -26.446 1.00 52.28 410 GLU A N 1
ATOM 3296 C CA . GLU A 1 410 ? -2.348 19.816 -26.797 1.00 52.28 410 GLU A CA 1
ATOM 3297 C C . GLU A 1 410 ? -2.482 20.758 -27.996 1.00 52.28 410 GLU A C 1
ATOM 3299 O O . GLU A 1 410 ? -2.432 21.978 -27.855 1.00 52.28 410 GLU A O 1
ATOM 3304 N N . SER A 1 411 ? -2.610 20.204 -29.204 1.00 36.50 411 SER A N 1
ATOM 3305 C CA . SER A 1 411 ? -3.185 20.961 -30.304 1.00 36.50 411 SER A CA 1
ATOM 3306 C C . SER A 1 411 ? -4.579 21.332 -29.827 1.00 36.50 411 SER A C 1
ATOM 3308 O O . SER A 1 411 ? -5.394 20.434 -29.591 1.00 36.50 411 SER A O 1
ATOM 3310 N N . SER A 1 412 ? -4.815 22.625 -29.628 1.00 35.38 412 SER A N 1
ATOM 3311 C CA . SER A 1 412 ? -6.140 23.190 -29.430 1.00 35.38 412 SER A CA 1
ATOM 3312 C C . SER A 1 412 ? -7.124 22.441 -30.321 1.00 35.38 412 SER A C 1
ATOM 3314 O O . SER A 1 412 ? -7.011 22.450 -31.548 1.00 35.38 412 SER A O 1
ATOM 3316 N N . LEU A 1 413 ? -8.062 21.723 -29.698 1.00 29.42 413 LEU A N 1
ATOM 3317 C CA . LEU A 1 413 ? -9.225 21.224 -30.415 1.00 29.42 413 LEU A CA 1
ATOM 3318 C C . LEU A 1 413 ? -9.799 22.425 -31.177 1.00 29.42 413 LEU A C 1
ATOM 3320 O O . LEU A 1 413 ? -10.001 23.471 -30.549 1.00 29.42 413 LEU A O 1
ATOM 3324 N N . PRO A 1 414 ? -10.028 22.328 -32.500 1.00 32.25 414 PRO A N 1
ATOM 3325 C CA . PRO A 1 414 ? -10.708 23.395 -33.198 1.00 32.25 414 PRO A CA 1
ATOM 3326 C C . PRO A 1 414 ? -12.044 23.560 -32.490 1.00 32.25 414 PRO A C 1
ATOM 3328 O O . PRO A 1 414 ? -12.810 22.602 -32.346 1.00 32.25 414 PRO A O 1
ATOM 3331 N N . ILE A 1 415 ? -12.281 24.768 -31.988 1.00 32.75 415 ILE A N 1
ATOM 3332 C CA . ILE A 1 415 ? -13.605 25.209 -31.587 1.00 32.75 415 ILE A CA 1
ATOM 3333 C C . ILE A 1 415 ? -14.481 24.885 -32.795 1.00 32.75 415 ILE A C 1
ATOM 3335 O O . ILE A 1 415 ? -14.346 25.513 -33.843 1.00 32.75 415 ILE A O 1
ATOM 3339 N N . ARG A 1 416 ? -15.320 23.849 -32.687 1.00 31.28 416 ARG A N 1
ATOM 3340 C CA . ARG A 1 416 ? -16.451 23.696 -33.594 1.00 31.28 416 ARG A CA 1
ATOM 3341 C C . ARG A 1 416 ? -17.296 24.935 -33.350 1.00 31.28 416 ARG A C 1
ATOM 3343 O O . ARG A 1 416 ? -18.039 24.993 -32.374 1.00 31.28 416 ARG A O 1
ATOM 3350 N N . SER A 1 417 ? -17.114 25.941 -34.197 1.00 30.38 417 SER A N 1
ATOM 3351 C CA . SER A 1 417 ? -18.101 26.979 -34.398 1.00 30.38 417 SER A CA 1
ATOM 3352 C C . SER A 1 417 ? -19.366 26.267 -34.852 1.00 30.38 417 SER A C 1
ATOM 3354 O O . SER A 1 417 ? -19.448 25.723 -35.950 1.00 30.38 417 SER A O 1
ATOM 3356 N N . SER A 1 418 ? -20.322 26.188 -33.939 1.00 34.50 418 SER A N 1
ATOM 3357 C CA . SER A 1 418 ? -21.713 25.957 -34.275 1.00 34.50 418 SER A CA 1
ATOM 3358 C C . SER A 1 418 ? -22.172 27.097 -35.181 1.00 34.50 418 SER A C 1
ATOM 3360 O O . SER A 1 418 ? -22.257 28.241 -34.726 1.00 34.50 418 SER A O 1
ATOM 3362 N N . LEU A 1 419 ? -22.436 26.771 -36.442 1.00 32.19 419 LEU A N 1
ATOM 3363 C CA . LEU A 1 419 ? -23.572 27.308 -37.178 1.00 32.19 419 LEU A CA 1
ATOM 3364 C C . LEU A 1 419 ? -24.611 26.194 -37.266 1.00 32.19 419 LEU A C 1
ATOM 3366 O O . LEU A 1 419 ? -24.187 25.040 -37.519 1.00 32.19 419 LEU A O 1
#